Protein AF-0000000078792807 (afdb_homodimer)

Secondary structure (DSSP, 8-state):
-EEEEETTEEEEEETTEEEE-S---HHHHHT-TTHHHHHHHH--GGGEE----SSEEPS-SS-EEEEEES-BHHHHHHHHHHTTTTTTHHHHHHHHHSSSPEEEEEEEGGGPBPTTSEEEE-TT-S-EE--EEEEEEE-TTS-EEEEEEEEE-EEHHHHHH-GGGHHHHH-STT-EEEEEEEE--SSPPPTT-EEEEEEEETTEEEEEEEEEGGGBSS-HHHHHHHHTSS---TT-EEEE---S----TT----TT-EEEEEETTTEEEEEEEEE--/-EEEEETTEEEEEETTEEEE-S---HHHHHT-TTHHHHHHHH--GGGEE----SSEEPS-SS-EEEEEES-BHHHHHHHHHHTTTTTTHHHHHHHHHSSSPEEEEEEEGGGPBPTTSEEEE-TT-S-EE--EEEEEEE-TTS-EEEEEEEEE-EEHHHHHH-GGGHHHHH-STT-EEEEEEEE--SSPPPTT-EEEEEEEETTEEEEEEEEEGGGBSS-HHHHHHHHTSS---TT-EEEE---S----TT----TT-EEEEEETTTEEEEEEEEE--

Organism: Cecembia lonarensis (strain CCUG 58316 / KCTC 22772 / LW9) (NCBI:txid1225176)

Sequence (554 aa):
MKLYKSANDIIIEQDGKHYLAQTRDWDHLVNQKNLFKELQEEINPWNEINWQPDQLNAPIGTQEIWAAGVTYYRSREARMEESKESGAAVFYSKVYEAERPELFFKSTHYRVAQPGGQVNIRKDSKWNVPEPELTLFVNKANEIVGYTVGNDMSSRDIEGENPLYLPQAKCYDYSAAIGPCLWIPEKPINPDAKIFMQIERNGKMVFEGEISINQMKRKHTELVDYLTKEMSFPNGVYLMTGTCLVPDDHFTLEEGDWVHIEIDGIGKLSNKVGLSSMKLYKSANDIIIEQDGKHYLAQTRDWDHLVNQKNLFKELQEEINPWNEINWQPDQLNAPIGTQEIWAAGVTYYRSREARMEESKESGAAVFYSKVYEAERPELFFKSTHYRVAQPGGQVNIRKDSKWNVPEPELTLFVNKANEIVGYTVGNDMSSRDIEGENPLYLPQAKCYDYSAAIGPCLWIPEKPINPDAKIFMQIERNGKMVFEGEISINQMKRKHTELVDYLTKEMSFPNGVYLMTGTCLVPDDHFTLEEGDWVHIEIDGIGKLSNKVGLSS

Foldseek 3Di:
DWWFADDQWIWDDDPRWIFTAPDSQLLVQQQDDPSVVVVVVRDDPVGTDDDDLDGTFFSDDFAFEKEWELQFPLRLVQLLVLQVVQVCNVVSVDQNPDLATDMDTFDTPVQAATFAEEAEDEPPADAKWWFWFWKFWAHQVLDGFWIWIKTQIFRSNQCSNDVVSRCVGGYDRNNMYIDPTTGGDPDDDDQQKKKWKWKDDPRHTPDTDMDGNVRGPDDPSSVSCNVPVPDGTNSTHMYTYYGNDIDDRVDHDDQQMKMWMAIPPGGIGIHGYHHDD/DWWFADDQWIWDDDPRWIFTAPDSQLLVQQQDDPSVVVVVVRDDPVGTDDDDLDGTFFSDDFAFAKEWALQFPQRLVQLLVLQVVQVCNVVSVDQNPDLATDMDTFDTPVQAATFAEEAEDEPPADAKWWFWFWKFWAHQVLDGFWIWIKTQIFRSNQCSNDVVSRCVGGYDRNNMYIDPTTGGDPDDDDQQKKKWKWKDDPRHTPDTDMDGNVRGPDDPSSVSCNVPVPDGTNSTHMYTYYGNDIDDRVDHDDQQMKMWMAIPPGGIGIHGYDHDD

Nearest PDB structures (foldseek):
  3bqb-assembly1_X  TM=8.814E-01  e=2.473E-26  Saccharolobus solfataricus P2
  3bqb-assembly1_A  TM=8.664E-01  e=5.889E-26  Saccharolobus solfataricus P2
  2q19-assembly1_X  TM=8.688E-01  e=6.611E-26  Saccharolobus solfataricus P2
  2q1d-assembly1_X  TM=8.643E-01  e=1.668E-25  Saccharolobus solfataricus P2
  4dbf-assembly1_B  TM=7.140E-01  e=3.186E-14  Corynebacterium glutamicum

pLDDT: mean 95.99, std 3.7, range [67.06, 98.94]

Solvent-accessible surface area (backbone atoms only — not comparable to full-atom values): 28090 Å² total; per-residue (Å²): 73,34,39,32,31,38,84,78,42,35,37,37,33,52,94,91,38,36,26,57,49,92,58,67,50,55,40,64,56,70,36,41,80,63,43,48,60,55,52,58,68,65,61,49,83,87,38,52,48,95,77,77,93,80,65,42,35,34,60,67,51,82,31,42,35,31,31,33,48,45,30,17,68,58,27,28,54,49,53,23,61,57,6,52,89,60,64,51,24,60,57,41,55,48,37,52,73,41,88,64,69,34,43,40,75,40,42,54,46,88,39,48,16,33,38,70,29,51,29,33,48,63,90,92,48,88,31,28,45,67,23,51,17,59,20,36,32,27,23,53,85,72,42,79,60,31,35,28,37,27,33,52,25,32,27,49,56,47,32,23,60,37,64,58,28,37,40,68,22,34,40,36,49,15,17,36,33,40,12,42,26,36,24,29,51,93,57,81,79,63,52,74,34,37,40,36,40,38,30,30,49,92,87,34,80,78,45,74,51,70,46,51,58,63,60,45,72,62,51,71,67,58,55,52,49,63,62,48,65,58,31,82,37,89,52,13,35,33,37,32,56,28,35,72,56,65,77,59,91,87,58,53,69,49,76,65,24,33,41,37,35,31,33,66,93,59,41,62,26,37,32,33,31,32,65,73,130,72,34,38,32,28,38,84,82,42,33,36,38,34,52,95,92,39,36,26,57,48,93,58,66,50,54,41,63,57,68,36,40,79,65,43,48,61,54,50,59,69,66,61,49,82,87,37,52,49,96,78,77,94,78,65,43,35,34,59,68,52,82,30,43,35,31,32,32,48,46,31,17,66,58,28,27,53,50,52,23,62,56,6,51,89,59,64,51,24,60,58,42,55,49,38,54,72,41,87,63,68,33,43,40,75,41,40,55,46,89,39,48,15,32,37,71,29,54,30,34,47,62,88,94,48,89,30,29,44,67,22,50,18,61,19,38,31,28,23,54,85,71,41,78,60,31,33,27,36,28,34,54,26,32,27,50,56,48,32,23,62,36,64,58,29,37,39,68,22,34,39,36,50,16,17,36,33,40,12,42,26,36,24,27,51,94,59,80,80,62,52,75,35,37,40,34,39,39,31,32,50,91,90,36,79,78,44,75,52,71,47,50,59,64,59,45,73,61,52,71,67,58,52,50,49,64,61,48,65,59,29,83,38,89,53,13,36,35,37,32,55,26,35,71,56,65,79,60,92,86,57,54,70,50,75,66,23,34,42,37,33,33,32,65,93,59,42,62,27,37,32,33,31,32,66,74,129

InterPro domains:
  IPR011234 Fumarylacetoacetase-like, C-terminal [PF01557] (98-273)
  IPR036663 Fumarylacetoacetase-like, C-terminal domain superfamily [G3DSA:3.90.850.10] (60-275)
  IPR036663 Fumarylacetoacetase-like, C-terminal domain superfamily [SSF56529] (57-274)
  IPR051121 Fumarylacetoacetate hydrolase [PTHR42796] (37-273)

Radius of gyration: 23.72 Å; Cα contacts (8 Å, |Δi|>4): 1456; chains: 2; bounding box: 59×68×49 Å

Structure (mmCIF, N/CA/C/O backbone):
data_AF-0000000078792807-model_v1
#
loop_
_entity.id
_entity.type
_entity.pdbx_description
1 polymer 'Fumarylacetoacetate (FAA) hydrolase family protein'
#
loop_
_atom_site.group_PDB
_atom_site.id
_atom_site.type_symbol
_atom_site.label_atom_id
_atom_site.label_alt_id
_atom_site.label_comp_id
_atom_site.label_asym_id
_atom_site.label_entity_id
_atom_site.label_seq_id
_atom_site.pdbx_PDB_ins_code
_atom_site.Cartn_x
_atom_site.Cartn_y
_atom_site.Cartn_z
_atom_site.occupancy
_atom_site.B_iso_or_equiv
_atom_site.auth_seq_id
_atom_site.auth_comp_id
_atom_site.auth_asym_id
_atom_site.auth_atom_id
_atom_site.pdbx_PDB_model_num
ATOM 1 N N . MET A 1 1 ? 13.875 -19.328 -18.969 1 97.69 1 MET A N 1
ATOM 2 C CA . MET A 1 1 ? 14.953 -19.078 -18.016 1 97.69 1 MET A CA 1
ATOM 3 C C . MET A 1 1 ? 14.406 -18.703 -16.656 1 97.69 1 MET A C 1
ATOM 5 O O . MET A 1 1 ? 13.273 -18.219 -16.547 1 97.69 1 MET A O 1
ATOM 9 N N . LYS A 1 2 ? 15.125 -19 -15.688 1 98.25 2 LYS A N 1
ATOM 10 C CA . LYS A 1 2 ? 14.75 -18.656 -14.32 1 98.25 2 LYS A CA 1
ATOM 11 C C . LYS A 1 2 ? 15.836 -17.828 -13.641 1 98.25 2 LYS A C 1
ATOM 13 O O . LYS A 1 2 ? 17.031 -18.109 -13.805 1 98.25 2 LYS A O 1
ATOM 18 N N . LEU A 1 3 ? 15.414 -16.781 -12.992 1 98.44 3 LEU A N 1
ATOM 19 C CA . LEU A 1 3 ? 16.312 -15.992 -12.156 1 98.44 3 LEU A CA 1
ATOM 20 C C . LEU A 1 3 ? 16.094 -16.312 -10.68 1 98.44 3 LEU A C 1
ATOM 22 O O . LEU A 1 3 ? 14.977 -16.234 -10.172 1 98.44 3 LEU A O 1
ATOM 26 N N . TYR A 1 4 ? 17.156 -16.719 -10.016 1 98.31 4 TYR A N 1
ATOM 27 C CA . TYR A 1 4 ? 17.156 -16.969 -8.578 1 98.31 4 TYR A CA 1
ATOM 28 C C . TYR A 1 4 ? 17.969 -15.922 -7.832 1 98.31 4 TYR A C 1
ATOM 30 O O . TYR A 1 4 ? 19.016 -15.484 -8.305 1 98.31 4 TYR A O 1
ATOM 38 N N . LYS A 1 5 ? 17.406 -15.469 -6.812 1 97 5 LYS A N 1
ATOM 39 C CA . LYS A 1 5 ? 18.172 -14.656 -5.871 1 97 5 LYS A CA 1
ATOM 40 C C . LYS A 1 5 ? 18.75 -15.523 -4.746 1 97 5 LYS A C 1
ATOM 42 O O . LYS A 1 5 ? 18 -16.188 -4.031 1 97 5 LYS A O 1
ATOM 47 N N . SER A 1 6 ? 20.047 -15.594 -4.684 1 91.12 6 SER A N 1
ATOM 48 C CA . SER A 1 6 ? 20.75 -16.375 -3.668 1 91.12 6 SER A CA 1
ATOM 49 C C . SER A 1 6 ? 21.828 -15.547 -2.975 1 91.12 6 SER A C 1
ATOM 51 O O . SER A 1 6 ? 22.859 -15.242 -3.566 1 91.12 6 SER A O 1
ATOM 53 N N . ALA A 1 7 ? 21.625 -15.328 -1.666 1 83.75 7 ALA A N 1
ATOM 54 C CA . ALA A 1 7 ? 22.562 -14.477 -0.93 1 83.75 7 ALA A CA 1
ATOM 55 C C . ALA A 1 7 ? 22.844 -13.18 -1.681 1 83.75 7 ALA A C 1
ATOM 57 O O . ALA A 1 7 ? 21.906 -12.422 -1.981 1 83.75 7 ALA A O 1
ATOM 58 N N . ASN A 1 8 ? 24.047 -12.977 -2.104 1 85.06 8 ASN A N 1
ATOM 59 C CA . ASN A 1 8 ? 24.406 -11.719 -2.748 1 85.06 8 ASN A CA 1
ATOM 60 C C . ASN A 1 8 ? 24.484 -11.875 -4.266 1 85.06 8 ASN A C 1
ATOM 62 O O . ASN A 1 8 ? 24.828 -10.922 -4.973 1 85.06 8 ASN A O 1
ATOM 66 N N . ASP A 1 9 ? 24.047 -13.125 -4.742 1 94.56 9 ASP A N 1
ATOM 67 C CA . ASP A 1 9 ? 24.188 -13.359 -6.176 1 94.56 9 ASP A CA 1
ATOM 68 C C . ASP A 1 9 ? 22.828 -13.539 -6.836 1 94.56 9 ASP A C 1
ATOM 70 O O . ASP A 1 9 ? 21.828 -13.789 -6.156 1 94.56 9 ASP A O 1
ATOM 74 N N . ILE A 1 10 ? 22.828 -13.305 -8.117 1 97.81 10 ILE A N 1
ATOM 75 C CA . ILE A 1 10 ? 21.719 -13.656 -8.984 1 97.81 10 ILE A CA 1
ATOM 76 C C . ILE A 1 10 ? 22.109 -14.797 -9.906 1 97.81 10 ILE A C 1
ATOM 78 O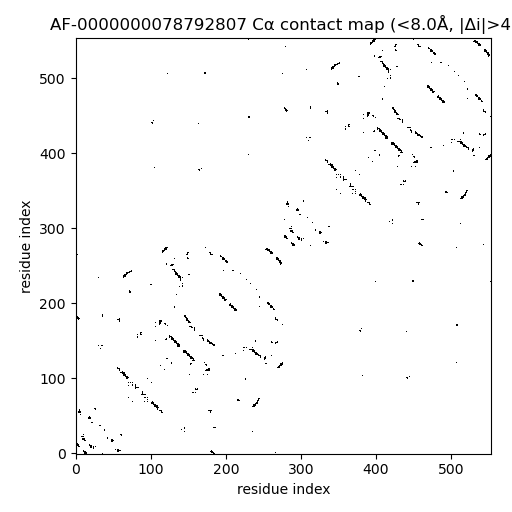 O . ILE A 1 10 ? 23.141 -14.727 -10.586 1 97.81 10 ILE A O 1
ATOM 82 N N . ILE A 1 11 ? 21.359 -15.883 -9.898 1 97.75 11 ILE A N 1
ATOM 83 C CA . ILE A 1 11 ? 21.656 -17.078 -10.688 1 97.75 11 ILE A CA 1
ATOM 84 C C . ILE A 1 11 ? 20.672 -17.188 -11.844 1 97.75 11 ILE A C 1
ATOM 86 O O . ILE A 1 11 ? 19.453 -17.078 -11.641 1 97.75 11 ILE A O 1
ATOM 90 N N . ILE A 1 12 ? 21.172 -17.312 -13.008 1 98.19 12 ILE A N 1
ATOM 91 C CA . ILE A 1 12 ? 20.359 -17.578 -14.195 1 98.19 12 ILE A CA 1
ATOM 92 C C . ILE A 1 12 ? 20.328 -19.078 -14.477 1 98.19 12 ILE A C 1
ATOM 94 O O . ILE A 1 12 ? 21.375 -19.719 -14.562 1 98.19 12 ILE A O 1
ATOM 98 N N . GLU A 1 13 ? 19.188 -19.609 -14.523 1 97.75 13 GLU A N 1
ATOM 99 C CA . GLU A 1 13 ? 19.047 -21.016 -14.891 1 97.75 13 GLU A CA 1
ATOM 100 C C . GLU A 1 13 ? 18.484 -21.172 -16.297 1 97.75 13 GLU A C 1
ATOM 102 O O . GLU A 1 13 ? 17.484 -20.531 -16.641 1 97.75 13 GLU A O 1
ATOM 107 N N . GLN A 1 14 ? 19.109 -21.891 -17.125 1 96.62 14 GLN A N 1
ATOM 108 C CA . GLN A 1 14 ? 18.625 -22.266 -18.438 1 96.62 14 GLN A CA 1
ATOM 109 C C . GLN A 1 14 ? 18.953 -23.719 -18.766 1 96.62 14 GLN A C 1
ATOM 111 O O . GLN A 1 14 ? 20.109 -24.125 -18.703 1 96.62 14 GLN A O 1
ATOM 116 N N . ASP A 1 15 ? 17.938 -24.516 -19.047 1 94.06 15 ASP A N 1
ATOM 117 C CA . ASP A 1 15 ? 18.078 -25.906 -19.469 1 94.06 15 ASP A CA 1
ATOM 118 C C . ASP A 1 15 ? 18.891 -26.703 -18.438 1 94.06 15 ASP A C 1
ATOM 120 O O . ASP A 1 15 ? 19.797 -27.453 -18.797 1 94.06 15 ASP A O 1
ATOM 124 N N . GLY A 1 16 ? 18.625 -26.453 -17.25 1 94.06 16 GLY A N 1
ATOM 125 C CA . GLY A 1 16 ? 19.219 -27.234 -16.172 1 94.06 16 GLY A CA 1
ATOM 126 C C . GLY A 1 16 ? 20.609 -26.75 -15.781 1 94.06 16 GLY A C 1
ATOM 127 O O . GLY A 1 16 ? 21.203 -27.25 -14.82 1 94.06 16 GLY A O 1
ATOM 128 N N . LYS A 1 17 ? 21.125 -25.812 -16.5 1 97 17 LYS A N 1
ATOM 129 C CA . LYS A 1 17 ? 22.422 -25.234 -16.172 1 97 17 LYS A CA 1
ATOM 130 C C . LYS A 1 17 ? 22.281 -23.891 -15.453 1 97 17 LYS A C 1
ATOM 132 O O . LYS A 1 17 ? 21.281 -23.188 -15.648 1 97 17 LYS A O 1
ATOM 137 N N . HIS A 1 18 ? 23.266 -23.609 -14.656 1 97.44 18 HIS A N 1
ATOM 138 C CA . HIS A 1 18 ? 23.219 -22.391 -13.859 1 97.44 18 HIS A CA 1
ATOM 139 C C . HIS A 1 18 ? 24.375 -21.469 -14.211 1 97.44 18 HIS A C 1
ATOM 141 O O . HIS A 1 18 ? 25.5 -21.922 -14.422 1 97.44 18 HIS A O 1
ATOM 147 N N . TYR A 1 19 ? 24.109 -20.234 -14.297 1 97.94 19 TYR A N 1
ATOM 148 C CA . TYR A 1 19 ? 25.078 -19.203 -14.648 1 97.94 19 TYR A CA 1
ATOM 149 C C . TYR A 1 19 ? 25.016 -18.031 -13.664 1 97.94 19 TYR A C 1
ATOM 151 O O . TYR A 1 19 ? 23.938 -17.688 -13.18 1 97.94 19 TYR A O 1
ATOM 159 N N . LEU A 1 20 ? 26.141 -17.453 -13.383 1 96.81 20 LEU A N 1
ATOM 160 C CA . LEU A 1 20 ? 26.172 -16.25 -12.555 1 96.81 20 LEU A CA 1
ATOM 161 C C . LEU A 1 20 ? 25.828 -15.016 -13.383 1 96.81 20 LEU A C 1
ATOM 163 O O . LEU A 1 20 ? 26.422 -14.781 -14.438 1 96.81 20 LEU A O 1
ATOM 167 N N . ALA A 1 21 ? 24.812 -14.297 -12.953 1 96.94 21 ALA A N 1
ATOM 168 C CA . ALA A 1 21 ? 24.516 -13.047 -13.633 1 96.94 21 ALA A CA 1
ATOM 169 C C . ALA A 1 21 ? 25.656 -12.047 -13.484 1 96.94 21 ALA A C 1
ATOM 171 O O . ALA A 1 21 ? 26.359 -12.047 -12.469 1 96.94 21 ALA A O 1
ATOM 172 N N . GLN A 1 22 ? 25.797 -11.117 -14.406 1 94.81 22 GLN A N 1
ATOM 173 C CA . GLN A 1 22 ? 26.859 -10.117 -14.398 1 94.81 22 GLN A CA 1
ATOM 174 C C . GLN A 1 22 ? 26.625 -9.07 -13.312 1 94.81 22 GLN A C 1
ATOM 176 O O . GLN A 1 22 ? 27.578 -8.555 -12.727 1 94.81 22 GLN A O 1
ATOM 181 N N . THR A 1 23 ? 25.391 -8.742 -13.164 1 96.06 23 THR A N 1
ATOM 182 C CA . THR A 1 23 ? 25.062 -7.738 -12.156 1 96.06 23 THR A CA 1
ATOM 183 C C . THR A 1 23 ? 24.531 -8.398 -10.883 1 96.06 23 THR A C 1
ATOM 185 O O . THR A 1 23 ? 23.938 -9.477 -10.945 1 96.06 23 THR A O 1
ATOM 188 N N . ARG A 1 24 ? 24.781 -7.742 -9.75 1 96 24 ARG A N 1
ATOM 189 C CA . ARG A 1 24 ? 24.172 -8.148 -8.484 1 96 24 ARG A CA 1
ATOM 190 C C . ARG A 1 24 ? 22.984 -7.266 -8.133 1 96 24 ARG A C 1
ATOM 192 O O . ARG A 1 24 ? 22.344 -7.449 -7.098 1 96 24 ARG A O 1
ATOM 199 N N . ASP A 1 25 ? 22.719 -6.328 -9 1 97.31 25 ASP A N 1
ATOM 200 C CA . ASP A 1 25 ? 21.609 -5.391 -8.805 1 97.31 25 ASP A CA 1
ATOM 201 C C . ASP A 1 25 ? 20.312 -5.945 -9.375 1 97.31 25 ASP A C 1
ATOM 203 O O . ASP A 1 25 ? 20.047 -5.797 -10.57 1 97.31 25 ASP A O 1
ATOM 207 N N . TRP A 1 26 ? 19.516 -6.539 -8.531 1 98 26 TRP A N 1
ATOM 208 C CA . TRP A 1 26 ? 18.266 -7.168 -8.945 1 98 26 TRP A CA 1
ATOM 209 C C . TRP A 1 26 ? 17.359 -6.16 -9.648 1 98 26 TRP A C 1
ATOM 211 O O . TRP A 1 26 ? 16.781 -6.469 -10.695 1 98 26 TRP A O 1
ATOM 221 N N . ASP A 1 27 ? 17.203 -4.934 -9.023 1 98.25 27 ASP A N 1
ATOM 222 C CA . ASP A 1 27 ? 16.312 -3.908 -9.578 1 98.25 27 ASP A CA 1
ATOM 223 C C . ASP A 1 27 ? 16.703 -3.572 -11.016 1 98.25 27 ASP A C 1
ATOM 225 O O . ASP A 1 27 ? 15.828 -3.482 -11.891 1 98.25 27 ASP A O 1
ATOM 229 N N . HIS A 1 28 ? 17.953 -3.432 -11.211 1 97.56 28 HIS A N 1
ATOM 230 C CA . HIS A 1 28 ? 18.438 -3.105 -12.547 1 97.56 28 HIS A CA 1
ATOM 231 C C . HIS A 1 28 ? 18.188 -4.254 -13.523 1 97.56 28 HIS A C 1
ATOM 233 O O . HIS A 1 28 ? 17.688 -4.035 -14.625 1 97.56 28 HIS A O 1
ATOM 239 N N . LEU A 1 29 ? 18.5 -5.422 -13.133 1 97.88 29 LEU A N 1
ATOM 240 C CA . LEU A 1 29 ? 18.453 -6.574 -14.023 1 97.88 29 LEU A CA 1
ATOM 241 C C . LEU A 1 29 ? 17.016 -6.82 -14.508 1 97.88 29 LEU A C 1
ATOM 243 O O . LEU A 1 29 ? 16.781 -6.93 -15.711 1 97.88 29 LEU A O 1
ATOM 247 N N . VAL A 1 30 ? 16.094 -6.875 -13.578 1 98.19 30 VAL A N 1
ATOM 248 C CA . VAL A 1 30 ? 14.758 -7.336 -13.93 1 98.19 30 VAL A CA 1
ATOM 249 C C . VAL A 1 30 ? 14.008 -6.227 -14.664 1 98.19 30 VAL A C 1
ATOM 251 O O . VAL A 1 30 ? 12.945 -6.469 -15.258 1 98.19 30 VAL A O 1
ATOM 254 N N . ASN A 1 31 ? 14.516 -5.055 -14.586 1 97.88 31 ASN A N 1
ATOM 255 C CA . ASN A 1 31 ? 13.836 -3.895 -15.156 1 97.88 31 ASN A CA 1
ATOM 256 C C . ASN A 1 31 ? 14.258 -3.65 -16.609 1 97.88 31 ASN A C 1
ATOM 258 O O . ASN A 1 31 ? 13.852 -2.658 -17.219 1 97.88 31 ASN A O 1
ATOM 262 N N . GLN A 1 32 ? 15.016 -4.504 -17.188 1 94.81 32 GLN A N 1
ATOM 263 C CA . GLN A 1 32 ? 15.516 -4.348 -18.547 1 94.81 32 GLN A CA 1
ATOM 264 C C . GLN A 1 32 ? 14.406 -4.598 -19.562 1 94.81 32 GLN A C 1
ATOM 266 O O . GLN A 1 32 ? 13.547 -5.457 -19.359 1 94.81 32 GLN A O 1
ATOM 271 N N . LYS A 1 33 ? 14.539 -3.818 -20.656 1 91.75 33 LYS A N 1
ATOM 272 C CA . LYS A 1 33 ? 13.703 -4.145 -21.812 1 91.75 33 LYS A CA 1
ATOM 273 C C . LYS A 1 33 ? 14.148 -5.449 -22.469 1 91.75 33 LYS A C 1
ATOM 275 O O . LYS A 1 33 ? 15.344 -5.742 -22.516 1 91.75 33 LYS A O 1
ATOM 280 N N . ASN A 1 34 ? 13.258 -6.25 -22.984 1 93.19 34 ASN A N 1
ATOM 281 C CA . ASN A 1 34 ? 13.547 -7.535 -23.609 1 93.19 34 ASN A CA 1
ATOM 282 C C . ASN A 1 34 ? 14.422 -8.406 -22.703 1 93.19 34 ASN A C 1
ATOM 284 O O . ASN A 1 34 ? 15.453 -8.914 -23.156 1 93.19 34 ASN A O 1
ATOM 288 N N . LEU A 1 35 ? 14.086 -8.492 -21.484 1 97.19 35 LEU A N 1
ATOM 289 C CA . LEU A 1 35 ? 14.859 -9.164 -20.453 1 97.19 35 LEU A CA 1
ATOM 290 C C . LEU A 1 35 ? 15.281 -10.555 -20.906 1 97.19 35 LEU A C 1
ATOM 292 O O . LEU A 1 35 ? 16.422 -10.977 -20.688 1 97.19 35 LEU A O 1
ATOM 296 N N . PHE A 1 36 ? 14.438 -11.312 -21.594 1 97.56 36 PHE A N 1
ATOM 297 C CA . PHE A 1 36 ? 14.758 -12.656 -22.062 1 97.56 36 PHE A CA 1
ATOM 298 C C . PHE A 1 36 ? 15.984 -12.641 -22.969 1 97.56 36 PHE A C 1
ATOM 300 O O . PHE A 1 36 ? 16.922 -13.422 -22.781 1 97.56 36 PHE A O 1
ATOM 307 N N . LYS A 1 37 ? 15.977 -11.773 -23.922 1 96.56 37 LYS A N 1
ATOM 308 C CA . LYS A 1 37 ? 17.078 -11.664 -24.875 1 96.56 37 LYS A CA 1
ATOM 309 C C . LYS A 1 37 ? 18.359 -11.227 -24.156 1 96.56 37 LYS A C 1
ATOM 311 O O . LYS A 1 37 ? 19.453 -11.742 -24.453 1 96.56 37 LYS A O 1
ATOM 316 N N . GLU A 1 38 ? 18.203 -10.234 -23.281 1 96.31 38 GLU A N 1
ATOM 317 C CA . GLU A 1 38 ? 19.359 -9.758 -22.516 1 96.31 38 GLU A CA 1
ATOM 318 C C . GLU A 1 38 ? 20.016 -10.898 -21.75 1 96.31 38 GLU A C 1
ATOM 320 O O . GLU A 1 38 ? 21.25 -11.008 -21.719 1 96.31 38 GLU A O 1
ATOM 325 N N . LEU A 1 39 ? 19.203 -11.742 -21.125 1 97.69 39 LEU A N 1
ATOM 326 C CA . LEU A 1 39 ? 19.719 -12.859 -20.359 1 97.69 39 LEU A CA 1
ATOM 327 C C . LEU A 1 39 ? 20.375 -13.898 -21.266 1 97.69 39 LEU A C 1
ATOM 329 O O . LEU A 1 39 ? 21.406 -14.477 -20.922 1 97.69 39 LEU A O 1
ATOM 333 N N . GLN A 1 40 ? 19.766 -14.133 -22.391 1 96.25 40 GLN A N 1
ATOM 334 C CA . GLN A 1 40 ? 20.312 -15.078 -23.359 1 96.25 40 GLN A CA 1
ATOM 335 C C . GLN A 1 40 ? 21.719 -14.672 -23.781 1 96.25 40 GLN A C 1
ATOM 337 O O . GLN A 1 40 ? 22.594 -15.523 -23.969 1 96.25 40 GLN A O 1
ATOM 342 N N . GLU A 1 41 ? 21.859 -13.406 -23.938 1 95.69 41 GLU A N 1
ATOM 343 C CA . GLU A 1 41 ? 23.141 -12.883 -24.391 1 95.69 41 GLU A CA 1
ATOM 344 C C . GLU A 1 41 ? 24.188 -12.945 -23.266 1 95.69 41 GLU A C 1
ATOM 346 O O . GLU A 1 41 ? 25.391 -13.023 -23.531 1 95.69 41 GLU A O 1
ATOM 351 N N . GLU A 1 42 ? 23.734 -12.906 -22.094 1 95 42 GLU A N 1
ATOM 352 C CA . GLU A 1 42 ? 24.641 -12.883 -20.953 1 95 42 GLU A CA 1
ATOM 353 C C . GLU A 1 42 ? 25.203 -14.266 -20.656 1 95 42 GLU A C 1
ATOM 355 O O . GLU A 1 42 ? 26.328 -14.398 -20.172 1 95 42 GLU A O 1
ATOM 360 N N . ILE A 1 43 ? 24.484 -15.281 -20.922 1 95.81 43 ILE A N 1
ATOM 361 C CA . ILE A 1 43 ? 24.875 -16.641 -20.562 1 95.81 43 ILE A CA 1
ATOM 362 C C . ILE A 1 43 ? 25.969 -17.141 -21.5 1 95.81 43 ILE A C 1
ATOM 364 O O . ILE A 1 43 ? 25.828 -17.062 -22.719 1 95.81 43 ILE A O 1
ATOM 368 N N . ASN A 1 44 ? 27.062 -17.609 -20.922 1 94.38 44 ASN A N 1
ATOM 369 C CA . ASN A 1 44 ? 28.156 -18.234 -21.641 1 94.38 44 ASN A CA 1
ATOM 370 C C . ASN A 1 44 ? 28.938 -19.203 -20.766 1 94.38 44 ASN A C 1
ATOM 372 O O . ASN A 1 44 ? 28.719 -19.25 -19.547 1 94.38 44 ASN A O 1
ATOM 376 N N . PRO A 1 45 ? 29.797 -20 -21.391 1 93.06 45 PRO A N 1
ATOM 377 C CA . PRO A 1 45 ? 30.5 -21.031 -20.625 1 93.06 45 PRO A CA 1
ATOM 378 C C . PRO A 1 45 ? 31.344 -20.453 -19.5 1 93.06 45 PRO A C 1
ATOM 380 O O . PRO A 1 45 ? 31.562 -21.109 -18.484 1 93.06 45 PRO A O 1
ATOM 383 N N . TRP A 1 46 ? 31.703 -19.266 -19.484 1 94.31 46 TRP A N 1
ATOM 384 C CA . TRP A 1 46 ? 32.625 -18.672 -18.516 1 94.31 46 TRP A CA 1
ATOM 385 C C . TRP A 1 46 ? 31.922 -18.328 -17.219 1 94.31 46 TRP A C 1
ATOM 387 O O . TRP A 1 46 ? 32.562 -18.188 -16.172 1 94.31 46 TRP A O 1
ATOM 397 N N . ASN A 1 47 ? 30.625 -18.188 -17.328 1 94.44 47 ASN A N 1
ATOM 398 C CA . ASN A 1 47 ? 29.922 -17.844 -16.094 1 94.44 47 ASN A CA 1
ATOM 399 C C . ASN A 1 47 ? 29.031 -19 -15.625 1 94.44 47 ASN A C 1
ATOM 401 O O . ASN A 1 47 ? 28.156 -18.812 -14.781 1 94.44 47 ASN A O 1
ATOM 405 N N . GLU A 1 48 ? 29.25 -20.203 -16.203 1 96.88 48 GLU A N 1
ATOM 406 C CA . GLU A 1 48 ? 28.547 -21.375 -15.719 1 96.88 48 GLU A CA 1
ATOM 407 C C . GLU A 1 48 ? 29.031 -21.797 -14.328 1 96.88 48 GLU A C 1
ATOM 409 O O . GLU A 1 48 ? 30.234 -21.766 -14.062 1 96.88 48 GLU A O 1
ATOM 414 N N . ILE A 1 49 ? 28.078 -22.172 -13.469 1 96.25 49 ILE A N 1
ATOM 415 C CA . ILE A 1 49 ? 28.453 -22.547 -12.109 1 96.25 49 ILE A CA 1
ATOM 416 C C . ILE A 1 49 ? 27.703 -23.812 -11.688 1 96.25 49 ILE A C 1
ATOM 418 O O . ILE A 1 49 ? 26.609 -24.078 -12.18 1 96.25 49 ILE A O 1
ATOM 422 N N . ASN A 1 50 ? 28.344 -24.594 -10.766 1 94.88 50 ASN A N 1
ATOM 423 C CA . ASN A 1 50 ? 27.625 -25.641 -10.047 1 94.88 50 ASN A CA 1
ATOM 424 C C . ASN A 1 50 ? 26.859 -25.078 -8.859 1 94.88 50 ASN A C 1
ATOM 426 O O . ASN A 1 50 ? 27.453 -24.578 -7.902 1 94.88 50 ASN A O 1
ATOM 430 N N . TRP A 1 51 ? 25.562 -25 -9.023 1 93.31 51 TRP A N 1
ATOM 431 C CA . TRP A 1 51 ? 24.719 -24.344 -8.031 1 93.31 51 TRP A CA 1
ATOM 432 C C . TRP A 1 51 ? 23.469 -25.156 -7.754 1 93.31 51 TRP A C 1
ATOM 434 O O . TRP A 1 51 ? 22.922 -25.797 -8.656 1 93.31 51 TRP A O 1
ATOM 444 N N . GLN A 1 52 ? 23.078 -25.188 -6.406 1 91.12 52 GLN A N 1
ATOM 445 C CA . GLN A 1 52 ? 21.797 -25.766 -5.992 1 91.12 52 GLN A CA 1
ATOM 446 C C . GLN A 1 52 ? 20.938 -24.75 -5.258 1 91.12 52 GLN A C 1
ATOM 448 O O . GLN A 1 52 ? 21.469 -23.906 -4.523 1 91.12 52 GLN A O 1
ATOM 453 N N . PRO A 1 53 ? 19.641 -24.875 -5.441 1 88.56 53 PRO A N 1
ATOM 454 C CA . PRO A 1 53 ? 18.734 -23.891 -4.832 1 88.56 53 PRO A CA 1
ATOM 455 C C . PRO A 1 53 ? 18.484 -24.172 -3.35 1 88.56 53 PRO A C 1
ATOM 457 O O . PRO A 1 53 ? 17.391 -24.562 -2.967 1 88.56 53 PRO A O 1
ATOM 460 N N . ASP A 1 54 ? 19.344 -24.016 -2.375 1 83.69 54 ASP A N 1
ATOM 461 C CA . ASP A 1 54 ? 19.188 -24.359 -0.964 1 83.69 54 ASP A CA 1
ATOM 462 C C . ASP A 1 54 ? 18.828 -23.125 -0.134 1 83.69 54 ASP A C 1
ATOM 464 O O . ASP A 1 54 ? 18.156 -23.234 0.898 1 83.69 54 ASP A O 1
ATOM 468 N N . GLN A 1 55 ? 19.25 -21.969 -0.283 1 87.44 55 GLN A N 1
ATOM 469 C CA . GLN A 1 55 ? 18.938 -20.766 0.474 1 87.44 55 GLN A CA 1
ATOM 470 C C . GLN A 1 55 ? 18.547 -19.609 -0.454 1 87.44 55 GLN A C 1
ATOM 472 O O . GLN A 1 55 ? 19.312 -18.656 -0.619 1 87.44 55 GLN A O 1
ATOM 477 N N . LEU A 1 56 ? 17.312 -19.75 -0.791 1 95.38 56 LEU A N 1
ATOM 478 C CA . LEU A 1 56 ? 16.844 -18.797 -1.782 1 95.38 56 LEU A CA 1
ATOM 479 C C . LEU A 1 56 ? 16.234 -17.562 -1.107 1 95.38 56 LEU A C 1
ATOM 481 O O . LEU A 1 56 ? 15.547 -17.688 -0.09 1 95.38 56 LEU A O 1
ATOM 485 N N . ASN A 1 57 ? 16.531 -16.422 -1.594 1 97.5 57 ASN A N 1
ATOM 486 C CA . ASN A 1 57 ? 15.781 -15.203 -1.282 1 97.5 57 ASN A CA 1
ATOM 487 C C . ASN A 1 57 ? 14.594 -15.023 -2.229 1 97.5 57 ASN A C 1
ATOM 489 O O . ASN A 1 57 ? 14.609 -15.531 -3.352 1 97.5 57 ASN A O 1
ATOM 493 N N . ALA A 1 58 ? 13.547 -14.398 -1.702 1 98.56 58 ALA A N 1
ATOM 494 C CA . ALA A 1 58 ? 12.461 -14.023 -2.605 1 98.56 58 ALA A CA 1
ATOM 495 C C . ALA A 1 58 ? 12.984 -13.25 -3.807 1 98.56 58 ALA A C 1
ATOM 497 O O . ALA A 1 58 ? 13.906 -12.438 -3.674 1 98.56 58 ALA A O 1
ATOM 498 N N . PRO A 1 59 ? 12.484 -13.469 -4.988 1 98.5 59 PRO A N 1
ATOM 499 C CA . PRO A 1 59 ? 12.945 -12.789 -6.199 1 98.5 59 PRO A CA 1
ATOM 500 C C . PRO A 1 59 ? 12.445 -11.344 -6.297 1 98.5 59 PRO A C 1
ATOM 502 O O . PRO A 1 59 ? 11.734 -11 -7.238 1 98.5 59 PRO A O 1
ATOM 505 N N . ILE A 1 60 ? 12.883 -10.555 -5.375 1 98.62 60 ILE A N 1
ATOM 506 C CA . ILE A 1 60 ? 12.414 -9.172 -5.301 1 98.62 60 ILE A CA 1
ATOM 507 C C . ILE A 1 60 ? 13.555 -8.266 -4.84 1 98.62 60 ILE A C 1
ATOM 509 O O . ILE A 1 60 ? 14.391 -8.664 -4.027 1 98.62 60 ILE A O 1
ATOM 513 N N . GLY A 1 61 ? 13.711 -7.141 -5.453 1 97.5 61 GLY A N 1
ATOM 514 C CA . GLY A 1 61 ? 14.609 -6.078 -5.016 1 97.5 61 GLY A CA 1
ATOM 515 C C . GLY A 1 61 ? 13.93 -5.055 -4.125 1 97.5 61 GLY A C 1
ATOM 516 O O . GLY A 1 61 ? 13.539 -5.367 -2.998 1 97.5 61 GLY A O 1
ATOM 517 N N . THR A 1 62 ? 13.633 -3.893 -4.652 1 97.5 62 THR A N 1
ATOM 518 C CA . THR A 1 62 ? 12.992 -2.83 -3.887 1 97.5 62 THR A CA 1
ATOM 519 C C . THR A 1 62 ? 11.57 -2.59 -4.387 1 97.5 62 THR A C 1
ATOM 521 O O . THR A 1 62 ? 10.977 -1.547 -4.102 1 97.5 62 THR A O 1
ATOM 524 N N . GLN A 1 63 ? 11.07 -3.527 -5.199 1 98.38 63 GLN A N 1
ATOM 525 C CA . GLN A 1 63 ? 9.75 -3.373 -5.816 1 98.38 63 GLN A CA 1
ATOM 526 C C . GLN A 1 63 ? 8.641 -3.51 -4.781 1 98.38 63 GLN A C 1
ATOM 528 O O . GLN A 1 63 ? 8.891 -3.895 -3.637 1 98.38 63 GLN A O 1
ATOM 533 N N . GLU A 1 64 ? 7.477 -3.102 -5.199 1 98.62 64 GLU A N 1
ATOM 534 C CA . GLU A 1 64 ? 6.23 -3.326 -4.477 1 98.62 64 GLU A CA 1
ATOM 535 C C . GLU A 1 64 ? 5.484 -4.539 -5.023 1 98.62 64 GLU A C 1
ATOM 537 O O . GLU A 1 64 ? 5.68 -4.926 -6.18 1 98.62 64 GLU A O 1
ATOM 542 N N . ILE A 1 65 ? 4.676 -5.152 -4.168 1 98.94 65 ILE A N 1
ATOM 543 C CA . ILE A 1 65 ? 3.738 -6.184 -4.59 1 98.94 65 ILE A CA 1
ATOM 544 C C . ILE A 1 65 ? 2.311 -5.648 -4.508 1 98.94 65 ILE A C 1
ATOM 546 O O . ILE A 1 65 ? 1.88 -5.172 -3.457 1 98.94 65 ILE A O 1
ATOM 550 N N . TRP A 1 66 ? 1.654 -5.652 -5.605 1 98.94 66 TRP A N 1
ATOM 551 C CA . TRP A 1 66 ? 0.227 -5.363 -5.707 1 98.94 66 TRP A CA 1
ATOM 552 C C . TRP A 1 66 ? -0.555 -6.617 -6.094 1 98.94 66 TRP A C 1
ATOM 554 O O . TRP A 1 66 ? 0.031 -7.613 -6.523 1 98.94 66 TRP A O 1
ATOM 564 N N . ALA A 1 67 ? -1.862 -6.57 -5.891 1 98.88 67 ALA A N 1
ATOM 565 C CA . ALA A 1 67 ? -2.691 -7.738 -6.18 1 98.88 67 ALA A CA 1
ATOM 566 C C . ALA A 1 67 ? -4.043 -7.324 -6.758 1 98.88 67 ALA A C 1
ATOM 568 O O . ALA A 1 67 ? -4.492 -6.195 -6.547 1 98.88 67 ALA A O 1
ATOM 569 N N . ALA A 1 68 ? -4.559 -8.18 -7.512 1 98.25 68 ALA A N 1
ATOM 570 C CA . ALA A 1 68 ? -5.938 -8.07 -7.98 1 98.25 68 ALA A CA 1
ATOM 571 C C . ALA A 1 68 ? -6.844 -9.055 -7.246 1 98.25 68 ALA A C 1
ATOM 573 O O . ALA A 1 68 ? -6.41 -10.148 -6.879 1 98.25 68 ALA A O 1
ATOM 574 N N . GLY A 1 69 ? -8.07 -8.633 -7.047 1 96.12 69 GLY A N 1
ATOM 575 C CA . GLY A 1 69 ? -9.07 -9.492 -6.426 1 96.12 69 GLY A CA 1
ATOM 576 C C . GLY A 1 69 ? -10.25 -9.781 -7.336 1 96.12 69 GLY A C 1
ATOM 577 O O . GLY A 1 69 ? -10.477 -9.07 -8.312 1 96.12 69 GLY A O 1
ATOM 578 N N . VAL A 1 70 ? -10.883 -10.867 -7.023 1 94.06 70 VAL A N 1
ATOM 579 C CA . VAL A 1 70 ? -12.148 -11.242 -7.641 1 94.06 70 VAL A CA 1
ATOM 580 C C . VAL A 1 70 ? -11.961 -11.391 -9.148 1 94.06 70 VAL A C 1
ATOM 582 O O . VAL A 1 70 ? -12.773 -10.898 -9.938 1 94.06 70 VAL A O 1
ATOM 585 N N . THR A 1 71 ? -10.836 -11.961 -9.516 1 94.12 71 THR A N 1
ATOM 586 C CA . THR A 1 71 ? -10.531 -12.094 -10.93 1 94.12 71 THR A CA 1
ATOM 587 C C . THR A 1 71 ? -11.07 -13.414 -11.477 1 94.12 71 THR A C 1
ATOM 589 O O . THR A 1 71 ? -11.172 -13.594 -12.695 1 94.12 71 THR A O 1
ATOM 592 N N . TYR A 1 72 ? -11.406 -14.422 -10.648 1 91 72 TYR A N 1
ATOM 593 C CA . TYR A 1 72 ? -11.984 -15.719 -11 1 91 72 TYR A CA 1
ATOM 594 C C . TYR A 1 72 ? -13.422 -15.82 -10.516 1 91 72 TYR A C 1
ATOM 596 O O . TYR A 1 72 ? -13.781 -15.234 -9.492 1 91 72 TYR A O 1
ATOM 604 N N . TYR A 1 73 ? -14.188 -16.625 -11.234 1 89.81 73 TYR A N 1
ATOM 605 C CA . TYR A 1 73 ? -15.57 -16.844 -10.828 1 89.81 73 TYR A CA 1
ATOM 606 C C . TYR A 1 73 ? -15.633 -17.438 -9.43 1 89.81 73 TYR A C 1
ATOM 608 O O . TYR A 1 73 ? -16.422 -17 -8.594 1 89.81 73 TYR A O 1
ATOM 616 N N . ARG A 1 74 ? -14.812 -18.297 -9.18 1 87.69 74 ARG A N 1
ATOM 617 C CA . ARG A 1 74 ? -14.789 -18.969 -7.883 1 87.69 74 ARG A CA 1
ATOM 618 C C . ARG A 1 74 ? -14.469 -17.984 -6.766 1 87.69 74 ARG A C 1
ATOM 620 O O . ARG A 1 74 ? -15 -18.078 -5.664 1 87.69 74 ARG A O 1
ATOM 627 N N . SER A 1 75 ? -13.523 -17.141 -7.027 1 89.5 75 SER A N 1
ATOM 628 C CA . SER A 1 75 ? -13.172 -16.109 -6.051 1 89.5 75 SER A CA 1
ATOM 629 C C . SER A 1 75 ? -14.352 -15.188 -5.762 1 89.5 75 SER A C 1
ATOM 631 O O . SER A 1 75 ? -14.602 -14.836 -4.609 1 89.5 75 SER A O 1
ATOM 633 N N . ARG A 1 76 ? -15.055 -14.859 -6.824 1 90.81 76 ARG A N 1
ATOM 634 C CA . ARG A 1 76 ? -16.25 -14.055 -6.648 1 90.81 76 ARG A CA 1
ATOM 635 C C . ARG A 1 76 ? -17.25 -14.742 -5.715 1 90.81 76 ARG A C 1
ATOM 637 O O . ARG A 1 76 ? -17.703 -14.148 -4.738 1 90.81 76 ARG A O 1
ATOM 644 N N . GLU A 1 77 ? -17.484 -15.992 -5.984 1 90.94 77 GLU A N 1
ATOM 645 C CA . GLU A 1 77 ? -18.438 -16.75 -5.191 1 90.94 77 GLU A CA 1
ATOM 646 C C . GLU A 1 77 ? -17.984 -16.875 -3.74 1 90.94 77 GLU A C 1
ATOM 648 O O . GLU A 1 77 ? -18.781 -16.703 -2.818 1 90.94 77 GLU A O 1
ATOM 653 N N . ALA A 1 78 ? -16.781 -17.109 -3.562 1 88.5 78 ALA A N 1
ATOM 654 C CA . ALA A 1 78 ? -16.219 -17.25 -2.217 1 88.5 78 ALA A CA 1
ATOM 655 C C . ALA A 1 78 ? -16.359 -15.938 -1.432 1 88.5 78 ALA A C 1
ATOM 657 O O . ALA A 1 78 ? -16.812 -15.945 -0.284 1 88.5 78 ALA A O 1
ATOM 658 N N . ARG A 1 79 ? -15.992 -14.836 -2.064 1 91.25 79 ARG A N 1
ATOM 659 C CA . ARG A 1 79 ? -16.062 -13.539 -1.397 1 91.25 79 ARG A CA 1
ATOM 660 C C . ARG A 1 79 ? -17.516 -13.172 -1.075 1 91.25 79 ARG A C 1
ATOM 662 O O . ARG A 1 79 ? -17.781 -12.594 -0.024 1 91.25 79 ARG A O 1
ATOM 669 N N . MET A 1 80 ? -18.359 -13.516 -1.966 1 92.06 80 MET A N 1
ATOM 670 C CA . MET A 1 80 ? -19.766 -13.242 -1.736 1 92.06 80 MET A CA 1
ATOM 671 C C . MET A 1 80 ? -20.281 -14.031 -0.535 1 92.06 80 MET A C 1
ATOM 673 O O . MET A 1 80 ? -21.016 -13.492 0.298 1 92.06 80 MET A O 1
ATOM 677 N N . GLU A 1 81 ? -19.859 -15.227 -0.5 1 89.62 81 GLU A N 1
ATOM 678 C CA . GLU A 1 81 ? -20.297 -16.062 0.625 1 89.62 81 GLU A CA 1
ATOM 679 C C . GLU A 1 81 ? -19.734 -15.523 1.942 1 89.62 81 GLU A C 1
ATOM 681 O O . GLU A 1 81 ? -20.469 -15.406 2.928 1 89.62 81 GLU A O 1
ATOM 686 N N . GLU A 1 82 ? -18.531 -15.156 1.963 1 89.12 82 GLU A N 1
ATOM 687 C CA . GLU A 1 82 ? -17.844 -14.664 3.15 1 89.12 82 GLU A CA 1
ATOM 688 C C . GLU A 1 82 ? -18.438 -13.352 3.637 1 89.12 82 GLU A C 1
ATOM 690 O O . GLU A 1 82 ? -18.328 -13.008 4.812 1 89.12 82 GLU A O 1
ATOM 695 N N . SER A 1 83 ? -18.984 -12.617 2.738 1 91.44 83 SER A N 1
ATOM 696 C CA . SER A 1 83 ? -19.438 -11.273 3.053 1 91.44 83 SER A CA 1
ATOM 697 C C . SER A 1 83 ? -20.969 -11.203 3.117 1 91.44 83 SER A C 1
ATOM 699 O O . SER A 1 83 ? -21.547 -10.117 3.084 1 91.44 83 SER A O 1
ATOM 701 N N . LYS A 1 84 ? -21.672 -12.383 3.082 1 89.88 84 LYS A N 1
ATOM 702 C CA . LYS A 1 84 ? -23.141 -12.445 3.043 1 89.88 84 LYS A CA 1
ATOM 703 C C . LYS A 1 84 ? -23.75 -11.766 4.266 1 89.88 84 LYS A C 1
ATOM 705 O O . LYS A 1 84 ? -24.672 -10.953 4.137 1 89.88 84 LYS A O 1
ATOM 710 N N . GLU A 1 85 ? -23.141 -11.945 5.426 1 88.12 85 GLU A N 1
ATOM 711 C CA . GLU A 1 85 ? -23.703 -11.438 6.672 1 88.12 85 GLU A CA 1
ATOM 712 C C . GLU A 1 85 ? -23.484 -9.93 6.793 1 88.12 85 GLU A C 1
ATOM 714 O O . GLU A 1 85 ? -24.344 -9.219 7.332 1 88.12 85 GLU A O 1
ATOM 719 N N . SER A 1 86 ? -22.438 -9.422 6.211 1 89.19 86 SER A N 1
ATOM 720 C CA . SER A 1 86 ? -22.125 -8 6.312 1 89.19 86 SER A CA 1
ATOM 721 C C . SER A 1 86 ? -22.906 -7.184 5.289 1 89.19 86 SER A C 1
ATOM 723 O O . SER A 1 86 ? -23 -5.961 5.402 1 89.19 86 SER A O 1
ATOM 725 N N . GLY A 1 87 ? -23.406 -7.852 4.266 1 90.06 87 GLY A N 1
ATOM 726 C CA . GLY A 1 87 ? -24.109 -7.145 3.205 1 90.06 87 GLY A CA 1
ATOM 727 C C . GLY A 1 87 ? -23.188 -6.676 2.092 1 90.06 87 GLY A C 1
ATOM 728 O O . GLY A 1 87 ? -23.641 -6.012 1.153 1 90.06 87 GLY A O 1
ATOM 729 N N . ALA A 1 88 ? -22.016 -7.062 2.129 1 91.62 88 ALA A N 1
ATOM 730 C CA . ALA A 1 88 ? -21.031 -6.559 1.183 1 91.62 88 ALA A CA 1
ATOM 731 C C . ALA A 1 88 ? -20.953 -7.441 -0.06 1 91.62 88 ALA A C 1
ATOM 733 O O . ALA A 1 88 ? -20.219 -7.141 -0.999 1 91.62 88 ALA A O 1
ATOM 734 N N . ALA A 1 89 ? -21.688 -8.562 -0.137 1 91.25 89 ALA A N 1
ATOM 735 C CA . ALA A 1 89 ? -21.641 -9.531 -1.225 1 91.25 89 ALA A CA 1
ATOM 736 C C . ALA A 1 89 ? -21.859 -8.859 -2.574 1 91.25 89 ALA A C 1
ATOM 738 O O . ALA A 1 89 ? -21.219 -9.219 -3.568 1 91.25 89 ALA A O 1
ATOM 739 N N . VAL A 1 90 ? -22.594 -7.879 -2.549 1 92.5 90 VAL A N 1
ATOM 740 C CA . VAL A 1 90 ? -23 -7.234 -3.795 1 92.5 90 VAL A CA 1
ATOM 741 C C . VAL A 1 90 ? -21.797 -6.523 -4.422 1 92.5 90 VAL A C 1
ATOM 743 O O . VAL A 1 90 ? -21.672 -6.457 -5.645 1 92.5 90 VAL A O 1
ATOM 746 N N . PHE A 1 91 ? -20.938 -6.059 -3.68 1 92.5 91 PHE A N 1
ATOM 747 C CA . PHE A 1 91 ? -19.812 -5.281 -4.191 1 92.5 91 PHE A CA 1
ATOM 748 C C . PHE A 1 91 ? -18.797 -6.188 -4.867 1 92.5 91 PHE A C 1
ATOM 750 O O . PHE A 1 91 ? -18.141 -5.781 -5.832 1 92.5 91 PHE A O 1
ATOM 757 N N . TYR A 1 92 ? -18.688 -7.395 -4.477 1 92.5 92 TYR A N 1
ATOM 758 C CA . TYR A 1 92 ? -17.797 -8.359 -5.109 1 92.5 92 TYR A CA 1
ATOM 759 C C . TYR A 1 92 ? -18.375 -8.852 -6.43 1 92.5 92 TYR A C 1
ATOM 761 O O . TYR A 1 92 ? -17.641 -9.047 -7.402 1 92.5 92 TYR A O 1
ATOM 769 N N . SER A 1 93 ? -19.656 -9.023 -6.422 1 92.44 93 SER A N 1
ATOM 770 C CA . SER A 1 93 ? -20.312 -9.375 -7.68 1 92.44 93 SER A CA 1
ATOM 771 C C . SER A 1 93 ? -20.188 -8.242 -8.695 1 92.44 93 SER A C 1
ATOM 773 O O . SER A 1 93 ? -19.875 -8.484 -9.859 1 92.44 93 SER A O 1
ATOM 775 N N . LYS A 1 94 ? -20.359 -7.02 -8.219 1 92.69 94 LYS A N 1
ATOM 776 C CA . LYS A 1 94 ? -20.312 -5.855 -9.102 1 92.69 94 LYS A CA 1
ATOM 777 C C . LYS A 1 94 ? -18.906 -5.668 -9.68 1 92.69 94 LYS A C 1
ATOM 779 O O . LYS A 1 94 ? -18.75 -5.355 -10.859 1 92.69 94 LYS A O 1
ATOM 784 N N . VAL A 1 95 ? -17.938 -5.852 -8.852 1 93.88 95 VAL A N 1
ATOM 785 C CA . VAL A 1 95 ? -16.578 -5.613 -9.328 1 93.88 95 VAL A CA 1
ATOM 786 C C . VAL A 1 95 ? -16.203 -6.672 -10.359 1 93.88 95 VAL A C 1
ATOM 788 O O . VAL A 1 95 ? -15.484 -6.379 -11.328 1 93.88 95 VAL A O 1
ATOM 791 N N . TYR A 1 96 ? -16.672 -7.902 -10.172 1 93.25 96 TYR A N 1
ATOM 792 C CA . TYR A 1 96 ? -16.375 -8.984 -11.109 1 93.25 96 TYR A CA 1
ATOM 793 C C . TYR A 1 96 ? -16.891 -8.656 -12.508 1 93.25 96 TYR A C 1
ATOM 795 O O . TYR A 1 96 ? -16.234 -8.977 -13.5 1 93.25 96 TYR A O 1
ATOM 803 N N . GLU A 1 97 ? -17.938 -7.949 -12.57 1 94 97 GLU A N 1
ATOM 804 C CA . GLU A 1 97 ? -18.578 -7.652 -13.852 1 94 97 GLU A CA 1
ATOM 805 C C . GLU A 1 97 ? -18.109 -6.309 -14.398 1 94 97 GLU A C 1
ATOM 807 O O . GLU A 1 97 ? -18.297 -6.02 -15.586 1 94 97 GLU A O 1
ATOM 812 N N . ALA A 1 98 ? -17.562 -5.512 -13.578 1 95.69 98 ALA A N 1
ATOM 813 C CA . ALA A 1 98 ? -17.234 -4.133 -13.93 1 95.69 98 ALA A CA 1
ATOM 814 C C . ALA A 1 98 ? -15.992 -4.078 -14.82 1 95.69 98 ALA A C 1
ATOM 816 O O . ALA A 1 98 ? -15.234 -5.047 -14.898 1 95.69 98 ALA A O 1
ATOM 817 N N . GLU A 1 99 ? -15.852 -2.994 -15.477 1 95.94 99 GLU A N 1
ATOM 818 C CA . GLU A 1 99 ? -14.633 -2.73 -16.234 1 95.94 99 GLU A CA 1
ATOM 819 C C . GLU A 1 99 ? -13.438 -2.535 -15.312 1 95.94 99 GLU A C 1
ATOM 821 O O . GLU A 1 99 ? -12.367 -3.094 -15.547 1 95.94 99 GLU A O 1
ATOM 826 N N . ARG A 1 100 ? -13.602 -1.774 -14.297 1 97.75 100 ARG A N 1
ATOM 827 C CA . ARG A 1 100 ? -12.531 -1.498 -13.352 1 97.75 100 ARG A CA 1
ATOM 828 C C . ARG A 1 100 ? -12.312 -2.676 -12.406 1 97.75 100 ARG A C 1
ATOM 830 O O . ARG A 1 100 ? -13.242 -3.109 -11.727 1 97.75 100 ARG A O 1
ATOM 837 N N . PRO A 1 101 ? -11.094 -3.186 -12.344 1 98.31 101 PRO A N 1
ATOM 838 C CA . PRO A 1 101 ? -10.805 -4.301 -11.438 1 98.31 101 PRO A CA 1
ATOM 839 C C . PRO A 1 101 ? -10.523 -3.844 -10.008 1 98.31 101 PRO A C 1
ATOM 841 O O . PRO A 1 101 ? -10.25 -2.662 -9.781 1 98.31 101 PRO A O 1
ATOM 844 N N . GLU A 1 102 ? -10.664 -4.766 -9.086 1 98.06 102 GLU A N 1
ATOM 845 C CA . GLU A 1 102 ? -10.102 -4.551 -7.758 1 98.06 102 GLU A CA 1
ATOM 846 C C . GLU A 1 102 ? -8.586 -4.703 -7.766 1 98.06 102 GLU A C 1
ATOM 848 O O . GLU A 1 102 ? -8.062 -5.734 -8.188 1 98.06 102 GLU A O 1
ATOM 853 N N . LEU A 1 103 ? -7.898 -3.705 -7.387 1 98.75 103 LEU A N 1
ATOM 854 C CA . LEU A 1 103 ? -6.453 -3.703 -7.176 1 98.75 103 LEU A CA 1
ATOM 855 C C . LEU A 1 103 ? -6.109 -3.209 -5.777 1 98.75 103 LEU A C 1
ATOM 857 O O . LEU A 1 103 ? -6.727 -2.264 -5.277 1 98.75 103 LEU A O 1
ATOM 861 N N . PHE A 1 104 ? -5.188 -3.846 -5.137 1 98.81 104 PHE A N 1
ATOM 862 C CA . PHE A 1 104 ? -4.812 -3.377 -3.805 1 98.81 104 PHE A CA 1
ATOM 863 C C . PHE A 1 104 ? -3.326 -3.594 -3.551 1 98.81 104 PHE A C 1
ATOM 865 O O . PHE A 1 104 ? -2.707 -4.469 -4.164 1 98.81 104 PHE A O 1
ATOM 872 N N . PHE A 1 105 ? -2.785 -2.76 -2.73 1 98.88 105 PHE A N 1
ATOM 873 C CA . PHE A 1 105 ? -1.41 -2.902 -2.264 1 98.88 105 PHE A CA 1
ATOM 874 C C . PHE A 1 105 ? -1.279 -4.094 -1.322 1 98.88 105 PHE A C 1
ATOM 876 O O . PHE A 1 105 ? -2.119 -4.293 -0.441 1 98.88 105 PHE A O 1
ATOM 883 N N . LYS A 1 106 ? -0.236 -4.898 -1.57 1 98.81 106 LYS A N 1
ATOM 884 C CA . LYS A 1 106 ? -0.051 -6.098 -0.758 1 98.81 106 LYS A CA 1
ATOM 885 C C . LYS A 1 106 ? 1.174 -5.969 0.142 1 98.81 106 LYS A C 1
ATOM 887 O O . LYS A 1 106 ? 1.112 -6.285 1.332 1 98.81 106 LYS A O 1
ATOM 892 N N . SER A 1 107 ? 2.264 -5.438 -0.421 1 98.62 107 SER A N 1
ATOM 893 C CA . SER A 1 107 ? 3.461 -5.504 0.41 1 98.62 107 SER A CA 1
ATOM 894 C C . SER A 1 107 ? 4.586 -4.656 -0.177 1 98.62 107 SER A C 1
ATOM 896 O O . SER A 1 107 ? 4.738 -4.578 -1.398 1 98.62 107 SER A O 1
ATOM 898 N N . THR A 1 108 ? 5.395 -4.113 0.713 1 97.75 108 THR A N 1
ATOM 899 C CA . THR A 1 108 ? 6.734 -3.68 0.325 1 97.75 108 THR A CA 1
ATOM 900 C C . THR A 1 108 ? 7.703 -4.859 0.321 1 97.75 108 THR A C 1
ATOM 902 O O . THR A 1 108 ? 7.391 -5.926 0.851 1 97.75 108 THR A O 1
ATOM 905 N N . HIS A 1 109 ? 8.867 -4.617 -0.226 1 97.44 109 HIS A N 1
ATOM 906 C CA . HIS A 1 109 ? 9.836 -5.68 -0.443 1 97.44 109 HIS A CA 1
ATOM 907 C C . HIS A 1 109 ? 10.359 -6.227 0.881 1 97.44 109 HIS A C 1
ATOM 909 O O . HIS A 1 109 ? 10.672 -7.414 0.985 1 97.44 109 HIS A O 1
ATOM 915 N N . TYR A 1 110 ? 10.406 -5.449 1.906 1 96.19 110 TYR A N 1
ATOM 916 C CA . TYR A 1 110 ? 11.086 -5.871 3.123 1 96.19 110 TYR A CA 1
ATOM 917 C C . TYR A 1 110 ? 10.164 -6.695 4.012 1 96.19 110 TYR A C 1
ATOM 919 O O . TYR A 1 110 ? 10.594 -7.211 5.051 1 96.19 11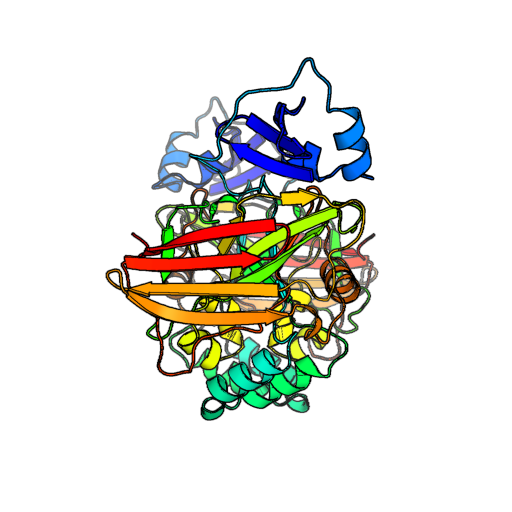0 TYR A O 1
ATOM 927 N N . ARG A 1 111 ? 8.938 -6.84 3.617 1 96.69 111 ARG A N 1
ATOM 928 C CA . ARG A 1 111 ? 7.953 -7.586 4.398 1 96.69 111 ARG A CA 1
ATOM 929 C C . ARG A 1 111 ? 7.633 -8.922 3.74 1 96.69 111 ARG A C 1
ATOM 931 O O . ARG A 1 111 ? 6.844 -9.711 4.27 1 96.69 111 ARG A O 1
ATOM 938 N N . VAL A 1 112 ? 8.266 -9.242 2.705 1 98.31 112 VAL A N 1
ATOM 939 C CA . VAL A 1 112 ? 7.945 -10.422 1.913 1 98.31 112 VAL A CA 1
ATOM 940 C C . VAL A 1 112 ? 8.602 -11.656 2.529 1 98.31 112 VAL A C 1
ATOM 942 O O . VAL A 1 112 ? 9.766 -11.609 2.947 1 98.31 112 VAL A O 1
ATOM 945 N N . ALA A 1 113 ? 7.883 -12.742 2.629 1 98.31 113 ALA A N 1
ATOM 946 C CA . ALA A 1 113 ? 8.43 -14.008 3.121 1 98.31 113 ALA A CA 1
ATOM 947 C C . ALA A 1 113 ? 9.375 -14.633 2.098 1 98.31 113 ALA A C 1
ATOM 949 O O . ALA A 1 113 ? 9.102 -14.609 0.895 1 98.31 113 ALA A O 1
ATOM 950 N N . GLN A 1 114 ? 10.43 -15.195 2.584 1 97.62 114 GLN A N 1
ATOM 951 C CA . GLN A 1 114 ? 11.398 -15.883 1.732 1 97.62 114 GLN A CA 1
ATOM 952 C C . GLN A 1 114 ? 10.914 -17.297 1.388 1 97.62 114 GLN A C 1
ATOM 954 O O . GLN A 1 114 ? 10.164 -17.906 2.152 1 97.62 114 GLN A O 1
ATOM 959 N N . PRO A 1 115 ? 11.305 -17.766 0.139 1 98 115 PRO A N 1
ATOM 960 C CA . PRO A 1 115 ? 11.086 -19.203 -0.069 1 98 115 PRO A CA 1
ATOM 961 C C . PRO A 1 115 ? 11.664 -20.062 1.058 1 98 115 PRO A C 1
ATOM 963 O O . PRO A 1 115 ? 12.805 -19.844 1.479 1 98 115 PRO A O 1
ATOM 966 N N . GLY A 1 116 ? 10.828 -20.938 1.547 1 97.62 116 GLY A N 1
ATOM 967 C CA . GLY A 1 116 ? 11.273 -21.781 2.654 1 97.62 116 GLY A CA 1
ATOM 968 C C . GLY A 1 116 ? 11.117 -21.094 4.004 1 97.62 116 GLY A C 1
ATOM 969 O O . GLY A 1 116 ? 11.312 -21.734 5.043 1 97.62 116 GLY A O 1
ATOM 970 N N . GLY A 1 117 ? 10.781 -19.844 3.992 1 97.44 117 GLY A N 1
ATOM 971 C CA . GLY A 1 117 ? 10.656 -19.078 5.223 1 97.44 117 GLY A CA 1
ATOM 972 C C . GLY A 1 117 ? 9.25 -19.094 5.797 1 97.44 117 GLY A C 1
ATOM 973 O O . GLY A 1 117 ? 8.422 -19.906 5.402 1 97.44 117 GLY A O 1
ATOM 974 N N . GLN A 1 118 ? 9.023 -18.156 6.711 1 98.38 118 GLN A N 1
ATOM 975 C CA . GLN A 1 118 ? 7.762 -18.109 7.441 1 98.38 118 GLN A CA 1
ATOM 976 C C . GLN A 1 118 ? 6.797 -17.109 6.797 1 98.38 118 GLN A C 1
ATOM 978 O O . GLN A 1 118 ? 7.188 -16 6.441 1 98.38 118 GLN A O 1
ATOM 983 N N . VAL A 1 119 ? 5.594 -17.516 6.551 1 98.81 119 VAL A N 1
ATOM 984 C CA . VAL A 1 119 ? 4.465 -16.609 6.352 1 98.81 119 VAL A CA 1
ATOM 985 C C . VAL A 1 119 ? 3.646 -16.5 7.637 1 98.81 119 VAL A C 1
ATOM 987 O O . VAL A 1 119 ? 3.617 -17.453 8.43 1 98.81 119 VAL A O 1
ATOM 990 N N . ASN A 1 120 ? 2.939 -15.367 7.801 1 98.75 120 ASN A N 1
ATOM 991 C CA . ASN A 1 120 ? 2.25 -15.148 9.07 1 98.75 120 ASN A CA 1
ATOM 992 C C . ASN A 1 120 ? 0.736 -15.234 8.906 1 98.75 120 ASN A C 1
ATOM 994 O O . ASN A 1 120 ? 0.208 -14.977 7.824 1 98.75 120 ASN A O 1
ATOM 998 N N . ILE A 1 121 ? 0.073 -15.656 9.93 1 98.5 121 ILE A N 1
ATOM 999 C CA . ILE A 1 121 ? -1.341 -15.375 10.164 1 98.5 121 ILE A CA 1
ATOM 1000 C C . ILE A 1 121 ? -1.486 -14.359 11.289 1 98.5 121 ILE A C 1
ATOM 1002 O O . ILE A 1 121 ? -0.659 -14.305 12.203 1 98.5 121 ILE A O 1
ATOM 1006 N N . ARG A 1 122 ? -2.496 -13.578 11.188 1 97.81 122 ARG A N 1
ATOM 1007 C CA . ARG A 1 122 ? -2.709 -12.531 12.18 1 97.81 122 ARG A CA 1
ATOM 1008 C C . ARG A 1 122 ? -3.199 -13.117 13.5 1 97.81 122 ARG A C 1
ATOM 1010 O O . ARG A 1 122 ? -4.02 -14.039 13.508 1 97.81 122 ARG A O 1
ATOM 1017 N N . LYS A 1 123 ? -2.793 -12.516 14.633 1 97.19 123 LYS A N 1
ATOM 1018 C CA . LYS A 1 123 ? -3.225 -12.938 15.961 1 97.19 123 LYS A CA 1
ATOM 1019 C C . LYS A 1 123 ? -4.672 -12.539 16.234 1 97.19 123 LYS A C 1
ATOM 1021 O O . LYS A 1 123 ? -5.367 -13.18 17.016 1 97.19 123 LYS A O 1
ATOM 1026 N N . ASP A 1 124 ? -5.129 -11.453 15.57 1 97.31 124 ASP A N 1
ATOM 1027 C CA . ASP A 1 124 ? -6.477 -10.953 15.836 1 97.31 124 ASP A CA 1
ATOM 1028 C C . ASP A 1 124 ? -7.461 -11.438 14.781 1 97.31 124 ASP A C 1
ATOM 1030 O O . ASP A 1 124 ? -8.523 -10.836 14.586 1 97.31 124 ASP A O 1
ATOM 1034 N N . SER A 1 125 ? -7.062 -12.43 13.969 1 97.31 125 SER A N 1
ATOM 1035 C CA . SER A 1 125 ? -7.93 -13.062 12.977 1 97.31 125 SER A CA 1
ATOM 1036 C C . SER A 1 125 ? -8.195 -14.523 13.336 1 97.31 125 SER A C 1
ATOM 1038 O O . SER A 1 125 ? -7.297 -15.234 13.781 1 97.31 125 SER A O 1
ATOM 1040 N N . LYS A 1 126 ? -9.375 -14.961 13.047 1 96.75 126 LYS A N 1
ATOM 1041 C CA . LYS A 1 126 ? -9.766 -16.328 13.383 1 96.75 126 LYS A CA 1
ATOM 1042 C C . LYS A 1 126 ? -9.906 -17.188 12.117 1 96.75 126 LYS A C 1
ATOM 1044 O O . LYS A 1 126 ? -10.156 -18.391 12.203 1 96.75 126 LYS A O 1
ATOM 1049 N N . TRP A 1 127 ? -9.82 -16.641 10.992 1 97.75 127 TRP A N 1
ATOM 1050 C CA . TRP A 1 127 ? -9.984 -17.344 9.711 1 97.75 127 TRP A CA 1
ATOM 1051 C C . TRP A 1 127 ? -8.945 -16.875 8.703 1 97.75 127 TRP A C 1
ATOM 1053 O O . TRP A 1 127 ? -9.109 -15.82 8.078 1 97.75 127 TRP A O 1
ATOM 1063 N N . ASN A 1 128 ? -7.918 -17.656 8.547 1 98.06 128 ASN A N 1
ATOM 1064 C CA . ASN A 1 128 ? -6.777 -17.328 7.703 1 98.06 128 ASN A CA 1
ATOM 1065 C C . ASN A 1 128 ? -6.551 -18.406 6.637 1 98.06 128 ASN A C 1
ATOM 1067 O O . ASN A 1 128 ? -6.602 -19.594 6.93 1 98.06 128 ASN A O 1
ATOM 1071 N N . VAL A 1 129 ? -6.32 -17.969 5.426 1 97.88 129 VAL A N 1
ATOM 1072 C CA . VAL A 1 129 ? -6.125 -18.938 4.352 1 97.88 129 VAL A CA 1
ATOM 1073 C C . VAL A 1 129 ? -4.992 -18.469 3.436 1 97.88 129 VAL A C 1
ATOM 1075 O O . VAL A 1 129 ? -4.738 -17.266 3.312 1 97.88 129 VAL A O 1
ATOM 1078 N N . PRO A 1 130 ? -4.238 -19.422 2.848 1 98.44 130 PRO A N 1
ATOM 1079 C CA . PRO A 1 130 ? -3.373 -19.078 1.721 1 98.44 130 PRO A CA 1
ATOM 1080 C C . PRO A 1 130 ? -4.152 -18.859 0.424 1 98.44 130 PRO A C 1
ATOM 1082 O O . PRO A 1 130 ? -5.23 -19.422 0.248 1 98.44 130 PRO A O 1
ATOM 1085 N N . GLU A 1 131 ? -3.662 -18.047 -0.343 1 98.19 131 GLU A N 1
ATOM 1086 C CA . GLU A 1 131 ? -4.227 -17.828 -1.67 1 98.19 131 GLU A CA 1
ATOM 1087 C C . GLU A 1 131 ? -3.158 -17.938 -2.752 1 98.19 131 GLU A C 1
ATOM 1089 O O . GLU A 1 131 ? -2.479 -16.953 -3.064 1 98.19 131 GLU A O 1
ATOM 1094 N N . PRO A 1 132 ? -3.027 -19.172 -3.33 1 98.38 132 PRO A N 1
ATOM 1095 C CA . PRO A 1 132 ? -2.049 -19.344 -4.406 1 98.38 132 PRO A CA 1
ATOM 1096 C C . PRO A 1 132 ? -2.393 -18.516 -5.648 1 98.38 132 PRO A C 1
ATOM 1098 O O . PRO A 1 132 ? -3.52 -18.594 -6.148 1 98.38 132 PRO A O 1
ATOM 1101 N N . GLU A 1 133 ? -1.418 -17.75 -6.125 1 98.06 133 GLU A N 1
ATOM 1102 C CA . GLU A 1 133 ? -1.683 -16.891 -7.273 1 98.06 133 GLU A CA 1
ATOM 1103 C C . GLU A 1 133 ? -0.5 -16.875 -8.242 1 98.06 133 GLU A C 1
ATOM 1105 O O . GLU A 1 133 ? 0.656 -16.906 -7.812 1 98.06 133 GLU A O 1
ATOM 1110 N N . LEU A 1 134 ? -0.845 -16.891 -9.539 1 98.12 134 LEU A N 1
ATOM 1111 C CA . LEU A 1 134 ? 0.159 -16.438 -10.492 1 98.12 134 LEU A CA 1
ATOM 1112 C C . LEU A 1 134 ? 0.512 -14.969 -10.25 1 98.12 134 LEU A C 1
ATOM 1114 O O . LEU A 1 134 ? -0.377 -14.133 -10.078 1 98.12 134 LEU A O 1
ATOM 1118 N N . THR A 1 135 ? 1.805 -14.695 -10.203 1 98.81 135 THR A N 1
ATOM 1119 C CA . THR A 1 135 ? 2.277 -13.336 -10 1 98.81 135 THR A CA 1
ATOM 1120 C C . THR A 1 135 ? 3.096 -12.859 -11.195 1 98.81 135 THR A C 1
ATOM 1122 O O . THR A 1 135 ? 4.031 -13.539 -11.625 1 98.81 135 THR A O 1
ATOM 1125 N N . LEU A 1 136 ? 2.719 -11.742 -11.711 1 98.81 136 LEU A N 1
ATOM 1126 C CA . LEU A 1 136 ? 3.434 -11.125 -12.82 1 98.81 136 LEU A CA 1
ATOM 1127 C C . LEU A 1 136 ? 4.543 -10.211 -12.312 1 98.81 136 LEU A C 1
ATOM 1129 O O . LEU A 1 136 ? 4.398 -9.57 -11.266 1 98.81 136 LEU A O 1
ATOM 1133 N N . PHE A 1 137 ? 5.605 -10.164 -13.039 1 98.88 137 PHE A N 1
ATOM 1134 C CA . PHE A 1 137 ? 6.52 -9.031 -12.914 1 98.88 137 PHE A CA 1
ATOM 1135 C C . PHE A 1 137 ? 6.398 -8.102 -14.117 1 98.88 137 PHE A C 1
ATOM 1137 O O . PHE A 1 137 ? 6.527 -8.539 -15.258 1 98.88 137 PHE A O 1
ATOM 1144 N N . VAL A 1 138 ? 6.129 -6.871 -13.82 1 98.81 138 VAL A N 1
ATOM 1145 C CA . VAL A 1 138 ? 5.945 -5.82 -14.812 1 98.81 138 VAL A CA 1
ATOM 1146 C C . VAL A 1 138 ? 7.082 -4.801 -14.703 1 98.81 138 VAL A C 1
ATOM 1148 O O . VAL A 1 138 ? 7.316 -4.238 -13.633 1 98.81 138 VAL A O 1
ATOM 1151 N N . ASN A 1 139 ? 7.828 -4.566 -15.766 1 98.5 139 ASN A N 1
ATOM 1152 C CA . ASN A 1 139 ? 8.953 -3.643 -15.703 1 98.5 139 ASN A CA 1
ATOM 1153 C C . ASN A 1 139 ? 8.5 -2.191 -15.797 1 98.5 139 ASN A C 1
ATOM 1155 O O . ASN A 1 139 ? 7.297 -1.918 -15.844 1 98.5 139 ASN A O 1
ATOM 1159 N N . LYS A 1 140 ? 9.406 -1.245 -15.797 1 98 140 LYS A N 1
ATOM 1160 C CA . LYS A 1 140 ? 9.086 0.179 -15.75 1 98 140 LYS A CA 1
ATOM 1161 C C . LYS A 1 140 ? 8.367 0.62 -17.031 1 98 140 LYS A C 1
ATOM 1163 O O . LYS A 1 140 ? 7.676 1.641 -17.031 1 98 140 LYS A O 1
ATOM 1168 N N . ALA A 1 141 ? 8.508 -0.124 -18.109 1 97.5 141 ALA A N 1
ATOM 1169 C CA . ALA A 1 141 ? 7.844 0.181 -19.375 1 97.5 141 ALA A CA 1
ATOM 1170 C C . ALA A 1 141 ? 6.465 -0.47 -19.438 1 97.5 141 ALA A C 1
ATOM 1172 O O . ALA A 1 141 ? 5.816 -0.466 -20.5 1 97.5 141 ALA A O 1
ATOM 1173 N N . ASN A 1 142 ? 6.02 -1.06 -18.312 1 97.44 142 ASN A N 1
ATOM 1174 C CA . ASN A 1 142 ? 4.707 -1.674 -18.172 1 97.44 142 ASN A CA 1
ATOM 1175 C C . ASN A 1 142 ? 4.578 -2.938 -19.016 1 97.44 142 ASN A C 1
ATOM 1177 O O . ASN A 1 142 ? 3.496 -3.25 -19.516 1 97.44 142 ASN A O 1
ATOM 1181 N N . GLU A 1 143 ? 5.703 -3.605 -19.219 1 97.31 143 GLU A N 1
ATOM 1182 C CA . GLU A 1 143 ? 5.711 -4.895 -19.906 1 97.31 143 GLU A CA 1
ATOM 1183 C C . GLU A 1 143 ? 5.805 -6.047 -18.906 1 97.31 143 GLU A C 1
ATOM 1185 O O . GLU A 1 143 ? 6.562 -5.98 -17.938 1 97.31 143 GLU A O 1
ATOM 1190 N N . ILE A 1 144 ? 4.996 -7.055 -19.188 1 98 144 ILE A N 1
ATOM 1191 C CA . ILE A 1 144 ? 5.145 -8.273 -18.406 1 98 144 ILE A CA 1
ATOM 1192 C C . ILE A 1 144 ? 6.395 -9.023 -18.844 1 98 144 ILE A C 1
ATOM 1194 O O . ILE A 1 144 ? 6.441 -9.562 -19.953 1 98 144 ILE A O 1
ATOM 1198 N N . VAL A 1 145 ? 7.418 -9.148 -17.984 1 97.94 145 VAL A N 1
ATOM 1199 C CA . VAL A 1 145 ? 8.68 -9.719 -18.453 1 97.94 145 VAL A CA 1
ATOM 1200 C C . VAL A 1 145 ? 8.984 -11 -17.672 1 97.94 145 VAL A C 1
ATOM 1202 O O . VAL A 1 145 ? 9.961 -11.695 -17.984 1 97.94 145 VAL A O 1
ATOM 1205 N N . GLY A 1 146 ? 8.133 -11.344 -16.719 1 98.31 146 GLY A N 1
ATOM 1206 C CA . GLY A 1 146 ? 8.359 -12.539 -15.922 1 98.31 146 GLY A CA 1
ATOM 1207 C C . GLY A 1 146 ? 7.164 -12.938 -15.086 1 98.31 146 GLY A C 1
ATOM 1208 O O . GLY A 1 146 ? 6.188 -12.188 -14.992 1 98.31 146 GLY A O 1
ATOM 1209 N N . TYR A 1 147 ? 7.258 -14.148 -14.555 1 98.75 147 TYR A N 1
ATOM 1210 C CA . TYR A 1 147 ? 6.23 -14.727 -13.695 1 98.75 147 TYR A CA 1
ATOM 1211 C C . TYR A 1 147 ? 6.855 -15.414 -12.484 1 98.75 147 TYR A C 1
ATOM 1213 O O . TYR A 1 147 ? 7.988 -15.898 -12.555 1 98.75 147 TYR A O 1
ATOM 1221 N N . THR A 1 148 ? 6.125 -15.453 -11.414 1 98.88 148 THR A N 1
ATOM 1222 C CA . THR A 1 148 ? 6.535 -16.203 -10.234 1 98.88 148 THR A CA 1
ATOM 1223 C C . THR A 1 148 ? 5.32 -16.719 -9.469 1 98.88 148 THR A C 1
ATOM 1225 O O . THR A 1 148 ? 4.18 -16.453 -9.852 1 98.88 148 THR A O 1
ATOM 1228 N N . VAL A 1 149 ? 5.566 -17.594 -8.508 1 98.88 149 VAL A N 1
ATOM 1229 C CA . VAL A 1 149 ? 4.512 -18.094 -7.637 1 98.88 149 VAL A CA 1
ATOM 1230 C C . VAL A 1 149 ? 4.258 -17.109 -6.5 1 98.88 149 VAL A C 1
ATOM 1232 O O . VAL A 1 149 ? 5.203 -16.578 -5.902 1 98.88 149 VAL A O 1
ATOM 1235 N N . GLY A 1 150 ? 3.012 -16.797 -6.273 1 98.88 150 GLY A N 1
ATOM 1236 C CA . GLY A 1 150 ? 2.652 -15.922 -5.164 1 98.88 150 GLY A CA 1
ATOM 1237 C C . GLY A 1 150 ? 1.719 -16.578 -4.168 1 98.88 150 GLY A C 1
ATOM 1238 O O . GLY A 1 150 ? 0.885 -17.406 -4.543 1 98.88 150 GLY A O 1
ATOM 1239 N N . ASN A 1 151 ? 1.88 -16.297 -2.908 1 98.88 151 ASN A N 1
ATOM 1240 C CA . ASN A 1 151 ? 0.929 -16.594 -1.841 1 98.88 151 ASN A CA 1
ATOM 1241 C C . ASN A 1 151 ? 0.387 -15.312 -1.208 1 98.88 151 ASN A C 1
ATOM 1243 O O . ASN A 1 151 ? 1.103 -14.625 -0.475 1 98.88 151 ASN A O 1
ATOM 1247 N N . ASP A 1 152 ? -0.8 -14.977 -1.517 1 98.69 152 ASP A N 1
ATOM 1248 C CA . ASP A 1 152 ? -1.498 -13.82 -0.977 1 98.69 152 ASP A CA 1
ATOM 1249 C C . ASP A 1 152 ? -2.27 -14.18 0.291 1 98.69 152 ASP A C 1
ATOM 1251 O O . ASP A 1 152 ? -3.5 -14.273 0.27 1 98.69 152 ASP A O 1
ATOM 1255 N N . MET A 1 153 ? -1.521 -14.305 1.409 1 98.56 153 MET A N 1
ATOM 1256 C CA . MET A 1 153 ? -2.148 -14.633 2.686 1 98.56 153 MET A CA 1
ATOM 1257 C C . MET A 1 153 ? -3.307 -13.688 2.982 1 98.56 153 MET A C 1
ATOM 1259 O O . MET A 1 153 ? -3.211 -12.484 2.732 1 98.56 153 MET A O 1
ATOM 1263 N N . SER A 1 154 ? -4.336 -14.25 3.518 1 97.38 154 SER A N 1
ATOM 1264 C CA . SER A 1 154 ? -5.527 -13.438 3.742 1 97.38 154 SER A CA 1
ATOM 1265 C C . SER A 1 154 ? -6.18 -13.766 5.078 1 97.38 154 SER A C 1
ATOM 1267 O O . SER A 1 154 ? -6.305 -14.938 5.441 1 97.38 154 SER A O 1
ATOM 1269 N N . SER A 1 155 ? -6.539 -12.758 5.844 1 97.81 155 SER A N 1
ATOM 1270 C CA . SER A 1 155 ? -7.426 -12.867 6.996 1 97.81 155 SER A CA 1
ATOM 1271 C C . SER A 1 155 ? -8.883 -12.68 6.59 1 97.81 155 SER A C 1
ATOM 1273 O O . SER A 1 155 ? -9.406 -11.562 6.633 1 97.81 155 SER A O 1
ATOM 1275 N N . ARG A 1 156 ? -9.562 -13.758 6.355 1 96.69 156 ARG A N 1
ATOM 1276 C CA . ARG A 1 156 ? -10.836 -13.742 5.645 1 96.69 156 ARG A CA 1
ATOM 1277 C C . ARG A 1 156 ? -11.953 -13.188 6.527 1 96.69 156 ARG A C 1
ATOM 1279 O O . ARG A 1 156 ? -12.898 -12.578 6.031 1 96.69 156 ARG A O 1
ATOM 1286 N N . ASP A 1 157 ? -11.883 -13.422 7.809 1 96.94 157 ASP A N 1
ATOM 1287 C CA . ASP A 1 157 ? -12.906 -12.891 8.695 1 96.94 157 ASP A CA 1
ATOM 1288 C C . ASP A 1 157 ? -12.867 -11.367 8.727 1 96.94 157 ASP A C 1
ATOM 1290 O O . ASP A 1 157 ? -13.914 -10.711 8.75 1 96.94 157 ASP A O 1
ATOM 1294 N N . ILE A 1 158 ? -11.656 -10.75 8.68 1 97.44 158 ILE A N 1
ATOM 1295 C CA . ILE A 1 158 ? -11.5 -9.305 8.641 1 97.44 158 ILE A CA 1
ATOM 1296 C C . ILE A 1 158 ? -11.961 -8.773 7.281 1 97.44 158 ILE A C 1
ATOM 1298 O O . ILE A 1 158 ? -12.703 -7.789 7.215 1 97.44 158 ILE A O 1
ATOM 1302 N N . GLU A 1 159 ? -11.578 -9.453 6.273 1 95.62 159 GLU A N 1
ATOM 1303 C CA . GLU A 1 159 ? -11.984 -9.07 4.922 1 95.62 159 GLU A CA 1
ATOM 1304 C C . GLU A 1 159 ? -13.5 -9.102 4.773 1 95.62 159 GLU A C 1
ATOM 1306 O O . GLU A 1 159 ? -14.094 -8.211 4.16 1 95.62 159 GLU A O 1
ATOM 1311 N N . GLY A 1 160 ? -14.133 -10.125 5.285 1 95 160 GLY A N 1
ATOM 1312 C CA . GLY A 1 160 ? -15.562 -10.32 5.148 1 95 160 GLY A CA 1
ATOM 1313 C C . GLY A 1 160 ? -16.375 -9.375 6.016 1 95 160 GLY A C 1
ATOM 1314 O O . GLY A 1 160 ? -17.562 -9.141 5.75 1 95 160 GLY A O 1
ATOM 1315 N N . GLU A 1 161 ? -15.742 -8.836 7.051 1 95.94 161 GLU A N 1
ATOM 1316 C CA . GLU A 1 161 ? -16.438 -7.945 7.977 1 95.94 161 GLU A CA 1
ATOM 1317 C C . GLU A 1 161 ? -16.812 -6.625 7.305 1 95.94 161 GLU A C 1
ATOM 1319 O O . GLU A 1 161 ? -17.906 -6.105 7.512 1 95.94 161 GLU A O 1
ATOM 1324 N N . ASN A 1 162 ? -16.016 -6.066 6.562 1 96.69 162 ASN A N 1
ATOM 1325 C CA . ASN A 1 162 ? -16.172 -4.805 5.852 1 96.69 162 ASN A CA 1
ATOM 1326 C C . ASN A 1 162 ? -15.156 -4.672 4.715 1 96.69 162 ASN A C 1
ATOM 1328 O O . ASN A 1 162 ? -13.953 -4.832 4.926 1 96.69 162 ASN A O 1
ATOM 1332 N N . PRO A 1 163 ? -15.617 -4.398 3.494 1 96 163 PRO A N 1
ATOM 1333 C CA . PRO A 1 163 ? -14.672 -4.258 2.385 1 96 163 PRO A CA 1
ATOM 1334 C C . PRO A 1 163 ? -13.578 -3.23 2.668 1 96 163 PRO A C 1
ATOM 1336 O O . PRO A 1 163 ? -12.461 -3.35 2.152 1 96 163 PRO A O 1
ATOM 1339 N N . LEU A 1 164 ? -13.82 -2.301 3.555 1 97.19 164 LEU A N 1
ATOM 1340 C CA . LEU A 1 164 ? -12.875 -1.236 3.877 1 97.19 164 LEU A CA 1
ATOM 1341 C C . LEU A 1 164 ? -11.75 -1.759 4.762 1 97.19 164 LEU A C 1
ATOM 1343 O O . LEU A 1 164 ? -10.766 -1.058 4.996 1 97.19 164 LEU A O 1
ATOM 1347 N N . TYR A 1 165 ? -11.836 -2.996 5.195 1 98.19 165 TYR A N 1
ATOM 1348 C CA . TYR A 1 165 ? -10.805 -3.584 6.043 1 98.19 165 TYR A CA 1
ATOM 1349 C C . TYR A 1 165 ? -9.828 -4.406 5.215 1 98.19 165 TYR A C 1
ATOM 1351 O O . TYR A 1 165 ? -8.875 -4.977 5.754 1 98.19 165 TYR A O 1
ATOM 1359 N N . LEU A 1 166 ? -10.016 -4.367 3.916 1 98.19 166 LEU A N 1
ATOM 1360 C CA . LEU A 1 166 ? -9.188 -5.176 3.027 1 98.19 166 LEU A CA 1
ATOM 1361 C C . LEU A 1 166 ? -7.703 -4.93 3.293 1 98.19 166 LEU A C 1
ATOM 1363 O O . LEU A 1 166 ? -6.93 -5.879 3.424 1 98.19 166 LEU A O 1
ATOM 1367 N N . PRO A 1 167 ? -7.238 -3.699 3.459 1 98.5 167 PRO A N 1
ATOM 1368 C CA . PRO A 1 167 ? -5.805 -3.523 3.697 1 98.5 167 PRO A CA 1
ATOM 1369 C C . PRO A 1 167 ? -5.324 -4.242 4.957 1 98.5 167 PRO A C 1
ATOM 1371 O O . PRO A 1 167 ? -4.246 -4.848 4.953 1 98.5 167 PRO A O 1
ATOM 1374 N N . GLN A 1 168 ? -6.102 -4.172 5.996 1 98.38 168 GLN A N 1
ATOM 1375 C CA . GLN A 1 168 ? -5.691 -4.84 7.227 1 98.38 168 GLN A CA 1
ATOM 1376 C C . GLN A 1 168 ? -5.742 -6.355 7.07 1 98.38 168 GLN A C 1
ATOM 1378 O O . GLN A 1 168 ? -4.965 -7.074 7.699 1 98.38 168 GLN A O 1
ATOM 1383 N N . ALA A 1 169 ? -6.617 -6.844 6.238 1 98.31 169 ALA A N 1
ATOM 1384 C CA . ALA A 1 169 ? -6.75 -8.281 6.012 1 98.31 169 ALA A CA 1
ATOM 1385 C C . ALA A 1 169 ? -5.602 -8.805 5.152 1 98.31 169 ALA A C 1
ATOM 1387 O O . ALA A 1 169 ? -5.285 -9.992 5.191 1 98.31 169 ALA A O 1
ATOM 1388 N N . LYS A 1 170 ? -5.02 -7.918 4.363 1 98.62 170 LYS A N 1
ATOM 1389 C CA . LYS A 1 170 ? -4.117 -8.359 3.305 1 98.62 170 LYS A CA 1
ATOM 1390 C C . LYS A 1 170 ? -2.684 -7.91 3.578 1 98.62 170 LYS A C 1
ATOM 1392 O O . LYS A 1 170 ? -1.73 -8.547 3.119 1 98.62 170 LYS A O 1
ATOM 1397 N N . CYS A 1 171 ? -2.498 -6.852 4.332 1 98.38 171 CYS A N 1
ATOM 1398 C CA . CYS A 1 171 ? -1.183 -6.246 4.504 1 98.38 171 CYS A CA 1
ATOM 1399 C C . CYS A 1 171 ? -0.699 -6.387 5.941 1 98.38 171 CYS A C 1
ATOM 1401 O O . CYS A 1 171 ? -1.142 -5.652 6.824 1 98.38 171 CYS A O 1
ATOM 1403 N N . TYR A 1 172 ? 0.206 -7.238 6.203 1 98.19 172 TYR A N 1
ATOM 1404 C CA . TYR A 1 172 ? 0.896 -7.395 7.48 1 98.19 172 TYR A CA 1
ATOM 1405 C C . TYR A 1 172 ? 2.215 -8.141 7.301 1 98.19 172 TYR A C 1
ATOM 1407 O O . TYR A 1 172 ? 2.549 -8.562 6.191 1 98.19 172 TYR A O 1
ATOM 1415 N N . ASP A 1 173 ? 3.074 -8.227 8.312 1 98.19 173 ASP A N 1
ATOM 1416 C CA . ASP A 1 173 ? 4.398 -8.828 8.195 1 98.19 173 ASP A CA 1
ATOM 1417 C C . ASP A 1 173 ? 4.309 -10.258 7.66 1 98.19 173 ASP A C 1
ATOM 1419 O O . ASP A 1 173 ? 3.609 -11.094 8.234 1 98.19 173 ASP A O 1
ATOM 1423 N N . TYR A 1 174 ? 4.938 -10.477 6.469 1 98.56 174 TYR A N 1
ATOM 1424 C CA . TYR A 1 174 ? 5.066 -11.797 5.855 1 98.56 174 TYR A CA 1
ATOM 1425 C C . TYR A 1 174 ? 3.707 -12.328 5.422 1 98.56 174 TYR A C 1
ATOM 1427 O O . TYR A 1 174 ? 3.455 -13.539 5.496 1 98.56 174 TYR A O 1
ATOM 1435 N N . SER A 1 175 ? 2.811 -11.422 5.062 1 98.62 175 SER A N 1
ATOM 1436 C CA . SER A 1 175 ? 1.515 -11.812 4.523 1 98.62 175 SER A CA 1
ATOM 1437 C C . SER A 1 175 ? 1.606 -12.109 3.027 1 98.62 175 SER A C 1
ATOM 1439 O O . SER A 1 175 ? 0.641 -12.578 2.422 1 98.62 175 SER A O 1
ATOM 1441 N N . ALA A 1 176 ? 2.746 -11.805 2.402 1 98.88 176 ALA A N 1
ATOM 1442 C CA . ALA A 1 176 ? 3 -12.086 0.992 1 98.88 176 ALA A CA 1
ATOM 1443 C C . ALA A 1 176 ? 4.273 -12.914 0.82 1 98.88 176 ALA A C 1
ATOM 1445 O O . ALA A 1 176 ? 5.289 -12.641 1.467 1 98.88 176 ALA A O 1
ATOM 1446 N N . ALA A 1 177 ? 4.207 -13.852 0.022 1 98.94 177 ALA A N 1
ATOM 1447 C CA . ALA A 1 177 ? 5.379 -14.617 -0.386 1 98.94 177 ALA A CA 1
ATOM 1448 C C . ALA A 1 177 ? 5.438 -14.766 -1.904 1 98.94 177 ALA A C 1
ATOM 1450 O O . ALA A 1 177 ? 4.41 -14.961 -2.557 1 98.94 177 ALA A O 1
ATOM 1451 N N . ILE A 1 178 ? 6.586 -14.641 -2.432 1 98.94 178 ILE A N 1
ATOM 1452 C CA . ILE A 1 178 ? 6.789 -14.914 -3.85 1 98.94 178 ILE A CA 1
ATOM 1453 C C . ILE A 1 178 ? 8.055 -15.75 -4.035 1 98.94 178 ILE A C 1
ATOM 1455 O O . ILE A 1 178 ? 8.977 -15.68 -3.221 1 98.94 178 ILE A O 1
ATOM 1459 N N . GLY A 1 179 ? 8.078 -16.531 -5.039 1 98.62 179 GLY A N 1
ATOM 1460 C CA . GLY A 1 179 ? 9.234 -17.359 -5.344 1 98.62 179 GLY A CA 1
ATOM 1461 C C . GLY A 1 179 ? 8.867 -18.672 -6.031 1 98.62 179 GLY A C 1
ATOM 1462 O O . GLY A 1 179 ? 7.754 -18.812 -6.539 1 98.62 179 GLY A O 1
ATOM 1463 N N . PRO A 1 180 ? 9.734 -19.656 -6.191 1 98.25 180 PRO A N 1
ATOM 1464 C CA . PRO A 1 180 ? 11.117 -19.594 -5.695 1 98.25 180 PRO A CA 1
ATOM 1465 C C . PRO A 1 180 ? 12.031 -18.781 -6.598 1 98.25 180 PRO A C 1
ATOM 1467 O O . PRO A 1 180 ? 13.156 -18.453 -6.211 1 98.25 180 PRO A O 1
ATOM 1470 N N . CYS A 1 181 ? 11.578 -18.453 -7.766 1 98.62 181 CYS A N 1
ATOM 1471 C CA . CYS A 1 181 ? 12.359 -17.75 -8.773 1 98.62 181 CYS A CA 1
ATOM 1472 C C . CYS A 1 181 ? 11.484 -16.812 -9.586 1 98.62 181 CYS A C 1
ATOM 1474 O O . CYS A 1 181 ? 10.266 -16.75 -9.391 1 98.62 181 CYS A O 1
ATOM 1476 N N . LEU A 1 182 ? 12.078 -16 -10.328 1 98.81 182 LEU A N 1
ATOM 1477 C CA . LEU A 1 182 ? 11.391 -15.281 -11.398 1 98.81 182 LEU A CA 1
ATOM 1478 C C . LEU A 1 182 ? 11.594 -15.977 -12.734 1 98.81 182 LEU A C 1
ATOM 1480 O O . LEU A 1 182 ? 12.719 -16.047 -13.242 1 98.81 182 LEU A O 1
ATOM 1484 N N . TRP A 1 183 ? 10.523 -16.547 -13.242 1 98.75 183 TRP A N 1
ATOM 1485 C CA . TRP A 1 183 ? 10.57 -17.234 -14.539 1 98.75 183 TRP A CA 1
ATOM 1486 C C . TRP A 1 183 ? 10.477 -16.234 -15.68 1 98.75 183 TRP A C 1
ATOM 1488 O O . TRP A 1 183 ? 9.562 -15.398 -15.711 1 98.75 183 TRP A O 1
ATOM 1498 N N . ILE A 1 184 ? 11.438 -16.219 -16.562 1 98.5 184 ILE A N 1
ATOM 1499 C CA . ILE A 1 184 ? 11.531 -15.312 -17.703 1 98.5 184 ILE A CA 1
ATOM 1500 C C . ILE A 1 184 ? 11.312 -16.094 -19 1 98.5 184 ILE A C 1
ATOM 1502 O O . ILE A 1 184 ? 12.266 -16.594 -19.594 1 98.5 184 ILE A O 1
ATOM 1506 N N . PRO A 1 185 ? 10.086 -16.094 -19.469 1 96.06 185 PRO A N 1
ATOM 1507 C CA . PRO A 1 185 ? 9.828 -16.875 -20.688 1 96.06 185 PRO A CA 1
ATOM 1508 C C . PRO A 1 185 ? 10.008 -16.047 -21.953 1 96.06 185 PRO A C 1
ATOM 1510 O O . PRO A 1 185 ? 9.992 -14.805 -21.906 1 96.06 185 PRO A O 1
ATOM 1513 N N . GLU A 1 186 ? 10.234 -16.75 -23 1 93.25 186 GLU A N 1
ATOM 1514 C CA . GLU A 1 186 ? 10.266 -16.094 -24.312 1 93.25 186 GLU A CA 1
ATOM 1515 C C . GLU A 1 186 ? 8.875 -15.633 -24.734 1 93.25 186 GLU A C 1
ATOM 1517 O O . GLU A 1 186 ? 8.719 -14.578 -25.344 1 93.25 186 GLU A O 1
ATOM 1522 N N . LYS A 1 187 ? 7.934 -16.484 -24.359 1 92.5 187 LYS A N 1
ATOM 1523 C CA . LYS A 1 187 ? 6.527 -16.219 -24.656 1 92.5 187 LYS A CA 1
ATOM 1524 C C . LYS A 1 187 ? 5.695 -16.172 -23.375 1 92.5 187 LYS A C 1
ATOM 1526 O O . LYS A 1 187 ? 6.113 -16.688 -22.344 1 92.5 187 LYS A O 1
ATOM 1531 N N . PRO A 1 188 ? 4.551 -15.531 -23.469 1 92.56 188 PRO A N 1
ATOM 1532 C CA . PRO A 1 188 ? 3.693 -15.484 -22.281 1 92.56 188 PRO A CA 1
ATOM 1533 C C . PRO A 1 188 ? 3.34 -16.875 -21.766 1 92.56 188 PRO A C 1
ATOM 1535 O O . PRO A 1 188 ? 3.324 -17.844 -22.531 1 92.56 188 PRO A O 1
ATOM 1538 N N . ILE A 1 189 ? 3.076 -16.953 -20.562 1 94.88 189 ILE A N 1
ATOM 1539 C CA . ILE A 1 189 ? 2.764 -18.203 -19.891 1 94.88 189 ILE A CA 1
ATOM 1540 C C . ILE A 1 189 ? 1.572 -18.875 -20.578 1 94.88 189 ILE A C 1
ATOM 1542 O O . ILE A 1 189 ? 0.634 -18.203 -21 1 94.88 189 ILE A O 1
ATOM 1546 N N . ASN A 1 190 ? 1.597 -20.234 -20.641 1 93.94 190 ASN A N 1
ATOM 1547 C CA . ASN A 1 190 ? 0.503 -21.031 -21.188 1 93.94 190 ASN A CA 1
ATOM 1548 C C . ASN A 1 190 ? -0.757 -20.906 -20.328 1 93.94 190 ASN A C 1
ATOM 1550 O O . ASN A 1 190 ? -0.731 -21.188 -19.125 1 93.94 190 ASN A O 1
ATOM 1554 N N . PRO A 1 191 ? -1.846 -20.5 -20.969 1 91.19 191 PRO A N 1
ATOM 1555 C CA . PRO A 1 191 ? -3.086 -20.375 -20.203 1 91.19 191 PRO A CA 1
ATOM 1556 C C . PRO A 1 191 ? -3.508 -21.672 -19.531 1 91.19 191 PRO A C 1
ATOM 1558 O O . PRO A 1 191 ? -4.27 -21.656 -18.562 1 91.19 191 PRO A O 1
ATOM 1561 N N . ASP A 1 192 ? -3.035 -22.781 -20 1 94.31 192 ASP A N 1
ATOM 1562 C CA . ASP A 1 192 ? -3.418 -24.062 -19.453 1 94.31 192 ASP A CA 1
ATOM 1563 C C . ASP A 1 192 ? -2.506 -24.469 -18.281 1 94.31 192 ASP A C 1
ATOM 1565 O O . ASP A 1 192 ? -2.711 -25.5 -17.656 1 94.31 192 ASP A O 1
ATOM 1569 N N . ALA A 1 193 ? -1.503 -23.609 -18.062 1 95.75 193 ALA A N 1
ATOM 1570 C CA . ALA A 1 193 ? -0.644 -23.891 -16.906 1 95.75 193 ALA A CA 1
ATOM 1571 C C . ALA A 1 193 ? -1.468 -24.062 -15.633 1 95.75 193 ALA A C 1
ATOM 1573 O O . ALA A 1 193 ? -2.471 -23.375 -15.438 1 95.75 193 ALA A O 1
ATOM 1574 N N . LYS A 1 194 ? -1.03 -24.969 -14.797 1 97.19 194 LYS A N 1
ATOM 1575 C CA . LYS A 1 194 ? -1.792 -25.266 -13.594 1 97.19 194 LYS A CA 1
ATOM 1576 C C . LYS A 1 194 ? -1.111 -24.703 -12.352 1 97.19 194 LYS A C 1
ATOM 1578 O O . LYS A 1 194 ? 0.117 -24.625 -12.289 1 97.19 194 LYS A O 1
ATOM 1583 N N . ILE A 1 195 ? -1.91 -24.297 -11.438 1 97.5 195 ILE A N 1
ATOM 1584 C CA . ILE A 1 195 ? -1.501 -23.969 -10.078 1 97.5 195 ILE A CA 1
ATOM 1585 C C . ILE A 1 195 ? -1.9 -25.109 -9.141 1 97.5 195 ILE A C 1
ATOM 1587 O O . ILE A 1 195 ? -3.047 -25.562 -9.156 1 97.5 195 ILE A O 1
ATOM 1591 N N . PHE A 1 196 ? -0.965 -25.578 -8.43 1 98 196 PHE A N 1
ATOM 1592 C CA . PHE A 1 196 ? -1.176 -26.641 -7.438 1 98 196 PHE A CA 1
ATOM 1593 C C . PHE A 1 196 ? -0.911 -26.109 -6.031 1 98 196 PHE A C 1
ATOM 1595 O O . PHE A 1 196 ? 0.046 -25.359 -5.809 1 98 196 PHE A O 1
ATOM 1602 N N . MET A 1 197 ? -1.752 -26.484 -5.086 1 98.5 197 MET A N 1
ATOM 1603 C CA . MET A 1 197 ? -1.518 -26.125 -3.688 1 98.5 197 MET A CA 1
ATOM 1604 C C . MET A 1 197 ? -1.706 -27.344 -2.781 1 98.5 197 MET A C 1
ATOM 1606 O O . MET A 1 197 ? -2.656 -28.109 -2.951 1 98.5 197 MET A O 1
ATOM 1610 N N . GLN A 1 198 ? -0.861 -27.5 -1.886 1 98.69 198 GLN A N 1
ATOM 1611 C CA . GLN A 1 198 ? -0.956 -28.484 -0.803 1 98.69 198 GLN A CA 1
ATOM 1612 C C . GLN A 1 198 ? -0.719 -27.812 0.552 1 98.69 198 GLN A C 1
ATOM 1614 O O . GLN A 1 198 ? 0.132 -26.938 0.678 1 98.69 198 GLN A O 1
ATOM 1619 N N . ILE A 1 199 ? -1.45 -28.219 1.519 1 98.75 199 ILE A N 1
ATOM 1620 C CA . ILE A 1 199 ? -1.246 -27.781 2.896 1 98.75 199 ILE A CA 1
ATOM 1621 C C . ILE A 1 199 ? -1.014 -29 3.791 1 98.75 199 ILE A C 1
ATOM 1623 O O . ILE A 1 199 ? -1.796 -29.953 3.771 1 98.75 199 ILE A O 1
ATOM 1627 N N . GLU A 1 200 ? 0.036 -28.969 4.465 1 98.75 200 GLU A N 1
ATOM 1628 C CA . GLU A 1 200 ? 0.393 -30.016 5.402 1 98.75 200 GLU A CA 1
ATOM 1629 C C . GLU A 1 200 ? 0.312 -29.531 6.848 1 98.75 200 GLU A C 1
ATOM 1631 O O . GLU A 1 200 ? 0.76 -28.422 7.156 1 98.75 200 GLU A O 1
ATOM 1636 N N . ARG A 1 201 ? -0.36 -30.328 7.754 1 98.31 201 ARG A N 1
ATOM 1637 C CA . ARG A 1 201 ? -0.454 -30.094 9.188 1 98.31 201 ARG A CA 1
ATOM 1638 C C . ARG A 1 201 ? 0.021 -31.312 9.977 1 98.31 201 ARG A C 1
ATOM 1640 O O . ARG A 1 201 ? -0.553 -32.406 9.859 1 98.31 201 ARG A O 1
ATOM 1647 N N . ASN A 1 202 ? 1.105 -31.062 10.711 1 97.31 202 ASN A N 1
ATOM 1648 C CA . ASN A 1 202 ? 1.667 -32.156 11.492 1 97.31 202 ASN A CA 1
ATOM 1649 C C . ASN A 1 202 ? 1.976 -33.375 10.625 1 97.31 202 ASN A C 1
ATOM 1651 O O . ASN A 1 202 ? 1.592 -34.5 10.953 1 97.31 202 ASN A O 1
ATOM 1655 N N . GLY A 1 203 ? 2.486 -33.062 9.484 1 96.19 203 GLY A N 1
ATOM 1656 C CA . GLY A 1 203 ? 2.961 -34.125 8.602 1 96.19 203 GLY A CA 1
ATOM 1657 C C . GLY A 1 203 ? 1.855 -34.719 7.766 1 96.19 203 GLY A C 1
ATOM 1658 O O . GLY A 1 203 ? 2.109 -35.625 6.953 1 96.19 203 GLY A O 1
ATOM 1659 N N . LYS A 1 204 ? 0.674 -34.281 7.883 1 97.94 204 LYS A N 1
ATOM 1660 C CA . LYS A 1 204 ? -0.463 -34.812 7.133 1 97.94 204 LYS A CA 1
ATOM 1661 C C . LYS A 1 204 ? -0.998 -33.781 6.148 1 97.94 204 LYS A C 1
ATOM 1663 O O . LYS A 1 204 ? -1.08 -32.594 6.473 1 97.94 204 LYS A O 1
ATOM 1668 N N . MET A 1 205 ? -1.391 -34.312 4.973 1 97.81 205 MET A N 1
ATOM 1669 C CA . MET A 1 205 ? -2.014 -33.438 3.979 1 97.81 205 MET A CA 1
ATOM 1670 C C . MET A 1 205 ? -3.445 -33.094 4.379 1 97.81 205 MET A C 1
ATOM 1672 O O . MET A 1 205 ? -4.293 -33.969 4.496 1 97.81 205 MET A O 1
ATOM 1676 N N . VAL A 1 206 ? -3.727 -31.844 4.555 1 97.62 206 VAL A N 1
ATOM 1677 C CA . VAL A 1 206 ? -5.059 -31.469 5.008 1 97.62 206 VAL A CA 1
ATOM 1678 C C . VAL A 1 206 ? -5.793 -30.734 3.881 1 97.62 206 VAL A C 1
ATOM 1680 O O . VAL A 1 206 ? -7.004 -30.516 3.965 1 97.62 206 VAL A O 1
ATOM 1683 N N . PHE A 1 207 ? -5.062 -30.375 2.852 1 97.88 207 PHE A N 1
ATOM 1684 C CA . PHE A 1 207 ? -5.664 -29.797 1.655 1 97.88 207 PHE A CA 1
ATOM 1685 C C . PHE A 1 207 ? -4.801 -30.062 0.429 1 97.88 207 PHE A C 1
ATOM 1687 O O . PHE A 1 207 ? -3.572 -30.016 0.503 1 97.88 207 PHE A O 1
ATOM 1694 N N . GLU A 1 208 ? -5.359 -30.422 -0.646 1 97.69 208 GLU A N 1
ATOM 1695 C CA . GLU A 1 208 ? -4.727 -30.547 -1.957 1 97.69 208 GLU A CA 1
ATOM 1696 C C . GLU A 1 208 ? -5.68 -30.109 -3.072 1 97.69 208 GLU A C 1
ATOM 1698 O O . GLU A 1 208 ? -6.855 -30.484 -3.064 1 97.69 208 GLU A O 1
ATOM 1703 N N . GLY A 1 209 ? -5.164 -29.25 -3.91 1 97.12 209 GLY A N 1
ATOM 1704 C CA . GLY A 1 209 ? -5.977 -28.797 -5.027 1 97.12 209 GLY A CA 1
ATOM 1705 C C . GLY A 1 209 ? -5.156 -28.266 -6.191 1 97.12 209 GLY A C 1
ATOM 1706 O O . GLY A 1 209 ? -3.959 -28.031 -6.051 1 97.12 209 GLY A O 1
ATOM 1707 N N . GLU A 1 210 ? -5.723 -28.25 -7.352 1 95.94 210 GLU A N 1
ATOM 1708 C CA . GLU A 1 210 ? -5.102 -27.672 -8.539 1 95.94 210 GLU A CA 1
ATOM 1709 C C . GLU A 1 210 ? -6.129 -26.953 -9.414 1 95.94 210 GLU A C 1
ATOM 1711 O O . GLU A 1 210 ? -7.32 -27.25 -9.344 1 95.94 210 GLU A O 1
ATOM 1716 N N . ILE A 1 211 ? -5.711 -26.062 -10.102 1 94.56 211 ILE A N 1
ATOM 1717 C CA . ILE A 1 211 ? -6.582 -25.328 -11.016 1 94.56 211 ILE A CA 1
ATOM 1718 C C . ILE A 1 211 ? -5.75 -24.734 -12.156 1 94.56 211 ILE A C 1
ATOM 1720 O O . ILE A 1 211 ? -4.574 -24.422 -11.977 1 94.56 211 ILE A O 1
ATOM 1724 N N . SER A 1 212 ? -6.391 -24.625 -13.305 1 93.44 212 SER A N 1
ATOM 1725 C CA . SER A 1 212 ? -5.723 -24 -14.445 1 93.44 212 SER A CA 1
ATOM 1726 C C . SER A 1 212 ? -5.859 -22.484 -14.398 1 93.44 212 SER A C 1
ATOM 1728 O O . SER A 1 212 ? -6.867 -21.953 -13.922 1 93.44 212 SER A O 1
ATOM 1730 N N . ILE A 1 213 ? -4.891 -21.781 -14.938 1 89.94 213 ILE A N 1
ATOM 1731 C CA . ILE A 1 213 ? -4.875 -20.328 -14.953 1 89.94 213 ILE A CA 1
ATOM 1732 C C . ILE A 1 213 ? -5.895 -19.812 -15.961 1 89.94 213 ILE A C 1
ATOM 1734 O O . ILE A 1 213 ? -6.297 -18.641 -15.914 1 89.94 213 ILE A O 1
ATOM 1738 N N . ASN A 1 214 ? -6.41 -20.625 -16.812 1 90.31 214 ASN A N 1
ATOM 1739 C CA . ASN A 1 214 ? -7.309 -20.219 -17.891 1 90.31 214 ASN A CA 1
ATOM 1740 C C . ASN A 1 214 ? -8.719 -19.938 -17.359 1 90.31 214 ASN A C 1
ATOM 1742 O O . ASN A 1 214 ? -9.617 -19.609 -18.141 1 90.31 214 ASN A O 1
ATOM 1746 N N . GLN A 1 215 ? -8.914 -20 -16.078 1 89.56 215 GLN A N 1
ATOM 1747 C CA . GLN A 1 215 ? -10.219 -19.75 -15.492 1 89.56 215 GLN A CA 1
ATOM 1748 C C . GLN A 1 215 ? -10.383 -18.266 -15.133 1 89.56 215 GLN A C 1
ATOM 1750 O O . GLN A 1 215 ? -11.445 -17.859 -14.68 1 89.56 215 GLN A O 1
ATOM 1755 N N . MET A 1 216 ? -9.414 -17.531 -15.32 1 91.31 216 MET A N 1
ATOM 1756 C CA . MET A 1 216 ? -9.453 -16.109 -15 1 91.31 216 MET A CA 1
ATOM 1757 C C . MET A 1 216 ? -10.266 -15.328 -16.031 1 91.31 216 MET A C 1
ATOM 1759 O O . MET A 1 216 ? -10.078 -15.5 -17.234 1 91.31 216 MET A O 1
ATOM 1763 N N . LYS A 1 217 ? -11.102 -14.523 -15.547 1 90.31 217 LYS A N 1
ATOM 1764 C CA . LYS A 1 217 ? -11.93 -13.688 -16.422 1 90.31 217 LYS A CA 1
ATOM 1765 C C . LYS A 1 217 ? -11.117 -12.531 -17 1 90.31 217 LYS A C 1
ATOM 1767 O O . LYS A 1 217 ? -11.242 -12.211 -18.188 1 90.31 217 LYS A O 1
ATOM 1772 N N . ARG A 1 218 ? -10.312 -12.016 -16.219 1 93.75 218 ARG A N 1
ATOM 1773 C CA . ARG A 1 218 ? -9.578 -10.82 -16.609 1 93.75 218 ARG A CA 1
ATOM 1774 C C . ARG A 1 218 ? -8.242 -11.18 -17.25 1 93.75 218 ARG A C 1
ATOM 1776 O O . ARG A 1 218 ? -7.559 -12.102 -16.797 1 93.75 218 ARG A O 1
ATOM 1783 N N . LYS A 1 219 ? -7.953 -10.391 -18.266 1 94.38 219 LYS A N 1
ATOM 1784 C CA . LYS A 1 219 ? -6.648 -10.578 -18.891 1 94.38 219 LYS A CA 1
ATOM 1785 C C . LYS A 1 219 ? -5.539 -9.945 -18.062 1 94.38 219 LYS A C 1
ATOM 1787 O O . LYS A 1 219 ? -5.754 -8.922 -17.406 1 94.38 219 LYS A O 1
ATOM 1792 N N . HIS A 1 220 ? -4.379 -10.609 -18.188 1 97 220 HIS A N 1
ATOM 1793 C CA . HIS A 1 220 ? -3.215 -10.07 -17.5 1 97 220 HIS A CA 1
ATOM 1794 C C . HIS A 1 220 ? -2.939 -8.633 -17.922 1 97 220 HIS A C 1
ATOM 1796 O O . HIS A 1 220 ? -2.662 -7.77 -17.078 1 97 220 HIS A O 1
ATOM 1802 N N . THR A 1 221 ? -3.039 -8.32 -19.203 1 97 221 THR A N 1
ATOM 1803 C CA . THR A 1 221 ? -2.727 -7 -19.734 1 97 221 THR A CA 1
ATOM 1804 C C . THR A 1 221 ? -3.727 -5.965 -19.234 1 97 221 THR A C 1
ATOM 1806 O O . THR A 1 221 ? -3.369 -4.809 -19 1 97 221 THR A O 1
ATOM 1809 N N . GLU A 1 222 ? -4.98 -6.371 -19.047 1 97.19 222 GLU A N 1
ATOM 1810 C CA . GLU A 1 222 ? -6 -5.484 -18.5 1 97.19 222 GLU A CA 1
ATOM 1811 C C . GLU A 1 222 ? -5.66 -5.07 -17.078 1 97.19 222 GLU A C 1
ATOM 1813 O O . GLU A 1 222 ? -5.77 -3.895 -16.719 1 97.19 222 GLU A O 1
ATOM 1818 N N . LEU A 1 223 ? -5.281 -6.031 -16.281 1 98.31 223 LEU A N 1
ATOM 1819 C CA . LEU A 1 223 ? -4.914 -5.75 -14.898 1 98.31 223 LEU A CA 1
ATOM 1820 C C . LEU A 1 223 ? -3.709 -4.82 -14.836 1 98.31 223 LEU A C 1
ATOM 1822 O O . LEU A 1 223 ? -3.707 -3.855 -14.062 1 98.31 223 LEU A O 1
ATOM 1826 N N . VAL A 1 224 ? -2.691 -5.09 -15.648 1 98.69 224 VAL A N 1
ATOM 1827 C CA . VAL A 1 224 ? -1.486 -4.27 -15.68 1 98.69 224 VAL A CA 1
ATOM 1828 C C . VAL A 1 224 ? -1.838 -2.852 -16.125 1 98.69 224 VAL A C 1
ATOM 1830 O O . VAL A 1 224 ? -1.347 -1.875 -15.555 1 98.69 224 VAL A O 1
ATOM 1833 N N . ASP A 1 225 ? -2.686 -2.766 -17.141 1 98.19 225 ASP A N 1
ATOM 1834 C CA . ASP A 1 225 ? -3.084 -1.462 -17.656 1 98.19 225 ASP A CA 1
ATOM 1835 C C . ASP A 1 225 ? -3.738 -0.612 -16.578 1 98.19 225 ASP A C 1
ATOM 1837 O O . ASP A 1 225 ? -3.439 0.577 -16.438 1 98.19 225 ASP A O 1
ATOM 1841 N N . TYR A 1 226 ? -4.621 -1.194 -15.812 1 98.44 226 TYR A N 1
ATOM 1842 C CA . TYR A 1 226 ? -5.289 -0.441 -14.758 1 98.44 226 TYR A CA 1
ATOM 1843 C C . TYR A 1 226 ? -4.316 -0.084 -13.641 1 98.44 226 TYR A C 1
ATOM 1845 O O . TYR A 1 226 ? -4.379 1.013 -13.086 1 98.44 226 TYR A O 1
ATOM 1853 N N . LEU A 1 227 ? -3.414 -0.983 -13.297 1 98.62 227 LEU A N 1
ATOM 1854 C CA . LEU A 1 227 ? -2.455 -0.734 -12.227 1 98.62 227 LEU A CA 1
ATOM 1855 C C . LEU A 1 227 ? -1.529 0.423 -12.586 1 98.62 227 LEU A C 1
ATOM 1857 O O . LEU A 1 227 ? -1.174 1.23 -11.719 1 98.62 227 LEU A O 1
ATOM 1861 N N . THR A 1 228 ? -1.176 0.504 -13.828 1 97.88 228 THR A N 1
ATOM 1862 C CA . THR A 1 228 ? -0.147 1.454 -14.234 1 97.88 228 THR A CA 1
ATOM 1863 C C . THR A 1 228 ? -0.773 2.682 -14.891 1 97.88 228 THR A C 1
ATOM 1865 O O . THR A 1 228 ? -0.069 3.504 -15.484 1 97.88 228 THR A O 1
ATOM 1868 N N . LYS A 1 229 ? -2.09 2.762 -14.82 1 96.38 229 LYS A N 1
ATOM 1869 C CA . LYS A 1 229 ? -2.807 3.854 -15.477 1 96.38 229 LYS A CA 1
ATOM 1870 C C . LYS A 1 229 ? -2.336 5.207 -14.953 1 96.38 229 LYS A C 1
ATOM 1872 O O . LYS A 1 229 ? -2.137 6.145 -15.734 1 96.38 229 LYS A O 1
ATOM 1877 N N . GLU A 1 230 ? -2.191 5.371 -13.633 1 97.06 230 GLU A N 1
ATOM 1878 C CA . GLU A 1 230 ? -1.799 6.633 -13.008 1 97.06 230 GLU A CA 1
ATOM 1879 C C . GLU A 1 230 ? -0.702 6.418 -11.969 1 97.06 230 GLU A C 1
ATOM 1881 O O . GLU A 1 230 ? -0.454 7.289 -11.133 1 97.06 230 GLU A O 1
ATOM 1886 N N . MET A 1 231 ? -0.156 5.277 -11.969 1 96.81 231 MET A N 1
ATOM 1887 C CA . MET A 1 231 ? 0.895 4.938 -11.016 1 96.81 231 MET A CA 1
ATOM 1888 C C . MET A 1 231 ? 2.137 4.418 -11.734 1 96.81 231 MET A C 1
ATOM 1890 O O . MET A 1 231 ? 2.053 3.486 -12.531 1 96.81 231 MET A O 1
ATOM 1894 N N . SER A 1 232 ? 3.26 5.031 -11.445 1 96.88 232 SER A N 1
ATOM 1895 C CA . SER A 1 232 ? 4.527 4.605 -12.031 1 96.88 232 SER A CA 1
ATOM 1896 C C . SER A 1 232 ? 5.305 3.707 -11.078 1 96.88 232 SER A C 1
ATOM 1898 O O . SER A 1 232 ? 5.188 3.84 -9.859 1 96.88 232 SER A O 1
ATOM 1900 N N . PHE A 1 233 ? 6.07 2.848 -11.68 1 98.06 233 PHE A N 1
ATOM 1901 C CA . PHE A 1 233 ? 6.938 1.945 -10.93 1 98.06 233 PHE A CA 1
ATOM 1902 C C . PHE A 1 233 ? 8.352 1.946 -11.508 1 98.06 233 PHE A C 1
ATOM 1904 O O . PHE A 1 233 ? 8.68 1.107 -12.352 1 98.06 233 PHE A O 1
ATOM 1911 N N . PRO A 1 234 ? 9.203 2.768 -10.961 1 97.31 234 PRO A N 1
ATOM 1912 C CA . PRO A 1 234 ? 10.523 2.973 -11.562 1 97.31 234 PRO A CA 1
ATOM 1913 C C . PRO A 1 234 ? 11.367 1.696 -11.594 1 97.31 234 PRO A C 1
ATOM 1915 O O . PRO A 1 234 ? 12.219 1.537 -12.469 1 97.31 234 PRO A O 1
ATOM 1918 N N . ASN A 1 235 ? 11.156 0.768 -10.68 1 98 235 ASN A N 1
ATOM 1919 C CA . ASN A 1 235 ? 11.922 -0.472 -10.633 1 98 235 ASN A CA 1
ATOM 1920 C C . ASN A 1 235 ? 11.062 -1.682 -10.977 1 98 235 ASN A C 1
ATOM 1922 O O . ASN A 1 235 ? 11.453 -2.822 -10.719 1 98 235 ASN A O 1
ATOM 1926 N N . GLY A 1 236 ? 9.891 -1.417 -11.508 1 98.56 236 GLY A N 1
ATOM 1927 C CA . GLY A 1 236 ? 8.93 -2.473 -11.781 1 98.56 236 GLY A CA 1
ATOM 1928 C C . GLY A 1 236 ? 8.031 -2.787 -10.602 1 98.56 236 GLY A C 1
ATOM 1929 O O . GLY A 1 236 ? 8.133 -2.148 -9.547 1 98.56 236 GLY A O 1
ATOM 1930 N N . VAL A 1 237 ? 7.172 -3.711 -10.852 1 98.88 237 VAL A N 1
ATOM 1931 C CA . VAL A 1 237 ? 6.191 -4.055 -9.828 1 98.88 237 VAL A CA 1
ATOM 1932 C C . VAL A 1 237 ? 5.754 -5.512 -10 1 98.88 237 VAL A C 1
ATOM 1934 O O . VAL A 1 237 ? 5.742 -6.035 -11.117 1 98.88 237 VAL A O 1
ATOM 1937 N N . TYR A 1 238 ? 5.527 -6.203 -8.898 1 98.94 238 TYR A N 1
ATOM 1938 C CA . TYR A 1 238 ? 4.863 -7.504 -8.914 1 98.94 238 TYR A CA 1
ATOM 1939 C C . TYR A 1 238 ? 3.35 -7.344 -8.812 1 98.94 238 TYR A C 1
ATOM 1941 O O . TYR A 1 238 ? 2.855 -6.5 -8.062 1 98.94 238 TYR A O 1
ATOM 1949 N N . LEU A 1 239 ? 2.602 -8.125 -9.578 1 98.94 239 LEU A N 1
ATOM 1950 C CA . LEU A 1 239 ? 1.145 -8.102 -9.539 1 98.94 239 LEU A CA 1
ATOM 1951 C C . LEU A 1 239 ? 0.58 -9.508 -9.398 1 98.94 239 LEU A C 1
ATOM 1953 O O . LEU A 1 239 ? 0.642 -10.305 -10.344 1 98.94 239 LEU A O 1
ATOM 1957 N N . MET A 1 240 ? 0.059 -9.812 -8.18 1 98.88 240 MET A N 1
ATOM 1958 C CA . MET A 1 240 ? -0.695 -11.047 -7.988 1 98.88 240 MET A CA 1
ATOM 1959 C C . MET A 1 240 ? -2.049 -10.969 -8.688 1 98.88 240 MET A C 1
ATOM 1961 O O . MET A 1 240 ? -2.723 -9.938 -8.633 1 98.88 240 MET A O 1
ATOM 1965 N N . THR A 1 241 ? -2.479 -12.039 -9.305 1 98 241 THR A N 1
ATOM 1966 C CA . THR A 1 241 ? -3.553 -11.891 -10.281 1 98 241 THR A CA 1
ATOM 1967 C C . THR A 1 241 ? -4.852 -12.484 -9.75 1 98 241 THR A C 1
ATOM 1969 O O . THR A 1 241 ? -5.824 -12.633 -10.492 1 98 241 THR A O 1
ATOM 1972 N N . GLY A 1 242 ? -4.859 -12.844 -8.539 1 96 242 GLY A N 1
ATOM 1973 C CA . GLY A 1 242 ? -6.082 -13.383 -7.961 1 96 242 GLY A CA 1
ATOM 1974 C C . GLY A 1 242 ? -6.02 -14.883 -7.73 1 96 242 GLY A C 1
ATOM 1975 O O . GLY A 1 242 ? -5.215 -15.578 -8.352 1 96 242 GLY A O 1
ATOM 1976 N N . THR A 1 243 ? -6.871 -15.305 -6.82 1 92.88 243 THR A N 1
ATOM 1977 C CA . THR A 1 243 ? -6.855 -16.719 -6.477 1 92.88 243 THR A CA 1
ATOM 1978 C C . THR A 1 243 ? -8.148 -17.406 -6.926 1 92.88 243 THR A C 1
ATOM 1980 O O . THR A 1 243 ? -9.203 -16.781 -6.957 1 92.88 243 THR A O 1
ATOM 1983 N N . CYS A 1 244 ? -8 -18.688 -7.367 1 89.38 244 CYS A N 1
ATOM 1984 C CA . CYS A 1 244 ? -9.18 -19.5 -7.656 1 89.38 244 CYS A CA 1
ATOM 1985 C C . CYS A 1 244 ? -9.141 -20.797 -6.875 1 89.38 244 CYS A C 1
ATOM 1987 O O . CYS A 1 244 ? -9.961 -21.688 -7.113 1 89.38 244 CYS A O 1
ATOM 1989 N N . LEU A 1 245 ? -8.195 -20.969 -6.098 1 92.81 245 LEU A N 1
ATOM 1990 C CA . LEU A 1 245 ? -8 -22.156 -5.277 1 92.81 245 LEU A CA 1
ATOM 1991 C C . LEU A 1 245 ? -7.879 -21.781 -3.803 1 92.81 245 LEU A C 1
ATOM 1993 O O . LEU A 1 245 ? -6.887 -21.172 -3.391 1 92.81 245 LEU A O 1
ATOM 1997 N N . VAL A 1 246 ? -8.93 -21.984 -3.061 1 89.12 246 VAL A N 1
ATOM 1998 C CA . VAL A 1 246 ? -8.953 -21.766 -1.62 1 89.12 246 VAL A CA 1
ATOM 1999 C C . VAL A 1 246 ? -9.633 -22.938 -0.918 1 89.12 246 VAL A C 1
ATOM 2001 O O . VAL A 1 246 ? -10.539 -23.562 -1.479 1 89.12 246 VAL A O 1
ATOM 2004 N N . PRO A 1 247 ? -9.125 -23.25 0.248 1 93.06 247 PRO A N 1
ATOM 2005 C CA . PRO A 1 247 ? -9.852 -24.266 1.019 1 93.06 247 PRO A CA 1
ATOM 2006 C C . PRO A 1 247 ? -11.273 -23.828 1.354 1 93.06 247 PRO A C 1
ATOM 2008 O O . PRO A 1 247 ? -11.641 -22.672 1.158 1 93.06 247 PRO A O 1
ATOM 2011 N N . ASP A 1 248 ? -12.062 -24.75 1.814 1 89.62 248 ASP A N 1
ATOM 2012 C CA . ASP A 1 248 ? -13.453 -24.438 2.129 1 89.62 248 ASP A CA 1
ATOM 2013 C C . ASP A 1 248 ? -13.555 -23.578 3.385 1 89.62 248 ASP A C 1
ATOM 2015 O O . ASP A 1 248 ? -12.547 -23.297 4.031 1 89.62 248 ASP A O 1
ATOM 2019 N N . ASP A 1 249 ? -14.719 -23.172 3.711 1 88.94 249 ASP A N 1
ATOM 2020 C CA . ASP A 1 249 ? -14.938 -22.156 4.734 1 88.94 249 ASP A CA 1
ATOM 2021 C C . ASP A 1 249 ? -14.672 -22.719 6.129 1 88.94 249 ASP A C 1
ATOM 2023 O O . ASP A 1 249 ? -14.57 -21.953 7.098 1 88.94 249 ASP A O 1
ATOM 2027 N N . HIS A 1 250 ? -14.484 -23.953 6.297 1 92.5 250 HIS A N 1
ATOM 2028 C CA . HIS A 1 250 ? -14.266 -24.562 7.609 1 92.5 250 HIS A CA 1
ATOM 2029 C C . HIS A 1 250 ? -12.773 -24.688 7.914 1 92.5 250 HIS A C 1
ATOM 2031 O O . HIS A 1 250 ? -12.391 -24.984 9.047 1 92.5 250 HIS A O 1
ATOM 2037 N N . PHE A 1 251 ? -12.008 -24.438 6.895 1 96.56 251 PHE A N 1
ATOM 2038 C CA . PHE A 1 251 ? -10.562 -24.578 7.059 1 96.56 251 PHE A CA 1
ATOM 2039 C C . PHE A 1 251 ? -9.938 -23.234 7.453 1 96.56 251 PHE A C 1
ATOM 2041 O O . PHE A 1 251 ? -10.312 -22.188 6.918 1 96.56 251 PHE A O 1
ATOM 2048 N N . THR A 1 252 ? -8.984 -23.312 8.398 1 98.19 252 THR A N 1
ATOM 2049 C CA . THR A 1 252 ? -8.117 -22.188 8.719 1 98.19 252 THR A CA 1
ATOM 2050 C C . THR A 1 252 ? -6.688 -22.656 8.977 1 98.19 252 THR A C 1
ATOM 2052 O O . THR A 1 252 ? -6.477 -23.734 9.539 1 98.19 252 THR A O 1
ATOM 2055 N N . LEU A 1 253 ? -5.781 -21.812 8.555 1 98.62 253 LEU A N 1
ATOM 2056 C CA . LEU A 1 253 ? -4.371 -22.109 8.797 1 98.62 253 LEU A CA 1
ATOM 2057 C C . LEU A 1 253 ? -4.043 -22.047 10.281 1 98.62 253 LEU A C 1
ATOM 2059 O O . LEU A 1 253 ? -4.617 -21.234 11.008 1 98.62 253 LEU A O 1
ATOM 2063 N N . GLU A 1 254 ? -3.127 -22.859 10.688 1 98.06 254 GLU A N 1
ATOM 2064 C CA . GLU A 1 254 ? -2.592 -22.891 12.047 1 98.06 254 GLU A CA 1
ATOM 2065 C C . GLU A 1 254 ? -1.074 -22.734 12.047 1 98.06 254 GLU A C 1
ATOM 2067 O O . GLU A 1 254 ? -0.415 -23.047 11.055 1 98.06 254 GLU A O 1
ATOM 2072 N N . GLU A 1 255 ? -0.57 -22.172 13.148 1 98 255 GLU A N 1
ATOM 2073 C CA . GLU A 1 255 ? 0.881 -22.125 13.305 1 98 255 GLU A CA 1
ATOM 2074 C C . GLU A 1 255 ? 1.505 -23.5 13.07 1 98 255 GLU A C 1
ATOM 2076 O O . GLU A 1 255 ? 1.005 -24.516 13.578 1 98 255 GLU A O 1
ATOM 2081 N N . GLY A 1 256 ? 2.572 -23.531 12.219 1 98.38 256 GLY A N 1
ATOM 2082 C CA . GLY A 1 256 ? 3.268 -24.781 11.961 1 98.38 256 GLY A CA 1
ATOM 2083 C C . GLY A 1 256 ? 2.854 -25.438 10.656 1 98.38 256 GLY A C 1
ATOM 2084 O O . GLY A 1 256 ? 3.543 -26.328 10.156 1 98.38 256 GLY A O 1
ATOM 2085 N N . ASP A 1 257 ? 1.651 -25.078 10.109 1 98.81 257 ASP A N 1
ATOM 2086 C CA . ASP A 1 257 ? 1.248 -25.594 8.805 1 98.81 257 ASP A CA 1
ATOM 2087 C C . ASP A 1 257 ? 2.307 -25.297 7.746 1 98.81 257 ASP A C 1
ATOM 2089 O O . ASP A 1 257 ? 2.994 -24.281 7.812 1 98.81 257 ASP A O 1
ATOM 2093 N N . TRP A 1 258 ? 2.453 -26.172 6.824 1 98.88 258 TRP A N 1
ATOM 2094 C CA . TRP A 1 258 ? 3.23 -25.906 5.617 1 98.88 258 TRP A CA 1
ATOM 2095 C C . TRP A 1 258 ? 2.316 -25.688 4.418 1 98.88 258 TRP A C 1
ATOM 2097 O O . TRP A 1 258 ? 1.387 -26.469 4.188 1 98.88 258 TRP A O 1
ATOM 2107 N N . VAL A 1 259 ? 2.557 -24.609 3.734 1 98.88 259 VAL A N 1
ATOM 2108 C CA . VAL A 1 259 ? 1.849 -24.328 2.49 1 98.88 259 VAL A CA 1
ATOM 2109 C C . VAL A 1 259 ? 2.799 -24.484 1.306 1 98.88 259 VAL A C 1
ATOM 2111 O O . VAL A 1 259 ? 3.861 -23.859 1.265 1 98.88 259 VAL A O 1
ATOM 2114 N N . HIS A 1 260 ? 2.467 -25.359 0.387 1 98.88 260 HIS A N 1
ATOM 2115 C CA . HIS A 1 260 ? 3.209 -25.578 -0.848 1 98.88 260 HIS A CA 1
ATOM 2116 C C . HIS A 1 260 ? 2.398 -25.141 -2.064 1 98.88 260 HIS A C 1
ATOM 2118 O O . HIS A 1 260 ? 1.286 -25.641 -2.281 1 98.88 260 HIS A O 1
ATOM 2124 N N . ILE A 1 261 ? 2.893 -24.234 -2.795 1 98.88 261 ILE A N 1
ATOM 2125 C CA . ILE A 1 261 ? 2.248 -23.781 -4.02 1 98.88 261 ILE A CA 1
ATOM 2126 C C . ILE A 1 261 ? 3.186 -23.984 -5.207 1 98.88 261 ILE A C 1
ATOM 2128 O O . ILE A 1 261 ? 4.344 -23.562 -5.176 1 98.88 261 ILE A O 1
ATOM 2132 N N . GLU A 1 262 ? 2.715 -24.641 -6.168 1 98.75 262 GLU A N 1
ATOM 2133 C CA . GLU A 1 262 ? 3.506 -24.906 -7.363 1 98.75 262 GLU A CA 1
ATOM 2134 C C . GLU A 1 262 ? 2.783 -24.438 -8.617 1 98.75 262 GLU A C 1
ATOM 2136 O O . GLU A 1 262 ? 1.568 -24.609 -8.75 1 98.75 262 GLU A O 1
ATOM 2141 N N . ILE A 1 263 ? 3.461 -23.812 -9.484 1 98.38 263 ILE A N 1
ATOM 2142 C CA . ILE A 1 263 ? 2.918 -23.438 -10.789 1 98.38 263 ILE A CA 1
ATOM 2143 C C . ILE A 1 263 ? 3.771 -24.047 -11.898 1 98.38 263 ILE A C 1
ATOM 2145 O O . ILE A 1 263 ? 5 -23.953 -11.859 1 98.38 263 ILE A O 1
ATOM 2149 N N . ASP A 1 264 ? 3.084 -24.594 -12.875 1 97.25 264 ASP A N 1
ATOM 2150 C CA . ASP A 1 264 ? 3.746 -25.234 -14.008 1 97.25 264 ASP A CA 1
ATOM 2151 C C . ASP A 1 264 ? 4.742 -24.281 -14.664 1 97.25 264 ASP A C 1
ATOM 2153 O O . ASP A 1 264 ? 4.402 -23.141 -14.984 1 97.25 264 ASP A O 1
ATOM 2157 N N . GLY A 1 265 ? 5.977 -24.828 -14.758 1 95 265 GLY A N 1
ATOM 2158 C CA . GLY A 1 265 ? 6.98 -24.062 -15.484 1 95 265 GLY A CA 1
ATOM 2159 C C . GLY A 1 265 ? 7.762 -23.125 -14.594 1 95 265 GLY A C 1
ATOM 2160 O O . GLY A 1 265 ? 8.859 -22.688 -14.953 1 95 265 GLY A O 1
ATOM 2161 N N . ILE A 1 266 ? 7.277 -22.797 -13.406 1 97.94 266 ILE A N 1
ATOM 2162 C CA . ILE A 1 266 ? 7.922 -21.828 -12.547 1 97.94 266 ILE A CA 1
ATOM 2163 C C . ILE A 1 266 ? 8.625 -22.531 -11.391 1 97.94 266 ILE A C 1
ATOM 2165 O O . ILE A 1 266 ? 9.859 -22.484 -11.289 1 97.94 266 ILE A O 1
ATOM 2169 N N . GLY A 1 267 ? 7.926 -23.281 -10.633 1 97.94 267 GLY A N 1
ATOM 2170 C CA . GLY A 1 267 ? 8.5 -24 -9.508 1 97.94 267 GLY A CA 1
ATOM 2171 C C . GLY A 1 267 ? 7.59 -24.062 -8.297 1 97.94 267 GLY A C 1
ATOM 2172 O O . GLY A 1 267 ? 6.383 -23.828 -8.414 1 97.94 267 GLY A O 1
ATOM 2173 N N . LYS A 1 268 ? 8.172 -24.5 -7.219 1 98.44 268 LYS A N 1
ATOM 2174 C CA . LYS A 1 268 ? 7.418 -24.703 -5.984 1 98.44 268 LYS A CA 1
ATOM 2175 C C . LYS A 1 268 ? 7.84 -23.703 -4.914 1 98.44 268 LYS A C 1
ATOM 2177 O O . LYS A 1 268 ? 9.031 -23.531 -4.648 1 98.44 268 LYS A O 1
ATOM 2182 N N . LEU A 1 269 ? 6.922 -22.938 -4.387 1 98.75 269 LEU A N 1
ATOM 2183 C CA . LEU A 1 269 ? 7.09 -22.062 -3.244 1 98.75 269 LEU A CA 1
ATOM 2184 C C . LEU A 1 269 ? 6.543 -22.703 -1.973 1 98.75 269 LEU A C 1
ATOM 2186 O O . LEU A 1 269 ? 5.363 -23.062 -1.909 1 98.75 269 LEU A O 1
ATOM 2190 N N . SER A 1 270 ? 7.34 -22.906 -1.023 1 98.62 270 SER A N 1
ATOM 2191 C CA . SER A 1 270 ? 6.949 -23.5 0.249 1 98.62 270 SER A CA 1
ATOM 2192 C C . SER A 1 270 ? 7.234 -22.562 1.414 1 98.62 270 SER A C 1
ATOM 2194 O O . SER A 1 270 ? 8.328 -21.984 1.505 1 98.62 270 SER A O 1
ATOM 2196 N N . ASN A 1 271 ? 6.277 -22.391 2.236 1 98.81 271 ASN A N 1
ATOM 2197 C CA . ASN A 1 271 ? 6.434 -21.562 3.426 1 98.81 271 ASN A CA 1
ATOM 2198 C C . ASN A 1 271 ? 5.773 -22.203 4.645 1 98.81 271 ASN A C 1
ATOM 2200 O O . ASN A 1 271 ? 4.738 -22.859 4.52 1 98.81 271 ASN A O 1
ATOM 2204 N N . LYS A 1 272 ? 6.34 -21.984 5.754 1 98.75 272 LYS A N 1
ATOM 2205 C CA . LYS A 1 272 ? 5.773 -22.406 7.027 1 98.75 272 LYS A CA 1
ATOM 2206 C C . LYS A 1 272 ? 4.961 -21.297 7.672 1 98.75 272 LYS A C 1
ATOM 2208 O O . LYS A 1 272 ? 5.371 -20.125 7.648 1 98.75 272 LYS A O 1
ATOM 2213 N N . VAL A 1 273 ? 3.846 -21.641 8.242 1 98.81 273 VAL A N 1
ATOM 2214 C CA . VAL A 1 273 ? 2.951 -20.656 8.836 1 98.81 273 VAL A CA 1
ATOM 2215 C C . VAL A 1 273 ? 3.383 -20.375 10.273 1 98.81 273 VAL A C 1
ATOM 2217 O O . VAL A 1 273 ? 3.648 -21.297 11.047 1 98.81 273 VAL A O 1
ATOM 2220 N N . GLY A 1 274 ? 3.494 -19.109 10.586 1 98.25 274 GLY A N 1
ATOM 2221 C CA . GLY A 1 274 ? 3.795 -18.672 11.938 1 98.25 274 GLY A CA 1
ATOM 2222 C C . GLY A 1 274 ? 3.008 -17.438 12.352 1 98.25 274 GLY A C 1
ATOM 2223 O O . GLY A 1 274 ? 2.115 -17 11.633 1 98.25 274 GLY A O 1
ATOM 2224 N N . LEU A 1 275 ? 3.256 -17.016 13.586 1 93.75 275 LEU A N 1
ATOM 2225 C CA . LEU A 1 275 ? 2.676 -15.781 14.117 1 93.75 275 LEU A CA 1
ATOM 2226 C C . LEU A 1 275 ? 3.711 -14.664 14.156 1 93.75 275 LEU A C 1
ATOM 2228 O O . LEU A 1 275 ? 4.91 -14.93 14.25 1 93.75 275 LEU A O 1
ATOM 2232 N N . SER A 1 276 ? 3.17 -13.406 13.922 1 81.5 276 SER A N 1
ATOM 2233 C CA . SER A 1 276 ? 4.094 -12.289 14.062 1 81.5 276 SER A CA 1
ATOM 2234 C C . SER A 1 276 ? 4.664 -12.219 15.477 1 81.5 276 SER A C 1
ATOM 2236 O O . SER A 1 276 ? 3.986 -12.578 16.438 1 81.5 276 SER A O 1
ATOM 2238 N N . SER A 1 277 ? 5.98 -11.953 15.617 1 67.25 277 SER A N 1
ATOM 2239 C CA . SER A 1 277 ? 6.621 -11.852 16.922 1 67.25 277 SER A CA 1
ATOM 2240 C C . SER A 1 277 ? 6.121 -10.633 17.688 1 67.25 277 SER A C 1
ATOM 2242 O O . SER A 1 277 ? 5.68 -9.648 17.094 1 67.25 277 SER A O 1
ATOM 2244 N N . MET B 1 1 ? 10.133 22.047 17.906 1 97.62 1 MET B N 1
ATOM 2245 C CA . MET B 1 1 ? 11.18 22.062 16.891 1 97.62 1 MET B CA 1
ATOM 2246 C C . MET B 1 1 ? 10.648 21.562 15.555 1 97.62 1 MET B C 1
ATOM 2248 O O . MET B 1 1 ? 9.664 20.812 15.516 1 97.62 1 MET B O 1
ATOM 2252 N N . LYS B 1 2 ? 11.211 22.016 14.539 1 98.19 2 LYS B N 1
ATOM 2253 C CA . LYS B 1 2 ? 10.836 21.578 13.203 1 98.19 2 LYS B CA 1
ATOM 2254 C C . LYS B 1 2 ? 12.039 21.016 12.453 1 98.19 2 LYS B C 1
ATOM 2256 O O . LYS B 1 2 ? 13.141 21.562 12.531 1 98.19 2 LYS B O 1
ATOM 2261 N N . LEU B 1 3 ? 11.828 19.906 11.82 1 98.44 3 LEU B N 1
ATOM 2262 C CA . LEU B 1 3 ? 12.828 19.328 10.922 1 98.44 3 LEU B CA 1
ATOM 2263 C C . LEU B 1 3 ? 12.453 19.594 9.461 1 98.44 3 LEU B C 1
ATOM 2265 O O . LEU B 1 3 ? 11.359 19.234 9.031 1 98.44 3 LEU B O 1
ATOM 2269 N N . TYR B 1 4 ? 13.352 20.219 8.742 1 98.31 4 TYR B N 1
ATOM 2270 C CA . TYR B 1 4 ? 13.188 20.453 7.312 1 98.31 4 TYR B CA 1
ATOM 2271 C C . TYR B 1 4 ? 14.18 19.609 6.508 1 98.31 4 TYR B C 1
ATOM 2273 O O . TYR B 1 4 ? 15.336 19.453 6.91 1 98.31 4 TYR B O 1
ATOM 2281 N N . LYS B 1 5 ? 13.68 19.031 5.516 1 97 5 LYS B N 1
ATOM 2282 C CA . LYS B 1 5 ? 14.562 18.422 4.523 1 97 5 LYS B CA 1
ATOM 2283 C C . LYS B 1 5 ? 14.836 19.391 3.371 1 97 5 LYS B C 1
ATOM 2285 O O . LYS B 1 5 ? 13.906 19.844 2.709 1 97 5 LYS B O 1
ATOM 2290 N N . SER B 1 6 ? 16.078 19.766 3.232 1 91.19 6 SER B N 1
ATOM 2291 C CA . SER B 1 6 ? 16.5 20.688 2.176 1 91.19 6 SER B CA 1
ATOM 2292 C C . SER B 1 6 ? 17.703 20.125 1.413 1 91.19 6 SER B C 1
ATOM 2294 O O . SER B 1 6 ? 18.812 20.062 1.945 1 91.19 6 SER B O 1
ATOM 2296 N N . ALA B 1 7 ? 17.484 19.859 0.115 1 83.94 7 ALA B N 1
ATOM 2297 C CA . ALA B 1 7 ? 18.547 19.25 -0.683 1 83.94 7 ALA B CA 1
ATOM 2298 C C . ALA B 1 7 ? 19.156 18.047 0.039 1 83.94 7 ALA B C 1
ATOM 2300 O O . ALA B 1 7 ? 18.453 17.109 0.399 1 83.94 7 ALA B O 1
ATOM 2301 N N . ASN B 1 8 ? 20.406 18.141 0.369 1 85.06 8 ASN B N 1
ATOM 2302 C CA . ASN B 1 8 ? 21.094 17 0.983 1 85.06 8 ASN B CA 1
ATOM 2303 C C . ASN B 1 8 ? 21.234 17.188 2.492 1 85.06 8 ASN B C 1
ATOM 2305 O O . ASN B 1 8 ? 21.844 16.359 3.168 1 85.06 8 ASN B O 1
ATOM 2309 N N . ASP B 1 9 ? 20.547 18.312 3.01 1 94.62 9 ASP B N 1
ATOM 2310 C CA . ASP B 1 9 ? 20.719 18.578 4.434 1 94.62 9 ASP B CA 1
ATOM 2311 C C . ASP B 1 9 ? 19.391 18.438 5.184 1 94.62 9 ASP B C 1
ATOM 2313 O O . ASP B 1 9 ? 18.328 18.438 4.57 1 94.62 9 ASP B O 1
ATOM 2317 N N . ILE B 1 10 ? 19.531 18.234 6.457 1 97.81 10 ILE B N 1
ATOM 2318 C CA . ILE B 1 10 ? 18.422 18.312 7.395 1 97.81 10 ILE B CA 1
ATOM 2319 C C . ILE B 1 10 ? 18.594 19.531 8.305 1 97.81 10 ILE B C 1
ATOM 2321 O O . ILE B 1 10 ? 19.656 19.703 8.914 1 97.81 10 ILE B O 1
ATOM 2325 N N . ILE B 1 11 ? 17.625 20.406 8.352 1 97.75 11 ILE B N 1
ATOM 2326 C CA . ILE B 1 11 ? 17.688 21.641 9.125 1 97.75 11 ILE B CA 1
ATOM 2327 C C . ILE B 1 11 ? 16.766 21.516 10.344 1 97.75 11 ILE B C 1
ATOM 2329 O O . ILE B 1 11 ? 15.602 21.125 10.219 1 97.75 11 ILE B O 1
ATOM 2333 N N . ILE B 1 12 ? 17.297 21.766 11.477 1 98.19 12 ILE B N 1
ATOM 2334 C CA . ILE B 1 12 ? 16.531 21.844 12.711 1 98.19 12 ILE B CA 1
ATOM 2335 C C . ILE B 1 12 ? 16.172 23.297 13.008 1 98.19 12 ILE B C 1
ATOM 2337 O O . ILE B 1 12 ? 17.047 24.172 13.023 1 98.19 12 ILE B O 1
ATOM 2341 N N . GLU B 1 13 ? 14.93 23.562 13.125 1 97.75 13 GLU B N 1
ATOM 2342 C CA . GLU B 1 13 ? 14.484 24.891 13.516 1 97.75 13 GLU B CA 1
ATOM 2343 C C . GLU B 1 13 ? 13.992 24.922 14.961 1 97.75 13 GLU B C 1
ATOM 2345 O O . GLU B 1 13 ? 13.195 24.062 15.359 1 97.75 13 GLU B O 1
ATOM 2350 N N . GLN B 1 14 ? 14.492 25.766 15.734 1 96.56 14 GLN B N 1
ATOM 2351 C CA . GLN B 1 14 ? 14.016 26.031 17.094 1 96.56 14 GLN B CA 1
ATOM 2352 C C . GLN B 1 14 ? 14.008 27.531 17.391 1 96.56 14 GLN B C 1
ATOM 2354 O O . GLN B 1 14 ? 15.039 28.188 17.266 1 96.56 14 GLN B O 1
ATOM 2359 N N . ASP B 1 15 ? 12.852 28.062 17.75 1 93.88 15 ASP B N 1
ATOM 2360 C CA . ASP B 1 15 ? 12.695 29.469 18.156 1 93.88 15 ASP B CA 1
ATOM 2361 C C . ASP B 1 15 ? 13.227 30.422 17.094 1 93.88 15 ASP B C 1
ATOM 2363 O O . ASP B 1 15 ? 13.961 31.359 17.406 1 93.88 15 ASP B O 1
ATOM 2367 N N . GLY B 1 16 ? 12.953 30.094 15.914 1 93.88 16 GLY B N 1
ATOM 2368 C CA . GLY B 1 16 ? 13.281 30.984 14.812 1 93.88 16 GLY B CA 1
ATOM 2369 C C . GLY B 1 16 ? 14.711 30.828 14.328 1 93.88 16 GLY B C 1
ATOM 2370 O O . GLY B 1 16 ? 15.102 31.453 13.336 1 93.88 16 GLY B O 1
ATOM 2371 N N . LYS B 1 17 ? 15.469 30.047 15 1 96.94 17 LYS B N 1
ATOM 2372 C CA . LYS B 1 17 ? 16.844 29.797 14.594 1 96.94 17 LYS B CA 1
ATOM 2373 C C . LYS B 1 17 ? 16.969 28.453 13.875 1 96.94 17 LYS B C 1
ATOM 2375 O O . LYS B 1 17 ? 16.188 27.531 14.133 1 96.94 17 LYS B O 1
ATOM 2380 N N . HIS B 1 18 ? 17.938 28.391 13.016 1 97.38 18 HIS B N 1
ATOM 2381 C CA . HIS B 1 18 ? 18.141 27.188 12.219 1 97.38 18 HIS B CA 1
ATOM 2382 C C . HIS B 1 18 ? 19.5 26.578 12.484 1 97.38 18 HIS B C 1
ATOM 2384 O O . HIS B 1 18 ? 20.5 27.281 12.625 1 97.38 18 HIS B O 1
ATOM 2390 N N . TYR B 1 19 ? 19.547 25.312 12.578 1 97.88 19 TYR B N 1
ATOM 2391 C CA . TYR B 1 19 ? 20.75 24.547 12.852 1 97.88 19 TYR B CA 1
ATOM 2392 C C . TYR B 1 19 ? 20.891 23.391 11.875 1 97.88 19 TYR B C 1
ATOM 2394 O O . TYR B 1 19 ? 19.906 22.797 11.461 1 97.88 19 TYR B O 1
ATOM 2402 N N . LEU B 1 20 ? 22.109 23.094 11.516 1 96.81 20 LEU B N 1
ATOM 2403 C CA . LEU B 1 20 ? 22.375 21.922 10.688 1 96.81 20 LEU B CA 1
ATOM 2404 C C . LEU B 1 20 ? 22.375 20.641 11.531 1 96.81 20 LEU B C 1
ATOM 2406 O O . LEU B 1 20 ? 23.078 20.562 12.539 1 96.81 20 LEU B O 1
ATOM 2410 N N . ALA B 1 21 ? 21.531 19.719 11.156 1 97 21 ALA B N 1
ATOM 2411 C CA . ALA B 1 21 ? 21.578 18.422 11.852 1 97 21 ALA B CA 1
ATOM 2412 C C . ALA B 1 21 ? 22.922 17.734 11.617 1 97 21 ALA B C 1
ATOM 2414 O O . ALA B 1 21 ? 23.531 17.891 10.562 1 97 21 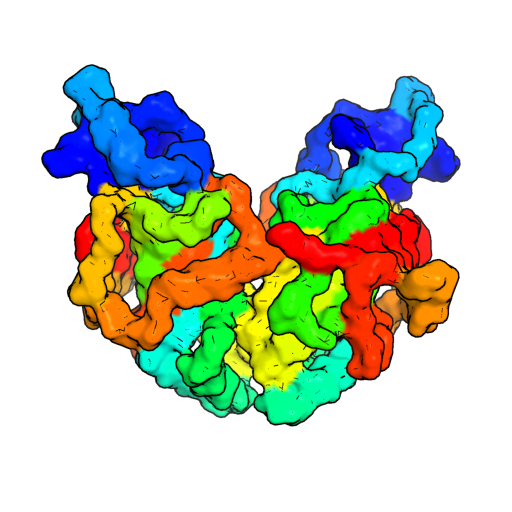ALA B O 1
ATOM 2415 N N . GLN B 1 22 ? 23.328 16.859 12.523 1 94.94 22 GLN B N 1
ATOM 2416 C CA . GLN B 1 22 ? 24.594 16.141 12.438 1 94.94 22 GLN B CA 1
ATOM 2417 C C . GLN B 1 22 ? 24.531 15.055 11.359 1 94.94 22 GLN B C 1
ATOM 2419 O O . GLN B 1 22 ? 25.547 14.781 10.695 1 94.94 22 GLN B O 1
ATOM 2424 N N . THR B 1 23 ? 23.422 14.438 11.297 1 96.06 23 THR B N 1
ATOM 2425 C CA . THR B 1 23 ? 23.281 13.375 10.305 1 96.06 23 THR B CA 1
ATOM 2426 C C . THR B 1 23 ? 22.531 13.883 9.078 1 96.06 23 THR B C 1
ATOM 2428 O O . THR B 1 23 ? 21.703 14.797 9.188 1 96.06 23 THR B O 1
ATOM 2431 N N . ARG B 1 24 ? 22.828 13.289 7.93 1 95.94 24 ARG B N 1
ATOM 2432 C CA . ARG B 1 24 ? 22.062 13.539 6.711 1 95.94 24 ARG B CA 1
ATOM 2433 C C . ARG B 1 24 ? 21.094 12.391 6.426 1 95.94 24 ARG B C 1
ATOM 2435 O O . ARG B 1 24 ? 20.375 12.414 5.426 1 95.94 24 ARG B O 1
ATOM 2442 N N . ASP B 1 25 ? 21.125 11.43 7.305 1 97.31 25 ASP B N 1
ATOM 2443 C CA . ASP B 1 25 ? 20.266 10.258 7.172 1 97.31 25 ASP B CA 1
ATOM 2444 C C . ASP B 1 25 ? 18.906 10.492 7.832 1 97.31 25 ASP B C 1
ATOM 2446 O O . ASP B 1 25 ? 18.75 10.289 9.039 1 97.31 25 ASP B O 1
ATOM 2450 N N . TRP B 1 26 ? 17.953 10.875 7.039 1 97.94 26 TRP B N 1
ATOM 2451 C CA . TRP B 1 26 ? 16.609 11.195 7.531 1 97.94 26 TRP B CA 1
ATOM 2452 C C . TRP B 1 26 ? 16.016 10.008 8.289 1 97.94 26 TRP B C 1
ATOM 2454 O O . TRP B 1 26 ? 15.445 10.18 9.367 1 97.94 26 TRP B O 1
ATOM 2464 N N . ASP B 1 27 ? 16.109 8.773 7.668 1 98.19 27 ASP B N 1
ATOM 2465 C CA . ASP B 1 27 ? 15.523 7.578 8.266 1 98.19 27 ASP B CA 1
ATOM 2466 C C . ASP B 1 27 ? 16.062 7.348 9.672 1 98.19 27 ASP B C 1
ATOM 2468 O O . ASP B 1 27 ? 15.305 7.059 10.602 1 98.19 27 ASP B O 1
ATOM 2472 N N . HIS B 1 28 ? 17.328 7.5 9.789 1 97.56 28 HIS B N 1
ATOM 2473 C CA . HIS B 1 28 ? 17.969 7.312 11.086 1 97.56 28 HIS B CA 1
ATOM 2474 C C . HIS B 1 28 ? 17.516 8.375 12.086 1 97.56 28 HIS B C 1
ATOM 2476 O O . HIS B 1 28 ? 17.156 8.055 13.219 1 97.56 28 HIS B O 1
ATOM 2482 N N . LEU B 1 29 ? 17.516 9.586 11.688 1 97.88 29 LEU B N 1
ATOM 2483 C CA . LEU B 1 29 ? 17.25 10.695 12.586 1 97.88 29 LEU B CA 1
ATOM 2484 C C . LEU B 1 29 ? 15.844 10.602 13.164 1 97.88 29 LEU B C 1
ATOM 2486 O O . LEU B 1 29 ? 15.664 10.664 14.383 1 97.88 29 LEU B O 1
ATOM 2490 N N . VAL B 1 30 ? 14.875 10.438 12.297 1 98.19 30 VAL B N 1
ATOM 2491 C CA . VAL B 1 30 ? 13.484 10.57 12.734 1 98.19 30 VAL B CA 1
ATOM 2492 C C . VAL B 1 30 ? 13.07 9.328 13.508 1 98.19 30 VAL B C 1
ATOM 2494 O O . VAL B 1 30 ? 12.023 9.32 14.164 1 98.19 30 VAL B O 1
ATOM 2497 N N . ASN B 1 31 ? 13.836 8.305 13.398 1 97.88 31 ASN B N 1
ATOM 2498 C CA . ASN B 1 31 ? 13.492 7.027 14 1 97.88 31 ASN B CA 1
ATOM 2499 C C . ASN B 1 31 ? 14.055 6.902 15.414 1 97.88 31 ASN B C 1
ATOM 2501 O O . ASN B 1 31 ? 13.945 5.848 16.047 1 97.88 31 ASN B O 1
ATOM 2505 N N . GLN B 1 32 ? 14.633 7.91 15.945 1 94.75 32 GLN B N 1
ATOM 2506 C CA . GLN B 1 32 ? 15.234 7.895 17.281 1 94.75 32 GLN B CA 1
ATOM 2507 C C . GLN B 1 32 ? 14.172 7.879 18.359 1 94.75 32 GLN B C 1
ATOM 2509 O O . GLN B 1 32 ? 13.117 8.5 18.219 1 94.75 32 GLN B O 1
ATOM 2514 N N . LYS B 1 33 ? 14.547 7.168 19.438 1 91.75 33 LYS B N 1
ATOM 2515 C CA . LYS B 1 33 ? 13.734 7.301 20.641 1 91.75 33 LYS B CA 1
ATOM 2516 C C . LYS B 1 33 ? 13.906 8.68 21.281 1 91.75 33 LYS B C 1
ATOM 2518 O O . LYS B 1 33 ? 15 9.25 21.25 1 91.75 33 LYS B O 1
ATOM 2523 N N . ASN B 1 34 ? 12.883 9.242 21.844 1 93.19 34 ASN B N 1
ATOM 2524 C CA . ASN B 1 34 ? 12.898 10.57 22.453 1 93.19 34 ASN B CA 1
ATOM 2525 C C . ASN B 1 34 ? 13.484 11.609 21.516 1 93.19 34 ASN B C 1
ATOM 2527 O O . ASN B 1 34 ? 14.398 12.352 21.891 1 93.19 34 ASN B O 1
ATOM 2531 N N . LEU B 1 35 ? 13.047 11.602 20.328 1 97.19 35 LEU B N 1
ATOM 2532 C CA . LEU B 1 35 ? 13.578 12.43 19.25 1 97.19 35 LEU B CA 1
ATOM 2533 C C . LEU B 1 35 ? 13.688 13.891 19.688 1 97.19 35 LEU B C 1
ATOM 2535 O O . LEU B 1 35 ? 14.672 14.562 19.391 1 97.19 35 LEU B O 1
ATOM 2539 N N . PHE B 1 36 ? 12.734 14.43 20.438 1 97.56 36 PHE B N 1
ATOM 2540 C CA . PHE B 1 36 ? 12.758 15.812 20.891 1 97.56 36 PHE B CA 1
ATOM 2541 C C . PHE B 1 36 ? 14.008 16.094 21.703 1 97.56 36 PHE B 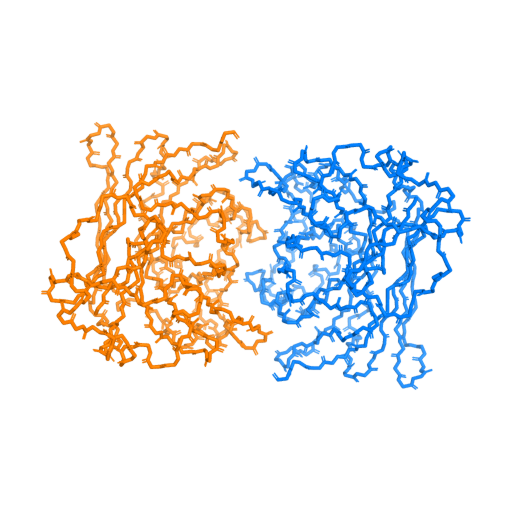C 1
ATOM 2543 O O . PHE B 1 36 ? 14.711 17.078 21.453 1 97.56 36 PHE B O 1
ATOM 2550 N N . LYS B 1 37 ? 14.273 15.266 22.656 1 96.56 37 LYS B N 1
ATOM 2551 C CA . LYS B 1 37 ? 15.438 15.43 23.531 1 96.56 37 LYS B CA 1
ATOM 2552 C C . LYS B 1 37 ? 16.734 15.305 22.734 1 96.56 37 LYS B C 1
ATOM 2554 O O . LYS B 1 37 ? 17.688 16.062 22.953 1 96.56 37 LYS B O 1
ATOM 2559 N N . GLU B 1 38 ? 16.75 14.289 21.859 1 96.31 38 GLU B N 1
ATOM 2560 C CA . GLU B 1 38 ? 17.938 14.102 21.016 1 96.31 38 GLU B CA 1
ATOM 2561 C C . GLU B 1 38 ? 18.25 15.359 20.219 1 96.31 38 GLU B C 1
ATOM 2563 O O . GLU B 1 38 ? 19.406 15.75 20.109 1 96.31 38 GLU B O 1
ATOM 2568 N N . LEU B 1 39 ? 17.219 15.977 19.656 1 97.62 39 LEU B N 1
ATOM 2569 C CA . LEU B 1 39 ? 17.422 17.172 18.859 1 97.62 39 LEU B CA 1
ATOM 2570 C C . LEU B 1 39 ? 17.844 18.344 19.719 1 97.62 39 LEU B C 1
ATOM 2572 O O . LEU B 1 39 ? 18.703 19.156 19.312 1 97.62 39 LEU B O 1
ATOM 2576 N N . GLN B 1 40 ? 17.281 18.438 20.891 1 96.25 40 GLN B N 1
ATOM 2577 C CA . GLN B 1 40 ? 17.656 19.5 21.828 1 96.25 40 GLN B CA 1
ATOM 2578 C C . GLN B 1 40 ? 19.141 19.438 22.156 1 96.25 40 GLN B C 1
ATOM 2580 O O . GLN B 1 40 ? 19.797 20.484 22.281 1 96.25 40 GLN B O 1
ATOM 2585 N N . GLU B 1 41 ? 19.578 18.25 22.312 1 95.69 41 GLU B N 1
ATOM 2586 C CA . GLU B 1 41 ? 20.984 18.047 22.656 1 95.69 41 GLU B CA 1
ATOM 2587 C C . GLU B 1 41 ? 21.906 18.359 21.484 1 95.69 41 GLU B C 1
ATOM 2589 O O . GLU B 1 41 ? 23.062 18.719 21.672 1 95.69 41 GLU B O 1
ATOM 2594 N N . GLU B 1 42 ? 21.406 18.203 20.344 1 95 42 GLU B N 1
ATOM 2595 C CA . GLU B 1 42 ? 22.219 18.375 19.141 1 95 42 GLU B CA 1
ATOM 2596 C C . GLU B 1 42 ? 22.406 19.859 18.812 1 95 42 GLU B C 1
ATOM 2598 O O . GLU B 1 42 ? 23.438 20.25 18.266 1 95 42 GLU B O 1
ATOM 2603 N N . ILE B 1 43 ? 21.484 20.688 19.125 1 95.81 43 ILE B N 1
ATOM 2604 C CA . ILE B 1 43 ? 21.516 22.094 18.734 1 95.81 43 ILE B CA 1
ATOM 2605 C C . ILE B 1 43 ? 22.516 22.844 19.594 1 95.81 43 ILE B C 1
ATOM 2607 O O . ILE B 1 43 ? 22.469 22.75 20.828 1 95.81 43 ILE B O 1
ATOM 2611 N N . ASN B 1 44 ? 23.438 23.547 18.969 1 94.31 44 ASN B N 1
ATOM 2612 C CA . ASN B 1 44 ? 24.391 24.422 19.625 1 94.31 44 ASN B CA 1
ATOM 2613 C C . ASN B 1 44 ? 24.875 25.531 18.703 1 94.31 44 ASN B C 1
ATOM 2615 O O . ASN B 1 44 ? 24.594 25.5 17.5 1 94.31 44 ASN B O 1
ATOM 2619 N N . PRO B 1 45 ? 25.547 26.516 19.266 1 93.06 45 PRO B N 1
ATOM 2620 C CA . PRO B 1 45 ? 25.953 27.672 18.469 1 93.06 45 PRO B CA 1
ATOM 2621 C C . PRO B 1 45 ? 26.844 27.297 17.281 1 93.06 45 PRO B C 1
ATOM 2623 O O . PRO B 1 45 ? 26.828 27.969 16.25 1 93.06 45 PRO B O 1
ATOM 2626 N N . TRP B 1 46 ? 27.469 26.219 17.266 1 94.12 46 TRP B N 1
ATOM 2627 C CA . TRP B 1 46 ? 28.438 25.844 16.25 1 94.12 46 TRP B CA 1
ATOM 2628 C C . TRP B 1 46 ? 27.75 25.344 14.984 1 94.12 46 TRP B C 1
ATOM 2630 O O . TRP B 1 46 ? 28.344 25.359 13.898 1 94.12 46 TRP B O 1
ATOM 2640 N N . ASN B 1 47 ? 26.531 24.891 15.164 1 94.38 47 ASN B N 1
ATOM 2641 C CA . ASN B 1 47 ? 25.844 24.391 13.984 1 94.38 47 ASN B CA 1
ATOM 2642 C C . ASN B 1 47 ? 24.688 25.297 13.578 1 94.38 47 ASN B C 1
ATOM 2644 O O . ASN B 1 47 ? 23.828 24.891 12.789 1 94.38 47 ASN B O 1
ATOM 2648 N N . GLU B 1 48 ? 24.656 26.516 14.156 1 96.88 48 GLU B N 1
ATOM 2649 C CA . GLU B 1 48 ? 23.656 27.484 13.719 1 96.88 48 GLU B CA 1
ATOM 2650 C C . GLU B 1 48 ? 23.953 28 12.312 1 96.88 48 GLU B C 1
ATOM 2652 O O . GLU B 1 48 ? 25.109 28.266 11.969 1 96.88 48 GLU B O 1
ATOM 2657 N N . ILE B 1 49 ? 22.875 28.141 11.516 1 96.25 49 ILE B N 1
ATOM 2658 C CA . ILE B 1 49 ? 23.078 28.578 10.141 1 96.25 49 ILE B CA 1
ATOM 2659 C C . ILE B 1 49 ? 22.031 29.625 9.773 1 96.25 49 ILE B C 1
ATOM 2661 O O . ILE B 1 49 ? 20.922 29.625 10.336 1 96.25 49 ILE B O 1
ATOM 2665 N N . ASN B 1 50 ? 22.406 30.516 8.812 1 94.88 50 ASN B N 1
ATOM 2666 C CA . ASN B 1 50 ? 21.406 31.359 8.141 1 94.88 50 ASN B CA 1
ATOM 2667 C C . ASN B 1 50 ? 20.719 30.609 7.012 1 94.88 50 ASN B C 1
ATOM 2669 O O . ASN B 1 50 ? 21.344 30.234 6.023 1 94.88 50 ASN B O 1
ATOM 2673 N N . TRP B 1 51 ? 19.484 30.266 7.258 1 93.25 51 TRP B N 1
ATOM 2674 C CA . TRP B 1 51 ? 18.766 29.406 6.324 1 93.25 51 TRP B CA 1
ATOM 2675 C C . TRP B 1 51 ? 17.328 29.906 6.141 1 93.25 51 TRP B C 1
ATOM 2677 O O . TRP B 1 51 ? 16.719 30.406 7.078 1 93.25 51 TRP B O 1
ATOM 2687 N N . GLN B 1 52 ? 16.844 29.828 4.82 1 90.94 52 GLN B N 1
ATOM 2688 C CA . GLN B 1 52 ? 15.453 30.078 4.496 1 90.94 52 GLN B CA 1
ATOM 2689 C C . GLN B 1 52 ? 14.812 28.875 3.807 1 90.94 52 GLN B C 1
ATOM 2691 O O . GLN B 1 52 ? 15.477 28.172 3.031 1 90.94 52 GLN B O 1
ATOM 2696 N N . PRO B 1 53 ? 13.539 28.688 4.07 1 88.31 53 PRO B N 1
ATOM 2697 C CA . PRO B 1 53 ? 12.852 27.531 3.506 1 88.31 53 PRO B CA 1
ATOM 2698 C C . PRO B 1 53 ? 12.461 27.734 2.045 1 88.31 53 PRO B C 1
ATOM 2700 O O . PRO B 1 53 ? 11.273 27.859 1.732 1 88.31 53 PRO B O 1
ATOM 2703 N N . ASP B 1 54 ? 13.258 27.75 1.023 1 83.62 54 ASP B N 1
ATOM 2704 C CA . ASP B 1 54 ? 12.945 28.031 -0.373 1 83.62 54 ASP B CA 1
ATOM 2705 C C . ASP B 1 54 ? 12.82 26.75 -1.184 1 83.62 54 ASP B C 1
ATOM 2707 O O . ASP B 1 54 ? 12.062 26.688 -2.154 1 83.62 54 ASP B O 1
ATOM 2711 N N . GLN B 1 55 ? 13.508 25.75 -1.071 1 87.31 55 GLN B N 1
ATOM 2712 C CA . GLN B 1 55 ? 13.438 24.484 -1.812 1 87.31 55 GLN B CA 1
ATOM 2713 C C . GLN B 1 55 ? 13.406 23.297 -0.864 1 87.31 55 GLN B C 1
ATOM 2715 O O . GLN B 1 55 ? 14.383 22.547 -0.757 1 87.31 55 GLN B O 1
ATOM 2720 N N . LEU B 1 56 ? 12.195 23.141 -0.453 1 95.38 56 LEU B N 1
ATOM 2721 C CA . LEU B 1 56 ? 12.039 22.094 0.561 1 95.38 56 LEU B CA 1
ATOM 2722 C C . LEU B 1 56 ? 11.703 20.75 -0.082 1 95.38 56 LEU B C 1
ATOM 2724 O O . LEU B 1 56 ? 10.938 20.703 -1.052 1 95.38 56 LEU B O 1
ATOM 2728 N N . ASN B 1 57 ? 12.289 19.703 0.386 1 97.44 57 ASN B N 1
ATOM 2729 C CA . ASN B 1 57 ? 11.828 18.359 0.115 1 97.44 57 ASN B CA 1
ATOM 2730 C C . ASN B 1 57 ? 10.781 17.906 1.13 1 97.44 57 ASN B C 1
ATOM 2732 O O . ASN B 1 57 ? 10.742 18.406 2.254 1 97.44 57 ASN B O 1
ATOM 2736 N N . ALA B 1 58 ? 9.875 17.047 0.664 1 98.56 58 ALA B N 1
ATOM 2737 C CA . ALA B 1 58 ? 8.969 16.438 1.63 1 98.56 58 ALA B CA 1
ATOM 2738 C C . ALA B 1 58 ? 9.734 15.812 2.791 1 98.56 58 ALA B C 1
ATOM 2740 O O . ALA B 1 58 ? 10.812 15.242 2.598 1 98.56 58 ALA B O 1
ATOM 2741 N N . PRO B 1 59 ? 9.266 15.93 4 1 98.5 59 PRO B N 1
ATOM 2742 C CA . PRO B 1 59 ? 9.953 15.383 5.176 1 98.5 59 PRO B CA 1
ATOM 2743 C C . PRO B 1 59 ? 9.812 13.867 5.293 1 98.5 59 PRO B C 1
ATOM 2745 O O . PRO B 1 59 ? 9.258 13.367 6.273 1 98.5 59 PRO B O 1
ATOM 2748 N N . ILE B 1 60 ? 10.375 13.188 4.344 1 98.56 60 ILE B N 1
ATOM 2749 C CA . ILE B 1 60 ? 10.234 11.734 4.285 1 98.56 60 ILE B CA 1
ATOM 2750 C C . ILE B 1 60 ? 11.523 11.117 3.744 1 98.56 60 ILE B C 1
ATOM 2752 O O . ILE B 1 60 ? 12.188 11.703 2.883 1 98.56 60 ILE B O 1
ATOM 2756 N N . GLY B 1 61 ? 11.977 10.062 4.332 1 97.5 61 GLY B N 1
ATOM 2757 C CA . GLY B 1 61 ? 13.062 9.242 3.826 1 97.5 61 GLY B CA 1
ATOM 2758 C C . GLY B 1 61 ? 12.586 8.078 2.975 1 97.5 61 GLY B C 1
ATOM 2759 O O . GLY B 1 61 ? 12.055 8.281 1.879 1 97.5 61 GLY B O 1
ATOM 2760 N N . THR B 1 62 ? 12.602 6.891 3.508 1 97.56 62 THR B N 1
ATOM 2761 C CA . THR B 1 62 ? 12.18 5.699 2.779 1 97.56 62 THR B CA 1
ATOM 2762 C C . THR B 1 62 ? 10.891 5.133 3.367 1 97.56 62 THR B C 1
ATOM 2764 O O . THR B 1 62 ? 10.539 3.98 3.107 1 97.56 62 THR B O 1
ATOM 2767 N N . GLN B 1 63 ? 10.234 5.93 4.223 1 98.38 63 GLN B N 1
ATOM 2768 C CA . GLN B 1 63 ? 9.039 5.473 4.926 1 98.38 63 GLN B CA 1
ATOM 2769 C C . GLN B 1 63 ? 7.863 5.332 3.969 1 98.38 63 GLN B C 1
ATOM 2771 O O . GLN B 1 63 ? 7.938 5.762 2.814 1 98.38 63 GLN B O 1
ATOM 2776 N N . GLU B 1 64 ? 6.859 4.656 4.453 1 98.62 64 GLU B N 1
ATOM 2777 C CA . GLU B 1 64 ? 5.547 4.574 3.818 1 98.62 64 GLU B CA 1
ATOM 2778 C C . GLU B 1 64 ? 4.578 5.586 4.422 1 98.62 64 GLU B C 1
ATOM 2780 O O . GLU B 1 64 ? 4.754 6.016 5.562 1 98.62 64 GLU B O 1
ATOM 2785 N N . ILE B 1 65 ? 3.602 5.984 3.623 1 98.94 65 ILE B N 1
ATOM 2786 C CA . ILE B 1 65 ? 2.479 6.777 4.113 1 98.94 65 ILE B CA 1
ATOM 2787 C C . ILE B 1 65 ? 1.211 5.926 4.117 1 98.94 65 ILE B C 1
ATOM 2789 O O . ILE B 1 65 ? 0.837 5.352 3.092 1 98.94 65 ILE B O 1
ATOM 2793 N N . TRP B 1 66 ? 0.647 5.781 5.254 1 98.94 66 TRP B N 1
ATOM 2794 C CA . TRP B 1 66 ? -0.662 5.164 5.445 1 98.94 66 TRP B CA 1
ATOM 2795 C C . TRP B 1 66 ? -1.689 6.199 5.891 1 98.94 66 TRP B C 1
ATOM 2797 O O . TRP B 1 66 ? -1.329 7.312 6.281 1 98.94 66 TRP B O 1
ATOM 2807 N N . ALA B 1 67 ? -2.965 5.852 5.773 1 98.88 67 ALA B N 1
ATOM 2808 C CA . ALA B 1 67 ? -4.023 6.793 6.125 1 98.88 67 ALA B CA 1
ATOM 2809 C C . ALA B 1 67 ? -5.199 6.074 6.785 1 98.88 67 ALA B C 1
ATOM 2811 O O . ALA B 1 67 ? -5.383 4.867 6.598 1 98.88 67 ALA B O 1
ATOM 2812 N N . ALA B 1 68 ? -5.848 6.781 7.578 1 98.25 68 ALA B N 1
ATOM 2813 C CA . ALA B 1 68 ? -7.129 6.355 8.141 1 98.25 68 ALA B CA 1
ATOM 2814 C C . ALA B 1 68 ? -8.289 7.094 7.477 1 98.25 68 ALA B C 1
ATOM 2816 O O . ALA B 1 68 ? -8.156 8.258 7.09 1 98.25 68 ALA B O 1
ATOM 2817 N N . GLY B 1 69 ? -9.383 6.391 7.348 1 96.12 69 GLY B N 1
ATOM 2818 C CA . GLY B 1 69 ? -10.594 6.98 6.797 1 96.12 69 GLY B CA 1
ATOM 2819 C C . GLY B 1 69 ? -11.75 7 7.781 1 96.12 69 GLY B C 1
ATOM 2820 O O . GLY B 1 69 ? -11.75 6.254 8.766 1 96.12 69 GLY B O 1
ATOM 2821 N N . VAL B 1 70 ? -12.633 7.902 7.52 1 94.12 70 VAL B N 1
ATOM 2822 C CA . VAL B 1 70 ? -13.914 7.973 8.219 1 94.12 70 VAL B CA 1
ATOM 2823 C C . VAL B 1 70 ? -13.672 8.18 9.711 1 94.12 70 VAL B C 1
ATOM 2825 O O . VAL B 1 70 ? -14.297 7.52 10.547 1 94.12 70 VAL B O 1
ATOM 2828 N N . THR B 1 71 ? -12.68 8.984 10.008 1 94.12 71 THR B N 1
ATOM 2829 C CA . THR B 1 71 ? -12.328 9.203 11.406 1 94.12 71 THR B CA 1
ATOM 2830 C C . THR B 1 71 ? -13.117 10.367 11.984 1 94.12 71 THR B C 1
ATOM 2832 O O . THR B 1 71 ? -13.188 10.539 13.203 1 94.12 71 THR B O 1
ATOM 2835 N N . TYR B 1 72 ? -13.703 11.281 11.18 1 90.94 72 TYR B N 1
ATOM 2836 C CA . TYR B 1 72 ? -14.531 12.422 11.57 1 90.94 72 TYR B CA 1
ATOM 2837 C C . TYR B 1 72 ? -15.984 12.195 11.164 1 90.94 72 TYR B C 1
ATOM 2839 O O . TYR B 1 72 ? -16.266 11.547 10.156 1 90.94 72 TYR B O 1
ATOM 2847 N N . TYR B 1 73 ? -16.859 12.797 11.93 1 89.56 73 TYR B N 1
ATOM 2848 C CA . TYR B 1 73 ? -18.266 12.695 11.602 1 89.56 73 TYR B CA 1
ATOM 2849 C C . TYR B 1 73 ? -18.547 13.258 10.211 1 89.56 73 TYR B C 1
ATOM 2851 O O . TYR B 1 73 ? -19.281 12.641 9.422 1 89.56 73 TYR B O 1
ATOM 2859 N N . ARG B 1 74 ? -17.953 14.273 9.914 1 87.5 74 ARG B N 1
ATOM 2860 C CA . ARG B 1 74 ? -18.156 14.906 8.617 1 87.5 74 ARG B CA 1
ATOM 2861 C C . ARG B 1 74 ? -17.688 13.992 7.484 1 87.5 74 ARG B C 1
ATOM 2863 O O . ARG B 1 74 ? -18.312 13.953 6.418 1 87.5 74 ARG B O 1
ATOM 2870 N N . SER B 1 75 ? -16.578 13.383 7.688 1 89.44 75 SER B N 1
ATOM 2871 C CA . SER B 1 75 ? -16.062 12.445 6.691 1 89.44 75 SER B CA 1
ATOM 2872 C C . SER B 1 75 ? -17.031 11.289 6.48 1 89.44 75 SER B C 1
ATOM 2874 O O . SER B 1 75 ? -17.281 10.875 5.344 1 89.44 75 SER B O 1
ATOM 2876 N N . ARG B 1 76 ? -17.562 10.82 7.59 1 90.75 76 ARG B N 1
ATOM 2877 C CA . ARG B 1 76 ? -18.578 9.766 7.492 1 90.75 76 ARG B CA 1
ATOM 2878 C C . ARG B 1 76 ? -19.75 10.211 6.625 1 90.75 76 ARG B C 1
ATOM 2880 O O . ARG B 1 76 ? -20.125 9.508 5.68 1 90.75 76 ARG B O 1
ATOM 2887 N N . GLU B 1 77 ? -20.234 11.375 6.91 1 90.88 77 GLU B N 1
ATOM 2888 C CA . GLU B 1 77 ? -21.391 11.898 6.18 1 90.88 77 GLU B CA 1
ATOM 2889 C C . GLU B 1 77 ? -21.062 12.094 4.703 1 90.88 77 GLU B C 1
ATOM 2891 O O . GLU B 1 77 ? -21.859 11.734 3.834 1 90.88 77 GLU B O 1
ATOM 2896 N N . ALA B 1 78 ? -19.969 12.594 4.445 1 88.62 78 ALA B N 1
ATOM 2897 C CA . ALA B 1 78 ? -19.547 12.844 3.066 1 88.62 78 ALA B CA 1
ATOM 2898 C C . ALA B 1 78 ? -19.422 11.531 2.289 1 88.62 78 ALA B C 1
ATOM 2900 O O . ALA B 1 78 ? -19.938 11.422 1.171 1 88.62 78 ALA B O 1
ATOM 2901 N N . ARG B 1 79 ? -18.797 10.547 2.895 1 91.12 79 ARG B N 1
ATOM 2902 C CA . ARG B 1 79 ? -18.609 9.258 2.232 1 91.12 79 ARG B CA 1
ATOM 2903 C C . ARG B 1 79 ? -19.953 8.57 2.006 1 91.12 79 ARG B C 1
ATOM 2905 O O . ARG B 1 79 ? -20.156 7.922 0.975 1 91.12 79 ARG B O 1
ATOM 2912 N N . MET B 1 80 ? -20.781 8.719 2.953 1 92 80 MET B N 1
ATOM 2913 C CA . MET B 1 80 ? -22.109 8.125 2.816 1 92 80 MET B CA 1
ATOM 2914 C C . MET B 1 80 ? -22.875 8.758 1.655 1 92 80 MET B C 1
ATOM 2916 O O . MET B 1 80 ? -23.516 8.062 0.87 1 92 80 MET B O 1
ATOM 2920 N N . GLU B 1 81 ? -22.75 10.031 1.601 1 89.69 81 GLU B N 1
ATOM 2921 C CA . GLU B 1 81 ? -23.422 10.727 0.509 1 89.69 81 GLU B CA 1
ATOM 2922 C C . GLU B 1 81 ? -22.844 10.32 -0.845 1 89.69 81 GLU B C 1
ATOM 2924 O O . GLU B 1 81 ? -23.594 10.023 -1.78 1 89.69 81 GLU B O 1
ATOM 2929 N N . GLU B 1 82 ? -21.594 10.219 -0.956 1 89.12 82 GLU B N 1
ATOM 2930 C CA . GLU B 1 82 ? -20.891 9.883 -2.188 1 89.12 82 GLU B CA 1
ATOM 2931 C C . GLU B 1 82 ? -21.203 8.461 -2.639 1 89.12 82 GLU B C 1
ATOM 2933 O O . GLU B 1 82 ? -21.094 8.141 -3.824 1 89.12 82 GLU B O 1
ATOM 2938 N N . SER B 1 83 ? -21.5 7.645 -1.702 1 91.44 83 SER B N 1
ATOM 2939 C CA . SER B 1 83 ? -21.656 6.223 -1.989 1 91.44 83 SER B CA 1
ATOM 2940 C C . SER B 1 83 ? -23.125 5.809 -1.949 1 91.44 83 SER B C 1
ATOM 2942 O O . SER B 1 83 ? -23.438 4.617 -1.885 1 91.44 83 SER B O 1
ATOM 2944 N N . LYS B 1 84 ? -24.078 6.781 -1.856 1 89.88 84 LYS B N 1
ATOM 2945 C CA . LYS B 1 84 ? -25.516 6.5 -1.72 1 89.88 84 LYS B CA 1
ATOM 2946 C C . LYS B 1 84 ? -26.031 5.691 -2.902 1 89.88 84 LYS B C 1
ATOM 2948 O O . LYS B 1 84 ? -26.734 4.691 -2.719 1 89.88 84 LYS B O 1
ATOM 2953 N N . GLU B 1 85 ? -25.562 5.992 -4.105 1 88.31 85 GLU B N 1
ATOM 2954 C CA . GLU B 1 85 ? -26.078 5.355 -5.316 1 88.31 85 GLU B CA 1
ATOM 2955 C C . GLU B 1 85 ? -25.516 3.938 -5.461 1 88.31 85 GLU B C 1
ATOM 2957 O O . GLU B 1 85 ? -26.219 3.045 -5.953 1 88.31 85 GLU B O 1
ATOM 2962 N N . SER B 1 86 ? -24.344 3.707 -4.945 1 89.31 86 SER B N 1
ATOM 2963 C CA . SER B 1 86 ? -23.719 2.396 -5.078 1 89.31 86 SER B CA 1
ATOM 2964 C C . SER B 1 86 ? -24.219 1.436 -4.004 1 89.31 86 SER B C 1
ATOM 2966 O O . SER B 1 86 ? -24.016 0.222 -4.109 1 89.31 86 SER B O 1
ATOM 2968 N N . GLY B 1 87 ? -24.812 1.982 -2.945 1 90.19 87 GLY B N 1
ATOM 2969 C CA . GLY B 1 87 ? -25.25 1.145 -1.845 1 90.19 87 GLY B CA 1
ATOM 2970 C C . GLY B 1 87 ? -24.188 0.916 -0.796 1 90.19 87 GLY B C 1
ATOM 2971 O O . GLY B 1 87 ? -24.391 0.18 0.169 1 90.19 87 GLY B O 1
ATOM 2972 N N . ALA B 1 88 ? -23.141 1.563 -0.907 1 91.69 88 ALA B N 1
ATOM 2973 C CA . ALA B 1 88 ? -22 1.309 -0.031 1 91.69 88 ALA B CA 1
ATOM 2974 C C . ALA B 1 88 ? -22.047 2.195 1.21 1 91.69 88 ALA B C 1
ATOM 2976 O O . ALA B 1 88 ? -21.203 2.086 2.096 1 91.69 88 ALA B O 1
ATOM 2977 N N . ALA B 1 89 ? -23.016 3.119 1.337 1 91.19 89 ALA B N 1
ATOM 2978 C CA . ALA B 1 89 ? -23.109 4.086 2.428 1 91.19 89 ALA B CA 1
ATOM 2979 C C . ALA B 1 89 ? -23.094 3.383 3.783 1 91.19 89 ALA B C 1
ATOM 2981 O O . ALA B 1 89 ? -22.5 3.885 4.742 1 91.19 89 ALA B O 1
ATOM 2982 N N . VAL B 1 90 ? -23.578 2.256 3.795 1 92.38 90 VAL B N 1
ATOM 2983 C CA . VAL B 1 90 ? -23.75 1.543 5.055 1 92.38 90 VAL B CA 1
ATOM 2984 C C . VAL B 1 90 ? -22.375 1.128 5.598 1 92.38 90 VAL B C 1
ATOM 2986 O O . VAL B 1 90 ? -22.172 1.1 6.812 1 92.38 90 VAL B O 1
ATOM 2989 N N . PHE B 1 91 ? -21.484 0.865 4.801 1 92.44 91 PHE B N 1
ATOM 2990 C CA . PHE B 1 91 ? -20.188 0.372 5.23 1 92.44 91 PHE B CA 1
ATOM 2991 C C . PHE B 1 91 ? -19.359 1.494 5.848 1 92.44 91 PHE B C 1
ATOM 2993 O O . PHE B 1 91 ? -18.578 1.26 6.77 1 92.44 91 PHE B O 1
ATOM 3000 N N . TYR B 1 92 ? -19.547 2.688 5.453 1 92.56 92 TYR B N 1
ATOM 3001 C CA . TYR B 1 92 ? -18.859 3.838 6.035 1 92.56 92 TYR B CA 1
ATOM 3002 C C . TYR B 1 92 ? -19.453 4.191 7.395 1 92.56 92 TYR B C 1
ATOM 3004 O O . TYR B 1 92 ? -18.734 4.551 8.32 1 92.56 92 TYR B O 1
ATOM 3012 N N . SER B 1 93 ? -20.75 4.074 7.469 1 92.56 93 SER B N 1
ATOM 3013 C CA . SER B 1 93 ? -21.375 4.273 8.766 1 92.56 93 SER B CA 1
ATOM 3014 C C . SER B 1 93 ? -20.938 3.211 9.773 1 92.56 93 SER B C 1
ATOM 3016 O O . SER B 1 93 ? -20.609 3.527 10.914 1 92.56 93 SER B O 1
ATOM 3018 N N . LYS B 1 94 ? -20.859 1.976 9.289 1 92.88 94 LYS B N 1
ATOM 3019 C CA . LYS B 1 94 ? -20.469 0.863 10.156 1 92.88 94 LYS B CA 1
ATOM 3020 C C . LYS B 1 94 ? -19.031 1.01 10.641 1 92.88 94 LYS B C 1
ATOM 3022 O O . LYS B 1 94 ? -18.734 0.753 11.805 1 92.88 94 LYS B O 1
ATOM 3027 N N . VAL B 1 95 ? -18.188 1.409 9.758 1 94 95 VAL B N 1
ATOM 3028 C CA . VAL B 1 95 ? -16.781 1.5 10.148 1 94 95 VAL B CA 1
ATOM 3029 C C . VAL B 1 95 ? -16.609 2.625 11.164 1 94 95 VAL B C 1
ATOM 3031 O O . VAL B 1 95 ? -15.789 2.512 12.078 1 94 95 VAL B O 1
ATOM 3034 N N . TYR B 1 96 ? -17.375 3.715 11.008 1 93.38 96 TYR B N 1
ATOM 3035 C CA . TYR B 1 96 ? -17.266 4.844 11.93 1 93.38 96 TYR B CA 1
ATOM 3036 C C . TYR B 1 96 ? -17.594 4.414 13.359 1 93.38 96 TYR B C 1
ATOM 3038 O O . TYR B 1 96 ? -16.969 4.891 14.312 1 93.38 96 TYR B O 1
ATOM 3046 N N . GLU B 1 97 ? -18.438 3.48 13.484 1 94.06 97 GLU B N 1
ATOM 3047 C CA . GLU B 1 97 ? -18.891 3.057 14.805 1 94.06 97 GLU B CA 1
ATOM 3048 C C . GLU B 1 97 ? -18.094 1.861 15.312 1 94.06 97 GLU B C 1
ATOM 3050 O O . GLU B 1 97 ? -18.141 1.534 16.5 1 94.06 97 GLU B O 1
ATOM 3055 N N . ALA B 1 98 ? -17.438 1.203 14.445 1 95.69 98 ALA B N 1
ATOM 3056 C CA . ALA B 1 98 ? -16.766 -0.057 14.758 1 95.69 98 ALA B CA 1
ATOM 3057 C C . ALA B 1 98 ? -15.492 0.182 15.57 1 95.69 98 ALA B C 1
ATOM 3059 O O . ALA B 1 98 ? -14.977 1.301 15.617 1 95.69 98 ALA B O 1
ATOM 3060 N N . GLU B 1 99 ? -15.062 -0.84 16.203 1 95.94 99 GLU B N 1
ATOM 3061 C CA . GLU B 1 99 ? -13.773 -0.812 16.891 1 95.94 99 GLU B CA 1
ATOM 3062 C C . GLU B 1 99 ? -12.625 -0.73 15.883 1 95.94 99 GLU B C 1
ATOM 3064 O O . GLU B 1 99 ? -11.695 0.062 16.062 1 95.94 99 GLU B O 1
ATOM 3069 N N . ARG B 1 100 ? -12.672 -1.521 14.883 1 97.75 100 ARG B N 1
ATOM 3070 C CA . ARG B 1 100 ? -11.625 -1.543 13.859 1 97.75 100 ARG B CA 1
ATOM 3071 C C . ARG B 1 100 ? -11.75 -0.354 12.914 1 97.75 100 ARG B C 1
ATOM 3073 O O . ARG B 1 100 ? -12.805 -0.157 12.297 1 97.75 100 ARG B O 1
ATOM 3080 N N . PRO B 1 101 ? -10.695 0.437 12.781 1 98.31 101 PRO B N 1
ATOM 3081 C CA . PRO B 1 101 ? -10.734 1.583 11.875 1 98.31 101 PRO B CA 1
ATOM 3082 C C . PRO B 1 101 ? -10.445 1.195 10.422 1 98.31 101 PRO B C 1
ATOM 3084 O O . PRO B 1 101 ? -9.922 0.108 10.164 1 98.31 101 PRO B O 1
ATOM 3087 N N . GLU B 1 102 ? -10.859 2.039 9.531 1 98.12 102 GLU B N 1
ATOM 3088 C CA . GLU B 1 102 ? -10.359 1.953 8.164 1 98.12 102 GLU B CA 1
ATOM 3089 C C . GLU B 1 102 ? -8.922 2.455 8.07 1 98.12 102 GLU B C 1
ATOM 3091 O O . GLU B 1 102 ? -8.625 3.588 8.461 1 98.12 102 GLU B O 1
ATOM 3096 N N . LEU B 1 103 ? -8.039 1.643 7.645 1 98.75 103 LEU B N 1
ATOM 3097 C CA . LEU B 1 103 ? -6.648 1.979 7.34 1 98.75 103 LEU B CA 1
ATOM 3098 C C . LEU B 1 103 ? -6.289 1.565 5.914 1 98.75 103 LEU B C 1
ATOM 3100 O O . LEU B 1 103 ? -6.695 0.497 5.453 1 98.75 103 LEU B O 1
ATOM 3104 N N . PHE B 1 104 ? -5.594 2.404 5.219 1 98.81 104 PHE B N 1
ATOM 3105 C CA . PHE B 1 104 ? -5.215 2.029 3.861 1 98.81 104 PHE B CA 1
ATOM 3106 C C . PHE B 1 104 ? -3.84 2.59 3.51 1 98.81 104 PHE B C 1
ATOM 3108 O O . PHE B 1 104 ? -3.404 3.586 4.09 1 98.81 104 PHE B O 1
ATOM 3115 N N . PHE B 1 105 ? -3.17 1.91 2.645 1 98.88 105 PHE B N 1
ATOM 3116 C CA . PHE B 1 105 ? -1.901 2.367 2.092 1 98.88 105 PHE B CA 1
ATOM 3117 C C . PHE B 1 105 ? -2.113 3.551 1.154 1 98.88 105 PHE B C 1
ATOM 3119 O O . PHE B 1 105 ? -3.031 3.539 0.331 1 98.88 105 PHE B O 1
ATOM 3126 N N . LYS B 1 106 ? -1.281 4.578 1.345 1 98.81 106 LYS B N 1
ATOM 3127 C CA . LYS B 1 106 ? -1.435 5.785 0.533 1 98.81 106 LYS B CA 1
ATOM 3128 C C . LYS B 1 106 ? -0.273 5.938 -0.445 1 98.81 106 LYS B C 1
ATOM 3130 O O . LYS B 1 106 ? -0.482 6.223 -1.626 1 98.81 106 LYS B O 1
ATOM 3135 N N . SER B 1 107 ? 0.944 5.676 0.038 1 98.56 107 SER B N 1
ATOM 3136 C CA . SER B 1 107 ? 2.037 6.012 -0.869 1 98.56 107 SER B CA 1
ATOM 3137 C C . SER B 1 107 ? 3.365 5.457 -0.364 1 98.56 107 SER B C 1
ATOM 3139 O O . SER B 1 107 ? 3.607 5.414 0.844 1 98.56 107 SER B O 1
ATOM 3141 N N . THR B 1 108 ? 4.227 5.117 -1.309 1 97.75 108 THR B N 1
ATOM 3142 C CA . THR B 1 108 ? 5.648 5.012 -1.01 1 97.75 108 THR B CA 1
ATOM 3143 C C . THR B 1 108 ? 6.32 6.383 -1.065 1 97.75 108 THR B C 1
ATOM 3145 O O . THR B 1 108 ? 5.738 7.344 -1.576 1 97.75 108 THR B O 1
ATOM 3148 N N . HIS B 1 109 ? 7.527 6.43 -0.595 1 97.44 109 HIS B N 1
ATOM 3149 C CA . HIS B 1 109 ? 8.234 7.695 -0.428 1 97.44 109 HIS B CA 1
ATOM 3150 C C . HIS B 1 109 ? 8.531 8.344 -1.776 1 97.44 109 HIS B C 1
ATOM 3152 O O . HIS B 1 109 ? 8.547 9.57 -1.889 1 97.44 109 HIS B O 1
ATOM 3158 N N . TYR B 1 110 ? 8.695 7.586 -2.803 1 96.19 110 TYR B N 1
ATOM 3159 C CA . TYR B 1 110 ? 9.188 8.148 -4.055 1 96.19 110 TYR B CA 1
ATOM 3160 C C . TYR B 1 110 ? 8.039 8.734 -4.875 1 96.19 110 TYR B C 1
ATOM 3162 O O . TYR B 1 110 ? 8.266 9.328 -5.93 1 96.19 110 TYR B O 1
ATOM 3170 N N . ARG B 1 111 ? 6.844 8.586 -4.402 1 96.62 111 ARG B N 1
ATOM 3171 C CA . ARG B 1 111 ? 5.664 9.07 -5.113 1 96.62 111 ARG B CA 1
ATOM 3172 C C . ARG B 1 111 ? 5.078 10.305 -4.426 1 96.62 111 ARG B C 1
ATOM 3174 O O . ARG B 1 111 ? 4.098 10.883 -4.902 1 96.62 111 ARG B O 1
ATOM 3181 N N . VAL B 1 112 ? 5.684 10.773 -3.434 1 98.31 112 VAL B N 1
ATOM 3182 C CA . VAL B 1 112 ? 5.145 11.852 -2.613 1 98.31 112 VAL B CA 1
ATOM 3183 C C . VAL B 1 112 ? 5.457 13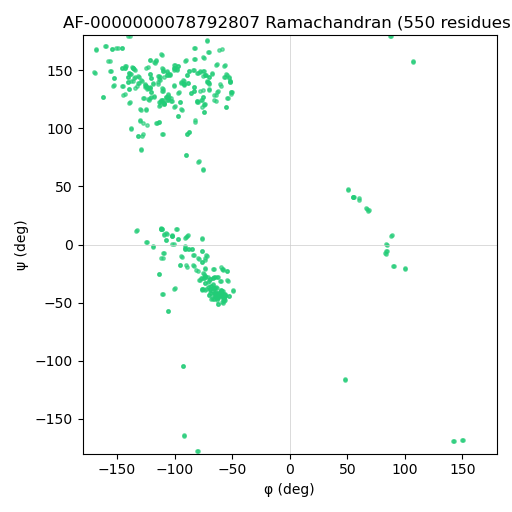.203 -3.26 1 98.31 112 VAL B C 1
ATOM 3185 O O . VAL B 1 112 ? 6.57 13.422 -3.746 1 98.31 112 VAL B O 1
ATOM 3188 N N . ALA B 1 113 ? 4.5 14.086 -3.305 1 98.31 113 ALA B N 1
ATOM 3189 C CA . ALA B 1 113 ? 4.703 15.438 -3.822 1 98.31 113 ALA B CA 1
ATOM 3190 C C . ALA B 1 113 ? 5.539 16.281 -2.859 1 98.31 113 ALA B C 1
ATOM 3192 O O . ALA B 1 113 ? 5.355 16.203 -1.642 1 98.31 113 ALA B O 1
ATOM 3193 N N . GLN B 1 114 ? 6.402 17.047 -3.414 1 97.62 114 GLN B N 1
ATOM 3194 C CA . GLN B 1 114 ? 7.227 17.953 -2.621 1 97.62 114 GLN B CA 1
ATOM 3195 C C . GLN B 1 114 ? 6.445 19.219 -2.236 1 97.62 114 GLN B C 1
ATOM 3197 O O . GLN B 1 114 ? 5.531 19.625 -2.951 1 97.62 114 GLN B O 1
ATOM 3202 N N . PRO B 1 115 ? 6.789 19.781 -1.012 1 98 115 PRO B N 1
ATOM 3203 C CA . PRO B 1 115 ? 6.246 21.125 -0.778 1 98 115 PRO B CA 1
ATOM 3204 C C . PRO B 1 115 ? 6.531 22.078 -1.929 1 98 115 PRO B C 1
ATOM 3206 O O . PRO B 1 115 ? 7.664 22.141 -2.42 1 98 115 PRO B O 1
ATOM 3209 N N . GLY B 1 116 ? 5.477 22.75 -2.355 1 97.62 116 GLY B N 1
ATOM 3210 C CA . GLY B 1 116 ? 5.637 23.656 -3.48 1 97.62 116 GLY B CA 1
ATOM 3211 C C . GLY B 1 116 ? 5.57 22.953 -4.824 1 97.62 116 GLY B C 1
ATOM 3212 O O . GLY B 1 116 ? 5.551 23.609 -5.871 1 97.62 116 GLY B O 1
ATOM 3213 N N . GLY B 1 117 ? 5.535 21.641 -4.797 1 97.44 117 GLY B N 1
ATOM 3214 C CA . GLY B 1 117 ? 5.523 20.859 -6.023 1 97.44 117 GLY B CA 1
ATOM 3215 C C . GLY B 1 117 ? 4.125 20.531 -6.512 1 97.44 117 GLY B C 1
ATOM 3216 O O . GLY B 1 117 ? 3.146 21.141 -6.059 1 97.44 117 GLY B O 1
ATOM 3217 N N . GLN B 1 118 ? 4.07 19.578 -7.41 1 98.38 118 GLN B N 1
ATOM 3218 C CA . GLN B 1 118 ? 2.816 19.219 -8.062 1 98.38 118 GLN B CA 1
ATOM 3219 C C . GLN B 1 118 ? 2.154 18.031 -7.359 1 98.38 118 GLN B C 1
ATOM 3221 O O . GLN B 1 118 ? 2.82 17.047 -7.023 1 98.38 118 GLN B O 1
ATOM 3226 N N . VAL B 1 119 ? 0.907 18.125 -7.051 1 98.81 119 VAL B N 1
ATOM 3227 C CA . VAL B 1 119 ? 0.038 16.984 -6.785 1 98.81 119 VAL B CA 1
ATOM 3228 C C . VAL B 1 119 ? -0.819 16.688 -8.016 1 98.81 119 VAL B C 1
ATOM 3230 O O . VAL B 1 119 ? -1.119 17.594 -8.797 1 98.81 119 VAL B O 1
ATOM 3233 N N . ASN B 1 120 ? -1.252 15.414 -8.141 1 98.75 120 ASN B N 1
ATOM 3234 C CA . ASN B 1 120 ? -1.953 15.031 -9.359 1 98.75 120 ASN B CA 1
ATOM 3235 C C . ASN B 1 120 ? -3.434 14.766 -9.102 1 98.75 120 ASN B C 1
ATOM 3237 O O . ASN B 1 120 ? -3.816 14.414 -7.984 1 98.75 120 ASN B O 1
ATOM 3241 N N . ILE B 1 121 ? -4.234 15.016 -10.078 1 98.5 121 ILE B N 1
ATOM 3242 C CA . ILE B 1 121 ? -5.555 14.406 -10.219 1 98.5 121 ILE B CA 1
ATOM 3243 C C . ILE B 1 121 ? -5.523 13.367 -11.336 1 98.5 121 ILE B C 1
ATOM 3245 O O . ILE B 1 121 ? -4.762 13.5 -12.297 1 98.5 121 ILE B O 1
ATOM 3249 N N . ARG B 1 122 ? -6.328 12.383 -11.188 1 97.81 122 ARG B N 1
ATOM 3250 C CA . ARG B 1 122 ? -6.348 11.305 -12.172 1 97.81 122 ARG B CA 1
ATOM 3251 C C . ARG B 1 122 ? -7.047 11.742 -13.453 1 97.81 122 ARG B C 1
ATOM 3253 O O . ARG B 1 122 ? -8.055 12.445 -13.406 1 97.81 122 ARG B O 1
ATOM 3260 N N . LYS B 1 123 ? -6.57 11.25 -14.609 1 97.12 123 LYS B N 1
ATOM 3261 C CA . LYS B 1 123 ? -7.176 11.547 -15.906 1 97.12 123 LYS B CA 1
ATOM 3262 C C . LYS B 1 123 ? -8.5 10.812 -16.078 1 97.12 123 LYS B C 1
ATOM 3264 O O . LYS B 1 123 ? -9.375 11.266 -16.812 1 97.12 123 LYS B O 1
ATOM 3269 N N . ASP B 1 124 ? -8.641 9.648 -15.398 1 97.25 124 ASP B N 1
ATOM 3270 C CA . ASP B 1 124 ? -9.844 8.836 -15.578 1 97.25 124 ASP B CA 1
ATOM 3271 C C . ASP B 1 124 ? -10.852 9.086 -14.461 1 97.25 124 ASP B C 1
ATOM 3273 O O . ASP B 1 124 ? -11.711 8.242 -14.195 1 97.25 124 ASP B O 1
ATOM 3277 N N . SER B 1 125 ? -10.648 10.156 -13.672 1 97.25 125 SER B N 1
ATOM 3278 C CA . SER B 1 125 ? -11.578 10.57 -12.633 1 97.25 125 SER B CA 1
ATOM 3279 C C . SER B 1 125 ? -12.195 11.93 -12.953 1 97.25 125 SER B C 1
ATOM 3281 O O . SER B 1 125 ? -11.516 12.828 -13.453 1 97.25 125 SER B O 1
ATOM 3283 N N . LYS B 1 126 ? -13.422 12.086 -12.594 1 96.75 126 LYS B N 1
ATOM 3284 C CA . LYS B 1 126 ? -14.141 13.32 -12.883 1 96.75 126 LYS B CA 1
ATOM 3285 C C . LYS B 1 126 ? -14.398 14.125 -11.609 1 96.75 126 LYS B C 1
ATOM 3287 O O . LYS B 1 126 ? -14.914 15.242 -11.664 1 96.75 126 LYS B O 1
ATOM 3292 N N . TRP B 1 127 ? -14.125 13.625 -10.484 1 97.81 127 TRP B N 1
ATOM 3293 C CA . TRP B 1 127 ? -14.359 14.266 -9.195 1 97.81 127 TRP B CA 1
ATOM 3294 C C . TRP B 1 127 ? -13.18 14.062 -8.258 1 97.81 127 TRP B C 1
ATOM 3296 O O . TRP B 1 127 ? -13.062 13.008 -7.621 1 97.81 127 TRP B O 1
ATOM 3306 N N . ASN B 1 128 ? -12.359 15.07 -8.18 1 98.06 128 ASN B N 1
ATOM 3307 C CA . ASN B 1 128 ? -11.117 15.031 -7.402 1 98.06 128 ASN B CA 1
ATOM 3308 C C . ASN B 1 128 ? -11.086 16.125 -6.344 1 98.06 128 ASN B C 1
ATOM 3310 O O . ASN B 1 128 ? -11.438 17.281 -6.625 1 98.06 128 ASN B O 1
ATOM 3314 N N . VAL B 1 129 ? -10.68 15.773 -5.148 1 97.88 129 VAL B N 1
ATOM 3315 C CA . VAL B 1 129 ? -10.656 16.766 -4.082 1 97.88 129 VAL B CA 1
ATOM 3316 C C . VAL B 1 129 ? -9.391 16.594 -3.242 1 97.88 129 VAL B C 1
ATOM 3318 O O . VAL B 1 129 ? -8.859 15.484 -3.139 1 97.88 129 VAL B O 1
ATOM 3321 N N . PRO B 1 130 ? -8.852 17.703 -2.703 1 98.44 130 PRO B N 1
ATOM 3322 C CA . PRO B 1 130 ? -7.855 17.562 -1.639 1 98.44 130 PRO B CA 1
ATOM 3323 C C . PRO B 1 130 ? -8.477 17.188 -0.294 1 98.44 130 PRO B C 1
ATOM 3325 O O . PRO B 1 130 ? -9.641 17.5 -0.04 1 98.44 130 PRO B O 1
ATOM 3328 N N . GLU B 1 131 ? -7.754 16.516 0.433 1 98.12 131 GLU B N 1
ATOM 3329 C CA . GLU B 1 131 ? -8.172 16.188 1.791 1 98.12 131 GLU B CA 1
ATOM 3330 C C . GLU B 1 131 ? -7.09 16.562 2.805 1 98.12 131 GLU B C 1
ATOM 3332 O O . GLU B 1 131 ? -6.18 15.766 3.066 1 98.12 131 GLU B O 1
ATOM 3337 N N . PRO B 1 132 ? -7.238 17.781 3.385 1 98.31 132 PRO B N 1
ATOM 3338 C CA . PRO B 1 132 ? -6.262 18.188 4.398 1 98.31 132 PRO B CA 1
ATOM 3339 C C . PRO B 1 132 ? -6.316 17.328 5.652 1 98.31 132 PRO B C 1
ATOM 3341 O O . PRO B 1 132 ? -7.391 17.125 6.227 1 98.31 132 PRO B O 1
ATOM 3344 N N . GLU B 1 133 ? -5.152 16.828 6.062 1 98 133 GLU B N 1
ATOM 3345 C CA . GLU B 1 133 ? -5.129 15.93 7.215 1 98 133 GLU B CA 1
ATOM 3346 C C . GLU B 1 133 ? -3.92 16.203 8.102 1 98 133 GLU B C 1
ATOM 3348 O O . GLU B 1 133 ? -2.83 16.5 7.605 1 98 133 GLU B O 1
ATOM 3353 N N . LEU B 1 134 ? -4.176 16.141 9.43 1 98.06 134 LEU B N 1
ATOM 3354 C CA . LEU B 1 134 ? -3.039 15.945 10.312 1 98.06 134 LEU B CA 1
ATOM 3355 C C . LEU B 1 134 ? -2.367 14.602 10.047 1 98.06 134 LEU B C 1
ATOM 3357 O O . LEU B 1 134 ? -3.043 13.578 9.938 1 98.06 134 LEU B O 1
ATOM 3361 N N . THR B 1 135 ? -1.054 14.641 9.906 1 98.81 135 THR B N 1
ATOM 3362 C CA . THR B 1 135 ? -0.287 13.422 9.664 1 98.81 135 THR B CA 1
ATOM 3363 C C . THR B 1 135 ? 0.696 13.164 10.805 1 98.81 135 THR B C 1
ATOM 3365 O O . THR B 1 135 ? 1.475 14.047 11.172 1 98.81 135 THR B O 1
ATOM 3368 N N . LEU B 1 136 ? 0.631 11.992 11.32 1 98.81 136 LEU B N 1
ATOM 3369 C CA . LEU B 1 136 ? 1.542 11.57 12.383 1 98.81 136 LEU B CA 1
ATOM 3370 C C . LEU B 1 136 ? 2.801 10.945 11.797 1 98.81 136 LEU B C 1
ATOM 3372 O O . LEU B 1 136 ? 2.744 10.281 10.758 1 98.81 136 LEU B O 1
ATOM 3376 N N . PHE B 1 137 ? 3.887 11.148 12.453 1 98.88 137 PHE B N 1
ATOM 3377 C CA . PHE B 1 137 ? 5.031 10.273 12.258 1 98.88 137 PHE B CA 1
ATOM 3378 C C . PHE B 1 137 ? 5.211 9.352 13.461 1 98.88 137 PHE B C 1
ATOM 3380 O O . PHE B 1 137 ? 5.309 9.812 14.594 1 98.88 137 PHE B O 1
ATOM 3387 N N . VAL B 1 138 ? 5.23 8.086 13.164 1 98.75 138 VAL B N 1
ATOM 3388 C CA . VAL B 1 138 ? 5.367 7.031 14.156 1 98.75 138 VAL B CA 1
ATOM 3389 C C . VAL B 1 138 ? 6.699 6.312 13.969 1 98.75 138 VAL B C 1
ATOM 3391 O O . VAL B 1 138 ? 6.992 5.812 12.875 1 98.75 138 VAL B O 1
ATOM 3394 N N . ASN B 1 139 ? 7.551 6.266 14.984 1 98.44 139 ASN B N 1
ATOM 3395 C CA . ASN B 1 139 ? 8.859 5.633 14.836 1 98.44 139 ASN B CA 1
ATOM 3396 C C . ASN B 1 139 ? 8.766 4.113 14.953 1 98.44 139 ASN B C 1
ATOM 3398 O O . ASN B 1 139 ? 7.668 3.564 15.07 1 98.44 139 ASN B O 1
ATOM 3402 N N . LYS B 1 140 ? 9.867 3.412 14.891 1 97.94 140 LYS B N 1
ATOM 3403 C CA . LYS B 1 140 ? 9.891 1.953 14.859 1 97.94 140 LYS B CA 1
ATOM 3404 C C . LYS B 1 140 ? 9.383 1.362 16.172 1 97.94 140 LYS B C 1
ATOM 3406 O O . LYS B 1 140 ? 8.961 0.205 16.219 1 97.94 140 LYS B O 1
ATOM 3411 N N . ALA B 1 141 ? 9.414 2.127 17.25 1 97.44 141 ALA B N 1
ATOM 3412 C CA . ALA B 1 141 ? 8.922 1.68 18.547 1 97.44 141 ALA B CA 1
ATOM 3413 C C . ALA B 1 141 ? 7.434 1.987 18.703 1 97.44 141 ALA B C 1
ATOM 3415 O O . ALA B 1 141 ? 6.871 1.843 19.797 1 97.44 141 ALA B O 1
ATOM 3416 N N . ASN B 1 142 ? 6.785 2.439 17.609 1 97.44 142 ASN B N 1
ATOM 3417 C CA . ASN B 1 142 ? 5.355 2.725 17.562 1 97.44 142 ASN B CA 1
ATOM 3418 C C . ASN B 1 142 ? 4.992 3.932 18.422 1 97.44 142 ASN B C 1
ATOM 3420 O O . ASN B 1 142 ? 3.898 3.986 18.984 1 97.44 142 ASN B O 1
ATOM 3424 N N . GLU B 1 143 ? 5.934 4.848 18.562 1 97.19 143 GLU B N 1
ATOM 3425 C CA . GLU B 1 143 ? 5.684 6.105 19.25 1 97.19 143 GLU B CA 1
ATOM 3426 C C . GLU B 1 143 ? 5.438 7.246 18.266 1 97.19 143 GLU B C 1
ATOM 3428 O O . GLU B 1 143 ? 6.133 7.355 17.25 1 97.19 143 GLU B O 1
ATOM 3433 N N . ILE B 1 144 ? 4.434 8.031 18.594 1 97.94 144 ILE B N 1
ATOM 3434 C CA . ILE B 1 144 ? 4.238 9.242 17.812 1 97.94 144 ILE B CA 1
ATOM 3435 C C . ILE B 1 144 ? 5.301 10.273 18.188 1 97.94 144 ILE B C 1
ATOM 3437 O O . ILE B 1 144 ? 5.293 10.805 19.297 1 97.94 144 ILE B O 1
ATOM 3441 N N . VAL B 1 145 ? 6.211 10.633 17.266 1 97.94 145 VAL B N 1
ATOM 3442 C CA . VAL B 1 145 ? 7.324 11.492 17.656 1 97.94 145 VAL B CA 1
ATOM 3443 C C . VAL B 1 145 ? 7.277 12.797 16.859 1 97.94 145 VAL B C 1
ATOM 3445 O O . VAL B 1 145 ? 8.07 13.703 17.109 1 97.94 145 VAL B O 1
ATOM 3448 N N . GLY B 1 146 ? 6.301 12.922 15.969 1 98.31 146 GLY B N 1
ATOM 3449 C CA . GLY B 1 146 ? 6.191 14.133 15.164 1 98.31 146 GLY B CA 1
ATOM 3450 C C . GLY B 1 146 ? 4.879 14.227 14.406 1 98.31 146 GLY B C 1
ATOM 3451 O O . GLY B 1 146 ? 4.102 13.273 14.375 1 98.31 146 GLY B O 1
ATOM 3452 N N . TYR B 1 147 ? 4.652 15.414 13.883 1 98.69 147 TYR B N 1
ATOM 3453 C CA . TYR B 1 147 ? 3.461 15.734 13.094 1 98.69 147 TYR B CA 1
ATOM 3454 C C . TYR B 1 147 ? 3.824 16.531 11.852 1 98.69 147 TYR B C 1
ATOM 3456 O O . TYR B 1 147 ? 4.812 17.281 11.852 1 98.69 147 TYR B O 1
ATOM 3464 N N . THR B 1 148 ? 3.039 16.406 10.844 1 98.88 148 THR B N 1
ATOM 3465 C CA . THR B 1 148 ? 3.186 17.219 9.648 1 98.88 148 THR B CA 1
ATOM 3466 C C . THR B 1 148 ? 1.837 17.422 8.961 1 98.88 148 THR B C 1
ATOM 3468 O O . THR B 1 148 ? 0.82 16.891 9.414 1 98.88 148 THR B O 1
ATOM 3471 N N . VAL B 1 149 ? 1.805 18.312 7.996 1 98.88 149 VAL B N 1
ATOM 3472 C CA . VAL B 1 149 ? 0.607 18.562 7.199 1 98.88 149 VAL B CA 1
ATOM 3473 C C . VAL B 1 149 ? 0.527 17.531 6.07 1 98.88 149 VAL B C 1
ATOM 3475 O O . VAL B 1 149 ? 1.528 17.234 5.414 1 98.88 149 VAL B O 1
ATOM 3478 N N . GLY B 1 150 ? -0.626 16.938 5.914 1 98.88 150 GLY B N 1
ATOM 3479 C CA . GLY B 1 150 ? -0.838 15.992 4.824 1 98.88 150 GLY B CA 1
ATOM 3480 C C . GLY B 1 150 ? -1.964 16.406 3.893 1 98.88 150 GLY B C 1
ATOM 3481 O O . GLY B 1 150 ? -2.943 17.016 4.328 1 98.88 150 GLY B O 1
ATOM 3482 N N . ASN B 1 151 ? -1.821 16.156 2.629 1 98.88 151 ASN B N 1
ATOM 3483 C CA . ASN B 1 151 ? -2.881 16.219 1.628 1 98.88 151 ASN B CA 1
ATOM 3484 C C . ASN B 1 151 ? -3.145 14.836 1.019 1 98.88 151 ASN B C 1
ATOM 3486 O O . ASN B 1 151 ? -2.336 14.336 0.235 1 98.88 151 ASN B O 1
ATOM 3490 N N . ASP B 1 152 ? -4.191 14.227 1.404 1 98.69 152 ASP B N 1
ATOM 3491 C CA . ASP B 1 152 ? -4.629 12.93 0.899 1 98.69 152 ASP B CA 1
ATOM 3492 C C . ASP B 1 152 ? -5.547 13.094 -0.312 1 98.69 152 ASP B C 1
ATOM 3494 O O . ASP B 1 152 ? -6.758 12.898 -0.21 1 98.69 152 ASP B O 1
ATOM 3498 N N . MET B 1 153 ? -4.918 13.383 -1.479 1 98.5 153 MET B N 1
ATOM 3499 C CA . MET B 1 153 ? -5.688 13.547 -2.711 1 98.5 153 MET B CA 1
ATOM 3500 C C . MET B 1 153 ? -6.605 12.352 -2.943 1 98.5 153 MET B C 1
ATOM 3502 O O . MET B 1 153 ? -6.211 11.211 -2.715 1 98.5 153 MET B O 1
ATOM 3506 N N . SER B 1 154 ? -7.77 12.648 -3.396 1 97.38 154 SER B N 1
ATOM 3507 C CA . SER B 1 154 ? -8.742 11.57 -3.553 1 97.38 154 SER B CA 1
ATOM 3508 C C . SER B 1 154 ? -9.539 11.734 -4.844 1 97.38 154 SER B C 1
ATOM 3510 O O . SER B 1 154 ? -9.961 12.836 -5.188 1 97.38 154 SER B O 1
ATOM 3512 N N . SER B 1 155 ? -9.695 10.656 -5.598 1 97.81 155 SER B N 1
ATOM 3513 C CA . SER B 1 155 ? -10.664 10.547 -6.684 1 97.81 155 SER B CA 1
ATOM 3514 C C . SER B 1 155 ? -12.008 10.023 -6.184 1 97.81 155 SER B C 1
ATOM 3516 O O . SER B 1 155 ? -12.25 8.812 -6.191 1 97.81 155 SER B O 1
ATOM 3518 N N . ARG B 1 156 ? -12.898 10.914 -5.898 1 96.69 156 ARG B N 1
ATOM 3519 C CA . ARG B 1 156 ? -14.086 10.609 -5.109 1 96.69 156 ARG B CA 1
ATOM 3520 C C . ARG B 1 156 ? -15.094 9.805 -5.926 1 96.69 156 ARG B C 1
ATOM 3522 O O . ARG B 1 156 ? -15.844 8.992 -5.375 1 96.69 156 ARG B O 1
ATOM 3529 N N . ASP B 1 157 ? -15.156 10.039 -7.207 1 96.94 157 ASP B N 1
ATOM 3530 C CA . ASP B 1 157 ? -16.094 9.273 -8.039 1 96.94 157 ASP B CA 1
ATOM 3531 C C . ASP B 1 157 ? -15.695 7.801 -8.078 1 96.94 157 ASP B C 1
ATOM 3533 O O . ASP B 1 157 ? -16.562 6.922 -8.039 1 96.94 157 ASP B O 1
ATOM 3537 N N . ILE B 1 158 ? -14.367 7.492 -8.117 1 97.44 158 ILE B N 1
ATOM 3538 C CA . ILE B 1 158 ? -13.875 6.121 -8.094 1 97.44 158 ILE B CA 1
ATOM 3539 C C . ILE B 1 158 ? -14.117 5.508 -6.715 1 97.44 158 ILE B C 1
ATOM 3541 O O . ILE B 1 158 ? -14.602 4.375 -6.609 1 97.44 158 ILE B O 1
ATOM 3545 N N . GLU B 1 159 ? -13.836 6.262 -5.723 1 95.69 159 GLU B N 1
ATOM 3546 C CA . GLU B 1 159 ? -14.055 5.805 -4.352 1 95.69 159 GLU B CA 1
ATOM 3547 C C . GLU B 1 159 ? -15.531 5.484 -4.105 1 95.69 159 GLU B C 1
ATOM 3549 O O . GLU B 1 159 ? -15.852 4.48 -3.465 1 95.69 159 GLU B O 1
ATOM 3554 N N . GLY B 1 160 ? -16.406 6.328 -4.574 1 95.06 160 GLY B N 1
ATOM 3555 C CA . GLY B 1 160 ? -17.828 6.176 -4.344 1 95.06 160 GLY B CA 1
ATOM 3556 C C . GLY B 1 160 ? -18.453 5.062 -5.164 1 95.06 160 GLY B C 1
ATOM 3557 O O . GLY B 1 160 ? -19.531 4.562 -4.828 1 95.06 160 GLY B O 1
ATOM 3558 N N . GLU B 1 161 ? -17.781 4.684 -6.234 1 96 161 GLU B N 1
ATOM 3559 C CA . GLU B 1 161 ? -18.312 3.654 -7.125 1 96 161 GLU B CA 1
ATOM 3560 C C . GLU B 1 161 ? -18.312 2.289 -6.445 1 96 161 GLU B C 1
ATOM 3562 O O . GLU B 1 161 ? -19.266 1.522 -6.59 1 96 161 GLU B O 1
ATOM 3567 N N . ASN B 1 162 ? -17.359 1.938 -5.758 1 96.69 162 ASN B N 1
ATOM 3568 C CA . ASN B 1 162 ? -17.188 0.677 -5.051 1 96.69 162 ASN B CA 1
ATOM 3569 C C . ASN B 1 162 ? -16.094 0.789 -3.979 1 96.69 162 ASN B C 1
ATOM 3571 O O . ASN B 1 162 ? -14.984 1.226 -4.262 1 96.69 162 ASN B O 1
ATOM 3575 N N . PRO B 1 163 ? -16.406 0.426 -2.732 1 96.06 163 PRO B N 1
ATOM 3576 C CA . PRO B 1 163 ? -15.391 0.517 -1.685 1 96.06 163 PRO B CA 1
ATOM 3577 C C . PRO B 1 163 ? -14.102 -0.23 -2.043 1 96.06 163 PRO B C 1
ATOM 3579 O O . PRO B 1 163 ? -13.016 0.149 -1.594 1 96.06 163 PRO B O 1
ATOM 3582 N N . LEU B 1 164 ? -14.18 -1.188 -2.922 1 97.19 164 LEU B N 1
ATOM 3583 C CA . LEU B 1 164 ? -13.031 -2.004 -3.314 1 97.19 164 LEU B CA 1
ATOM 3584 C C . LEU B 1 164 ? -12.117 -1.236 -4.258 1 97.19 164 LEU B C 1
ATOM 3586 O O . LEU B 1 164 ? -11.008 -1.686 -4.551 1 97.19 164 LEU B O 1
ATOM 3590 N N . TYR B 1 165 ? -12.508 -0.059 -4.676 1 98.19 165 TYR B N 1
ATOM 3591 C CA . TYR B 1 165 ? -11.695 0.75 -5.578 1 98.19 165 TYR B CA 1
ATOM 3592 C C . TYR B 1 165 ? -10.883 1.781 -4.805 1 98.19 165 TYR B C 1
ATOM 3594 O O . TYR B 1 165 ? -10.133 2.557 -5.395 1 98.19 165 TYR B O 1
ATOM 3602 N N . LEU B 1 166 ? -10.977 1.707 -3.5 1 98.19 166 LEU B N 1
ATOM 3603 C CA . LEU B 1 166 ? -10.305 2.691 -2.658 1 98.19 166 LEU B CA 1
ATOM 3604 C C . LEU B 1 166 ? -8.828 2.799 -3.021 1 98.19 166 LEU B C 1
ATOM 3606 O O . LEU B 1 166 ? -8.305 3.902 -3.193 1 98.19 166 LEU B O 1
ATOM 3610 N N . PRO B 1 167 ? -8.094 1.703 -3.227 1 98.5 167 PRO B N 1
ATOM 3611 C CA . PRO B 1 167 ? -6.68 1.865 -3.561 1 98.5 167 PRO B CA 1
ATOM 3612 C C . PRO B 1 167 ? -6.465 2.666 -4.844 1 98.5 167 PRO B C 1
ATOM 3614 O O . PRO B 1 167 ? -5.559 3.504 -4.906 1 98.5 167 PRO B O 1
ATOM 3617 N N . GLN B 1 168 ? -7.266 2.414 -5.828 1 98.38 168 GLN B N 1
ATOM 3618 C CA . GLN B 1 168 ? -7.105 3.15 -7.078 1 98.38 168 GLN B CA 1
ATOM 3619 C C . GLN B 1 168 ? -7.5 4.613 -6.906 1 98.38 168 GLN B C 1
ATOM 3621 O O . GLN B 1 168 ? -6.949 5.492 -7.578 1 98.38 168 GLN B O 1
ATOM 3626 N N . ALA B 1 169 ? -8.414 4.887 -6.02 1 98.31 169 ALA B N 1
ATOM 3627 C CA . ALA B 1 169 ? -8.867 6.254 -5.773 1 98.31 169 ALA B CA 1
ATOM 3628 C C . ALA B 1 169 ? -7.82 7.043 -4.988 1 98.31 169 ALA B C 1
ATOM 3630 O O . ALA B 1 169 ? -7.793 8.273 -5.043 1 98.31 169 ALA B O 1
ATOM 3631 N N . LYS B 1 170 ? -7 6.324 -4.242 1 98.62 170 LYS B N 1
ATOM 3632 C CA . LYS B 1 170 ? -6.16 6.977 -3.242 1 98.62 170 LYS B CA 1
ATOM 3633 C C . LYS B 1 170 ? -4.684 6.879 -3.613 1 98.62 170 LYS B C 1
ATOM 3635 O O . LYS B 1 170 ? -3.879 7.723 -3.211 1 98.62 170 LYS B O 1
ATOM 3640 N N . CYS B 1 171 ? -4.305 5.887 -4.383 1 98.38 171 CYS B N 1
ATOM 3641 C CA . CYS B 1 171 ? -2.896 5.605 -4.648 1 98.38 171 CYS B CA 1
ATOM 3642 C C . CYS B 1 171 ? -2.561 5.852 -6.117 1 98.38 171 CYS B C 1
ATOM 3644 O O . CYS B 1 171 ? -2.879 5.027 -6.977 1 98.38 171 CYS B O 1
ATOM 3646 N N . TYR B 1 172 ? -1.894 6.895 -6.434 1 98.19 172 TYR B N 1
ATOM 3647 C CA . TYR B 1 172 ? -1.346 7.199 -7.75 1 98.19 172 TYR B CA 1
ATOM 3648 C C . TYR B 1 172 ? -0.233 8.234 -7.652 1 98.19 172 TYR B C 1
ATOM 3650 O O . TYR B 1 172 ? 0.064 8.734 -6.566 1 98.19 172 TYR B O 1
ATOM 3658 N N . ASP B 1 173 ? 0.513 8.516 -8.719 1 98.19 173 ASP B N 1
ATOM 3659 C CA . ASP B 1 173 ? 1.664 9.414 -8.688 1 98.19 173 ASP B CA 1
ATOM 3660 C C . ASP B 1 173 ? 1.278 10.781 -8.133 1 98.19 173 ASP B C 1
ATOM 3662 O O . ASP B 1 173 ? 0.364 11.43 -8.641 1 98.19 173 ASP B O 1
ATOM 3666 N N . TYR B 1 174 ? 1.919 11.156 -6.984 1 98.56 174 TYR B N 1
ATOM 3667 C CA . TYR B 1 174 ? 1.772 12.461 -6.363 1 98.56 174 TYR B CA 1
ATOM 3668 C C . TYR B 1 174 ? 0.356 12.664 -5.836 1 98.56 174 TYR B C 1
ATOM 3670 O O . TYR B 1 174 ? -0.179 13.773 -5.887 1 98.56 174 TYR B O 1
ATOM 3678 N N . SER B 1 175 ? -0.272 11.578 -5.414 1 98.62 175 SER B N 1
ATOM 3679 C CA . SER B 1 175 ? -1.587 11.656 -4.789 1 98.62 175 SER B CA 1
ATOM 3680 C C . SER B 1 175 ? -1.472 11.977 -3.301 1 98.62 175 SER B C 1
ATOM 3682 O O . SER B 1 175 ? -2.48 12.203 -2.629 1 98.62 175 SER B O 1
ATOM 3684 N N . ALA B 1 176 ? -0.249 11.961 -2.76 1 98.88 176 ALA B N 1
ATOM 3685 C CA . ALA B 1 176 ? 0.021 12.312 -1.367 1 98.88 176 ALA B CA 1
ATOM 3686 C C . ALA B 1 176 ? 1.071 13.414 -1.272 1 98.88 176 ALA B C 1
ATOM 3688 O O . ALA B 1 176 ? 2.072 13.391 -1.99 1 98.88 176 ALA B O 1
ATOM 3689 N N . ALA B 1 177 ? 0.826 14.312 -0.462 1 98.94 177 ALA B N 1
ATOM 3690 C CA . ALA B 1 177 ? 1.808 15.336 -0.12 1 98.94 177 ALA B CA 1
ATOM 3691 C C . ALA B 1 177 ? 1.926 15.5 1.392 1 98.94 177 ALA B C 1
ATOM 3693 O O . ALA B 1 177 ? 0.922 15.461 2.107 1 98.94 177 ALA B O 1
ATOM 3694 N N . ILE B 1 178 ? 3.107 15.648 1.846 1 98.94 178 ILE B N 1
ATOM 3695 C CA . ILE B 1 178 ? 3.33 15.977 3.25 1 98.94 178 ILE B CA 1
ATOM 3696 C C . ILE B 1 178 ? 4.371 17.094 3.361 1 98.94 178 ILE B C 1
ATOM 3698 O O . ILE B 1 178 ? 5.23 17.234 2.49 1 98.94 178 ILE B O 1
ATOM 3702 N N . GLY B 1 179 ? 4.266 17.875 4.363 1 98.62 179 GLY B N 1
ATOM 3703 C CA . GLY B 1 179 ? 5.207 18.953 4.602 1 98.62 179 GLY B CA 1
ATOM 3704 C C . GLY B 1 179 ? 4.59 20.141 5.324 1 98.62 179 GLY B C 1
ATOM 3705 O O . GLY B 1 179 ? 3.512 20.016 5.91 1 98.62 179 GLY B O 1
ATOM 3706 N N . PRO B 1 180 ? 5.215 21.297 5.426 1 98.19 180 PRO B N 1
ATOM 3707 C CA . PRO B 1 180 ? 6.531 21.562 4.84 1 98.19 180 PRO B CA 1
ATOM 3708 C C . PRO B 1 180 ? 7.672 20.984 5.676 1 98.19 180 PRO B C 1
ATOM 3710 O O . PRO B 1 180 ? 8.812 20.938 5.215 1 98.19 180 PRO B O 1
ATOM 3713 N N . CYS B 1 181 ? 7.383 20.578 6.867 1 98.62 181 CYS B N 1
ATOM 3714 C CA . CYS B 1 181 ? 8.375 20.078 7.809 1 98.62 181 CYS B CA 1
ATOM 3715 C C . CYS B 1 181 ? 7.793 18.969 8.68 1 98.62 181 CYS B C 1
ATOM 3717 O O . CYS B 1 181 ? 6.609 18.641 8.57 1 98.62 181 CYS B O 1
ATOM 3719 N N . LEU B 1 182 ? 8.609 18.328 9.367 1 98.75 182 LEU B N 1
ATOM 3720 C CA . LEU B 1 182 ? 8.188 17.469 10.477 1 98.75 182 LEU B CA 1
ATOM 3721 C C . LEU B 1 182 ? 8.312 18.219 11.805 1 98.75 182 LEU B C 1
ATOM 3723 O O . LEU B 1 182 ? 9.414 18.547 12.234 1 98.75 182 LEU B O 1
ATOM 3727 N N . TRP B 1 183 ? 7.156 18.531 12.391 1 98.69 183 TRP B N 1
ATOM 3728 C CA . TRP B 1 183 ? 7.125 19.203 13.68 1 98.69 183 TRP B CA 1
ATOM 3729 C C . TRP B 1 183 ? 7.344 18.219 14.82 1 98.69 183 TRP B C 1
ATOM 3731 O O . TRP B 1 183 ? 6.664 17.188 14.906 1 98.69 183 TRP B O 1
ATOM 3741 N N . ILE B 1 184 ? 8.344 18.453 15.641 1 98.5 184 ILE B N 1
ATOM 3742 C CA . ILE B 1 184 ? 8.719 17.594 16.766 1 98.5 184 ILE B CA 1
ATOM 3743 C C . ILE B 1 184 ? 8.414 18.312 18.078 1 98.5 184 ILE B C 1
ATOM 3745 O O . ILE B 1 184 ? 9.258 19.047 18.609 1 98.5 184 ILE B O 1
ATOM 3749 N N . PRO B 1 185 ? 7.262 18.031 18.609 1 96 185 PRO B N 1
ATOM 3750 C CA . PRO B 1 185 ? 6.91 18.734 19.844 1 96 185 PRO B CA 1
ATOM 3751 C C . PRO B 1 185 ? 7.363 17.984 21.094 1 96 185 PRO B C 1
ATOM 3753 O O . PRO B 1 185 ? 7.637 16.781 21.031 1 96 185 PRO B O 1
ATOM 3756 N N . GLU B 1 186 ? 7.473 18.734 22.141 1 93.12 186 GLU B N 1
ATOM 3757 C CA . GLU B 1 186 ? 7.738 18.109 23.438 1 93.12 186 GLU B CA 1
ATOM 3758 C C . GLU B 1 186 ? 6.52 17.344 23.938 1 93.12 186 GLU B C 1
ATOM 3760 O O . GLU B 1 186 ? 6.656 16.281 24.547 1 93.12 186 GLU B O 1
AT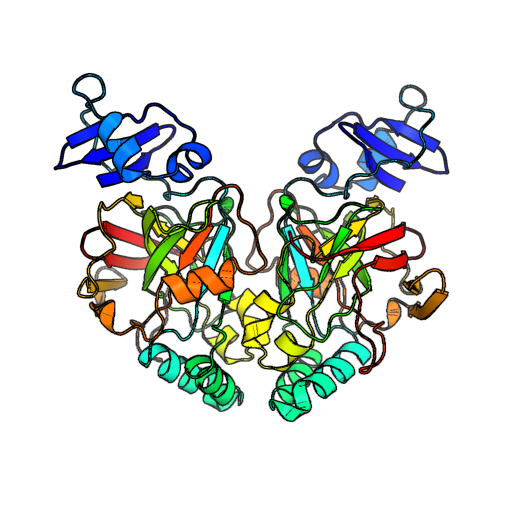OM 3765 N N . LYS B 1 187 ? 5.383 17.953 23.641 1 92.06 187 LYS B N 1
ATOM 3766 C CA . LYS B 1 187 ? 4.102 17.359 24.031 1 92.06 187 LYS B CA 1
ATOM 3767 C C . LYS B 1 187 ? 3.227 17.125 22.797 1 92.06 187 LYS B C 1
ATOM 3769 O O . LYS B 1 187 ? 3.447 17.719 21.75 1 92.06 187 LYS B O 1
ATOM 3774 N N . PRO B 1 188 ? 2.279 16.219 22.953 1 92.19 188 PRO B N 1
ATOM 3775 C CA . PRO B 1 188 ? 1.386 15.977 21.812 1 92.19 188 PRO B CA 1
ATOM 3776 C C . PRO B 1 188 ? 0.686 17.234 21.328 1 92.19 188 PRO B C 1
ATOM 3778 O O . PRO B 1 188 ? 0.503 18.188 22.094 1 92.19 188 PRO B O 1
ATOM 3781 N N . ILE B 1 189 ? 0.341 17.234 20.156 1 94.62 189 ILE B N 1
ATOM 3782 C CA . ILE B 1 189 ? -0.295 18.375 19.516 1 94.62 189 ILE B CA 1
ATOM 3783 C C . ILE B 1 189 ? -1.558 18.766 20.281 1 94.62 189 ILE B C 1
ATOM 3785 O O . ILE B 1 189 ? -2.283 17.891 20.766 1 94.62 189 ILE B O 1
ATOM 3789 N N . ASN B 1 190 ? -1.847 20.094 20.359 1 93.62 190 ASN B N 1
ATOM 3790 C CA . ASN B 1 190 ? -3.057 20.625 20.969 1 93.62 190 ASN B CA 1
ATOM 3791 C C . ASN B 1 190 ? -4.309 20.188 20.219 1 93.62 190 ASN B C 1
ATOM 3793 O O . ASN B 1 190 ? -4.441 20.438 19.016 1 93.62 190 ASN B O 1
ATOM 3797 N N . PRO B 1 191 ? -5.219 19.547 20.938 1 90.94 191 PRO B N 1
ATOM 3798 C CA . PRO B 1 191 ? -6.441 19.109 20.266 1 90.94 191 PRO B CA 1
ATOM 3799 C C . PRO B 1 191 ? -7.211 20.25 19.625 1 90.94 191 PRO B C 1
ATOM 3801 O O . PRO B 1 191 ? -8 20.031 18.703 1 90.94 191 PRO B O 1
ATOM 3804 N N . ASP B 1 192 ? -7 21.453 20.062 1 94.19 192 ASP B N 1
ATOM 3805 C CA . ASP B 1 192 ? -7.719 22.609 19.547 1 94.19 192 ASP B CA 1
ATOM 3806 C C . ASP B 1 192 ? -7.008 23.188 18.328 1 94.19 192 ASP B C 1
ATOM 3808 O O . ASP B 1 192 ? -7.492 24.141 17.719 1 94.19 192 ASP B O 1
ATOM 3812 N N . ALA B 1 193 ? -5.852 22.594 18.031 1 95.56 193 ALA B N 1
ATOM 3813 C CA . ALA B 1 193 ? -5.16 23.062 16.828 1 95.56 193 ALA B CA 1
ATOM 3814 C C . ALA B 1 193 ? -6.086 23.031 15.617 1 95.56 193 ALA B C 1
ATOM 3816 O O . ALA B 1 193 ? -6.918 22.125 15.484 1 95.56 193 ALA B O 1
ATOM 3817 N N . LYS B 1 194 ? -5.918 24 14.758 1 97.12 194 LYS B N 1
ATOM 3818 C CA . LYS B 1 194 ? -6.809 24.109 13.602 1 97.12 194 LYS B CA 1
ATOM 3819 C C . LYS B 1 194 ? -6.098 23.688 12.32 1 97.12 194 LYS B C 1
ATOM 3821 O O . LYS B 1 194 ? -4.887 23.875 12.18 1 97.12 194 LYS B O 1
ATOM 3826 N N . ILE B 1 195 ? -6.84 23.109 11.453 1 97.38 195 ILE B N 1
ATOM 3827 C CA . ILE B 1 195 ? -6.457 22.875 10.07 1 97.38 195 ILE B CA 1
ATOM 3828 C C . ILE B 1 195 ? -7.176 23.859 9.156 1 97.38 195 ILE B C 1
ATOM 3830 O O . ILE B 1 195 ? -8.391 24.031 9.258 1 97.38 195 ILE B O 1
ATOM 3834 N N . PHE B 1 196 ? -6.426 24.531 8.375 1 97.88 196 PHE B N 1
ATOM 3835 C CA . PHE B 1 196 ? -6.945 25.484 7.402 1 97.88 196 PHE B CA 1
ATOM 3836 C C . PHE B 1 196 ? -6.656 25.016 5.98 1 97.88 196 PHE B C 1
ATOM 3838 O O . PHE B 1 196 ? -5.574 24.5 5.695 1 97.88 196 PHE B O 1
ATOM 3845 N N . MET B 1 197 ? -7.613 25.188 5.09 1 98.44 197 MET B N 1
ATOM 3846 C CA . MET B 1 197 ? -7.391 24.875 3.678 1 98.44 197 MET B CA 1
ATOM 3847 C C . MET B 1 197 ? -7.922 26 2.791 1 98.44 197 MET B C 1
ATOM 3849 O O . MET B 1 197 ? -9.016 26.516 3.027 1 98.44 197 MET B O 1
ATOM 3853 N N . GLN B 1 198 ? -7.191 26.375 1.858 1 98.69 198 GLN B N 1
ATOM 3854 C CA . GLN B 1 198 ? -7.582 27.297 0.792 1 98.69 198 GLN B CA 1
ATOM 3855 C C . GLN B 1 198 ? -7.277 26.703 -0.581 1 98.69 198 GLN B C 1
ATOM 3857 O O . GLN B 1 198 ? -6.254 26.031 -0.765 1 98.69 198 GLN B O 1
ATOM 3862 N N . ILE B 1 199 ? -8.141 26.906 -1.503 1 98.75 199 ILE B N 1
ATOM 3863 C CA . ILE B 1 199 ? -7.926 26.516 -2.893 1 98.75 199 ILE B CA 1
ATOM 3864 C C . ILE B 1 199 ? -8.039 27.75 -3.793 1 98.75 199 ILE B C 1
ATOM 3866 O O . ILE B 1 199 ? -9.023 28.5 -3.713 1 98.75 199 ILE B O 1
ATOM 3870 N N . GLU B 1 200 ? -7.051 27.969 -4.523 1 98.75 200 GLU B N 1
ATOM 3871 C CA . GLU B 1 200 ? -7.012 29.078 -5.473 1 98.75 200 GLU B CA 1
ATOM 3872 C C . GLU B 1 200 ? -7.07 28.562 -6.91 1 98.75 200 GLU B C 1
ATOM 3874 O O . GLU B 1 200 ? -6.391 27.594 -7.262 1 98.75 200 GLU B O 1
ATOM 3879 N N . ARG B 1 201 ? -7.973 29.172 -7.762 1 98.31 201 ARG B N 1
ATOM 3880 C CA . ARG B 1 201 ? -8.102 28.906 -9.188 1 98.31 201 ARG B CA 1
ATOM 3881 C C . ARG B 1 201 ? -7.98 30.188 -10 1 98.31 201 ARG B C 1
ATOM 3883 O O . ARG B 1 201 ? -8.789 31.109 -9.836 1 98.31 201 ARG B O 1
ATOM 3890 N N . ASN B 1 202 ? -6.918 30.203 -10.805 1 97.31 202 ASN B N 1
ATOM 3891 C CA . ASN B 1 202 ? -6.688 31.391 -11.625 1 97.31 202 ASN B CA 1
ATOM 3892 C C . ASN B 1 202 ? -6.621 32.656 -10.766 1 97.31 202 ASN B C 1
ATOM 3894 O O . ASN B 1 202 ? -7.281 33.656 -11.07 1 97.31 202 ASN B O 1
ATOM 3898 N N . GLY B 1 203 ? -5.969 32.469 -9.664 1 96.19 203 GLY B N 1
ATOM 3899 C CA . GLY B 1 203 ? -5.703 33.625 -8.812 1 96.19 203 GLY B CA 1
ATOM 3900 C C . GLY B 1 203 ? -6.867 33.969 -7.895 1 96.19 203 GLY B C 1
ATOM 3901 O O . GLY B 1 203 ? -6.773 34.906 -7.094 1 96.19 203 GLY B O 1
ATOM 3902 N N . LYS B 1 204 ? -7.918 33.25 -7.938 1 97.88 204 LYS B N 1
ATOM 3903 C CA . LYS B 1 204 ? -9.094 33.5 -7.109 1 97.88 204 LYS B CA 1
ATOM 3904 C C . LYS B 1 204 ? -9.297 32.375 -6.102 1 97.88 204 LYS B C 1
ATOM 3906 O O . LYS B 1 204 ? -9.117 31.203 -6.43 1 97.88 204 LYS B O 1
ATOM 3911 N N . MET B 1 205 ? -9.742 32.781 -4.895 1 97.75 205 MET B N 1
ATOM 3912 C CA . MET B 1 205 ? -10.07 31.812 -3.867 1 97.75 205 MET B CA 1
ATOM 3913 C C . MET B 1 205 ? -11.414 31.141 -4.168 1 97.75 205 MET B C 1
ATOM 3915 O O . MET B 1 205 ? -12.445 31.797 -4.195 1 97.75 205 MET B O 1
ATOM 3919 N N . VAL B 1 206 ? -11.398 29.875 -4.359 1 97.62 206 VAL B N 1
ATOM 3920 C CA . VAL B 1 206 ? -12.633 29.188 -4.727 1 97.62 206 VAL B CA 1
ATOM 3921 C C . VAL B 1 206 ? -13.109 28.312 -3.564 1 97.62 206 VAL B C 1
ATOM 3923 O O . VAL B 1 206 ? -14.227 2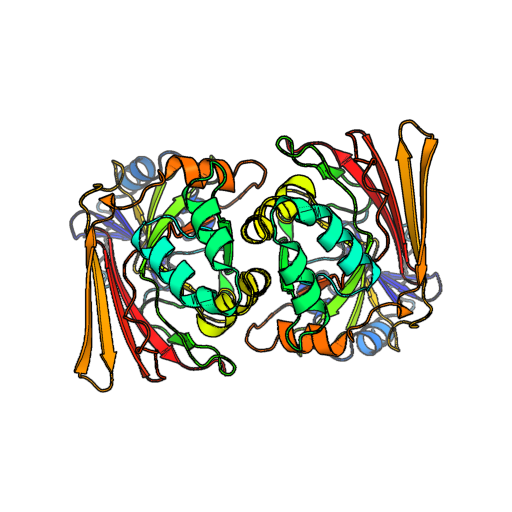7.812 -3.578 1 97.62 206 VAL B O 1
ATOM 3926 N N . PHE B 1 207 ? -12.25 28.141 -2.59 1 97.81 207 PHE B N 1
ATOM 3927 C CA . PHE B 1 207 ? -12.617 27.438 -1.36 1 97.81 207 PHE B CA 1
ATOM 3928 C C . PHE B 1 207 ? -11.766 27.922 -0.191 1 97.81 207 PHE B C 1
ATOM 3930 O O . PHE B 1 207 ? -10.57 28.172 -0.346 1 97.81 207 PHE B O 1
ATOM 3937 N N . GLU B 1 208 ? -12.328 28.125 0.93 1 97.62 208 GLU B N 1
ATOM 3938 C CA . GLU B 1 208 ? -11.656 28.422 2.197 1 97.62 208 GLU B CA 1
ATOM 3939 C C . GLU B 1 208 ? -12.406 27.781 3.369 1 97.62 208 GLU B C 1
ATOM 3941 O O . GLU B 1 208 ? -13.633 27.875 3.443 1 97.62 208 GLU B O 1
ATOM 3946 N N . GLY B 1 209 ? -11.641 27.062 4.16 1 97 209 GLY B N 1
ATOM 3947 C CA . GLY B 1 209 ? -12.25 26.453 5.328 1 97 209 GLY B CA 1
ATOM 3948 C C . GLY B 1 209 ? -11.258 26.156 6.434 1 97 209 GLY B C 1
ATOM 3949 O O . GLY B 1 209 ? -10.047 26.203 6.215 1 97 209 GLY B O 1
ATOM 3950 N N . GLU B 1 210 ? -11.727 26.031 7.633 1 95.88 210 GLU B N 1
ATOM 3951 C CA . GLU B 1 210 ? -10.914 25.641 8.781 1 95.88 210 GLU B CA 1
ATOM 3952 C C . GLU B 1 210 ? -11.695 24.734 9.727 1 95.88 210 GLU B C 1
ATOM 3954 O O . GLU B 1 210 ? -12.93 24.766 9.75 1 95.88 210 GLU B O 1
ATOM 3959 N N . ILE B 1 211 ? -11.039 23.969 10.398 1 94.5 211 ILE B N 1
ATOM 3960 C CA . ILE B 1 211 ? -11.656 23.078 11.375 1 94.5 211 ILE B CA 1
ATOM 3961 C C . ILE B 1 211 ? -10.641 22.688 12.445 1 94.5 211 ILE B C 1
ATOM 3963 O O . ILE B 1 211 ? -9.438 22.641 12.172 1 94.5 211 ILE B O 1
ATOM 3967 N N . SER B 1 212 ? -11.148 22.453 13.641 1 93.25 212 SER B N 1
ATOM 3968 C CA . SER B 1 212 ? -10.273 22 14.711 1 93.25 212 SER B CA 1
ATOM 3969 C C . SER B 1 212 ? -10.062 20.484 14.648 1 93.25 212 SER B C 1
ATOM 3971 O O . SER B 1 212 ? -10.961 19.75 14.227 1 93.25 212 SER B O 1
ATOM 3973 N N . ILE B 1 213 ? -8.914 20.031 15.094 1 89.44 213 ILE B N 1
ATOM 3974 C CA . ILE B 1 213 ? -8.57 18.609 15.062 1 89.44 213 ILE B CA 1
ATOM 3975 C C . ILE B 1 213 ? -9.352 17.859 16.141 1 89.44 213 ILE B C 1
ATOM 3977 O O . ILE B 1 213 ? -9.445 16.641 16.109 1 89.44 213 ILE B O 1
ATOM 3981 N N . ASN B 1 214 ? -9.984 18.547 17.047 1 90.12 214 ASN B N 1
ATOM 3982 C CA . ASN B 1 214 ? -10.68 17.938 18.172 1 90.12 214 ASN B CA 1
ATOM 3983 C C . ASN B 1 214 ? -12.016 17.328 17.75 1 90.12 214 ASN B C 1
ATOM 3985 O O . ASN B 1 214 ? -12.766 16.812 18.578 1 90.12 214 ASN B O 1
ATOM 3989 N N . GLN B 1 215 ? -12.305 17.328 16.469 1 89.56 215 GLN B N 1
ATOM 3990 C CA . GLN B 1 215 ? -13.547 16.766 15.953 1 89.56 215 GLN B CA 1
ATOM 3991 C C . GLN B 1 215 ? -13.375 15.289 15.594 1 89.56 215 GLN B C 1
ATOM 3993 O O . GLN B 1 215 ? -14.336 14.625 15.211 1 89.56 215 GLN B O 1
ATOM 3998 N N . MET B 1 216 ? -12.266 14.781 15.758 1 91.19 216 MET B N 1
ATOM 3999 C CA . MET B 1 216 ? -11.977 13.391 15.422 1 91.19 216 MET B CA 1
ATOM 4000 C C . MET B 1 216 ? -12.523 12.453 16.5 1 91.19 216 MET B C 1
ATOM 4002 O O . MET B 1 216 ? -12.32 12.68 17.688 1 91.19 216 MET B O 1
ATOM 4006 N N . LYS B 1 217 ? -13.172 11.477 16.062 1 90.31 217 LYS B N 1
ATOM 4007 C CA . LYS B 1 217 ? -13.719 10.477 16.984 1 90.31 217 LYS B CA 1
ATOM 4008 C C . LYS B 1 217 ? -12.625 9.547 17.5 1 90.31 217 LYS B C 1
ATOM 4010 O O . LYS B 1 217 ? -12.594 9.219 18.688 1 90.31 217 LYS B O 1
ATOM 4015 N N . ARG B 1 218 ? -11.773 9.234 16.672 1 93.69 218 ARG B N 1
ATOM 4016 C CA . ARG B 1 218 ? -10.758 8.242 17.016 1 93.69 218 ARG B CA 1
ATOM 4017 C C . ARG B 1 218 ? -9.508 8.914 17.562 1 93.69 218 ARG B C 1
ATOM 4019 O O . ARG B 1 218 ? -9.086 9.961 17.078 1 93.69 218 ARG B O 1
ATOM 4026 N N . LYS B 1 219 ? -8.969 8.227 18.547 1 94.25 219 LYS B N 1
ATOM 4027 C CA . LYS B 1 219 ? -7.707 8.719 19.094 1 94.25 219 LYS B CA 1
ATOM 4028 C C . LYS B 1 219 ? -6.535 8.352 18.188 1 94.25 219 LYS B C 1
ATOM 4030 O O . LYS B 1 219 ? -6.547 7.309 17.547 1 94.25 219 LYS B O 1
ATOM 4035 N N . HIS B 1 220 ? -5.555 9.266 18.234 1 96.94 220 HIS B N 1
ATOM 4036 C CA . HIS B 1 220 ? -4.344 9.008 17.469 1 96.94 220 HIS B CA 1
ATOM 4037 C C . HIS B 1 220 ? -3.711 7.676 17.859 1 96.94 220 HIS B C 1
ATOM 4039 O O . HIS B 1 220 ? -3.293 6.898 17 1 96.94 220 HIS B O 1
ATOM 4045 N N . THR B 1 221 ? -3.66 7.371 19.156 1 96.94 221 THR B N 1
ATOM 4046 C CA . THR B 1 221 ? -3.014 6.164 19.656 1 96.94 221 THR B CA 1
ATOM 4047 C C . THR B 1 221 ? -3.773 4.918 19.203 1 96.94 221 THR B C 1
ATOM 4049 O O . THR B 1 221 ? -3.166 3.875 18.953 1 96.94 221 THR B O 1
ATOM 4052 N N . GLU B 1 222 ? -5.086 5.016 19.125 1 97.19 222 GLU B N 1
ATOM 4053 C CA . GLU B 1 222 ? -5.902 3.91 18.625 1 97.19 222 GLU B CA 1
ATOM 4054 C C . GLU B 1 222 ? -5.57 3.576 17.172 1 97.19 222 GLU B C 1
ATOM 4056 O O . GLU B 1 222 ? -5.422 2.404 16.828 1 97.19 222 GLU B O 1
ATOM 4061 N N . LEU B 1 223 ? -5.48 4.59 16.359 1 98.25 223 LEU B N 1
ATOM 4062 C CA . LEU B 1 223 ? -5.152 4.398 14.961 1 98.25 223 LEU B CA 1
ATOM 4063 C C . LEU B 1 223 ? -3.768 3.773 14.805 1 98.25 223 LEU B C 1
ATOM 4065 O O . LEU B 1 223 ? -3.588 2.834 14.031 1 98.25 223 LEU B O 1
ATOM 4069 N N . VAL B 1 224 ? -2.793 4.281 15.562 1 98.69 224 VAL B N 1
ATOM 4070 C CA . VAL B 1 224 ? -1.429 3.766 15.5 1 98.69 224 VAL B CA 1
ATOM 4071 C C . VAL B 1 224 ? -1.406 2.309 15.961 1 98.69 224 VAL B C 1
ATOM 4073 O O . VAL B 1 224 ? -0.74 1.47 15.344 1 98.69 224 VAL B O 1
ATOM 4076 N N . ASP B 1 225 ? -2.135 2.031 17.0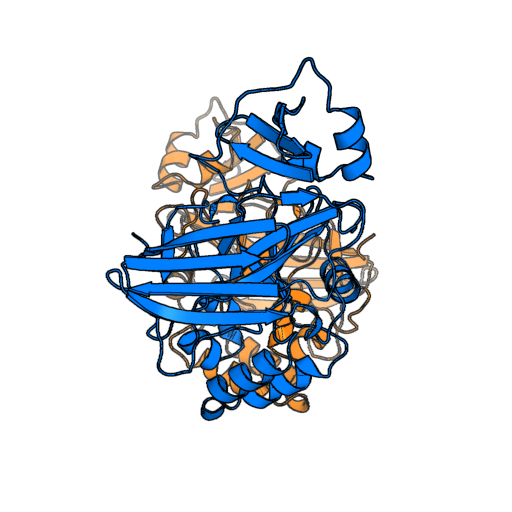31 1 98.19 225 ASP B N 1
ATOM 4077 C CA . ASP B 1 225 ? -2.18 0.674 17.562 1 98.19 225 ASP B CA 1
ATOM 4078 C C . ASP B 1 225 ? -2.688 -0.313 16.516 1 98.19 225 ASP B C 1
ATOM 4080 O O . ASP B 1 225 ? -2.127 -1.4 16.359 1 98.19 225 ASP B O 1
ATOM 4084 N N . TYR B 1 226 ? -3.732 0.045 15.82 1 98.44 226 TYR B N 1
ATOM 4085 C CA . TYR B 1 226 ? -4.273 -0.85 14.805 1 98.44 226 TYR B CA 1
ATOM 4086 C C . TYR B 1 226 ? -3.318 -0.974 13.625 1 98.44 226 TYR B C 1
ATOM 4088 O O . TYR B 1 226 ? -3.158 -2.059 13.055 1 98.44 226 TYR B O 1
ATOM 4096 N N . LEU B 1 227 ? -2.676 0.111 13.219 1 98.62 227 LEU B N 1
ATOM 4097 C CA . LEU B 1 227 ? -1.756 0.089 12.086 1 98.62 227 LEU B CA 1
ATOM 4098 C C . LEU B 1 227 ? -0.561 -0.813 12.367 1 98.62 227 LEU B C 1
ATOM 4100 O O . LEU B 1 227 ? -0.083 -1.521 11.477 1 98.62 227 LEU B O 1
ATOM 4104 N N . THR B 1 228 ? -0.12 -0.796 13.586 1 97.88 228 THR B N 1
ATOM 4105 C CA . THR B 1 228 ? 1.127 -1.476 13.922 1 97.88 228 THR B CA 1
ATOM 4106 C C . THR B 1 228 ? 0.849 -2.812 14.602 1 97.88 228 THR B C 1
ATOM 4108 O O . THR B 1 228 ? 1.763 -3.447 15.133 1 97.88 228 THR B O 1
ATOM 4111 N N . LYS B 1 229 ? -0.411 -3.197 14.633 1 96.44 229 LYS B N 1
ATOM 4112 C CA . LYS B 1 229 ? -0.812 -4.418 15.32 1 96.44 229 LYS B CA 1
ATOM 4113 C C . LYS B 1 229 ? -0.071 -5.633 14.766 1 96.44 229 LYS B C 1
ATOM 4115 O O . LYS B 1 229 ? 0.4 -6.48 15.531 1 96.44 229 LYS B O 1
ATOM 4120 N N . GLU B 1 230 ? 0.019 -5.777 13.438 1 97.12 230 GLU B N 1
ATOM 4121 C CA . GLU B 1 230 ? 0.658 -6.914 12.789 1 97.12 230 GLU B CA 1
ATOM 4122 C C . GLU B 1 230 ? 1.611 -6.457 11.688 1 97.12 230 GLU B C 1
ATOM 4124 O O . GLU B 1 230 ? 2.008 -7.254 10.836 1 97.12 230 GLU B O 1
ATOM 4129 N N . MET B 1 231 ? 1.887 -5.23 11.664 1 96.81 231 MET B N 1
ATOM 4130 C CA . MET B 1 231 ? 2.762 -4.66 10.641 1 96.81 231 MET B CA 1
ATOM 4131 C C . MET B 1 231 ? 3.891 -3.855 11.281 1 96.81 231 MET B C 1
ATOM 4133 O O . MET B 1 231 ? 3.641 -2.961 12.086 1 96.81 231 MET B O 1
ATOM 4137 N N . SER B 1 232 ? 5.098 -4.18 10.914 1 96.88 232 SER B N 1
ATOM 4138 C CA . SER B 1 232 ? 6.266 -3.463 11.414 1 96.88 232 SER B CA 1
ATOM 4139 C C . SER B 1 232 ? 6.742 -2.414 10.414 1 96.88 232 SER B C 1
ATOM 4141 O O . SER B 1 232 ? 6.582 -2.584 9.203 1 96.88 232 SER B O 1
ATOM 4143 N N . PHE B 1 233 ? 7.316 -1.392 10.969 1 98 233 PHE B N 1
ATOM 4144 C CA . PHE B 1 233 ? 7.895 -0.315 10.172 1 98 233 PHE B CA 1
ATOM 4145 C C . PHE B 1 233 ? 9.297 0.022 10.656 1 98 233 PHE B C 1
ATOM 4147 O O . PHE B 1 233 ? 9.477 0.924 11.477 1 98 233 PHE B O 1
ATOM 4154 N N . PRO B 1 234 ? 10.289 -0.578 10.055 1 97.25 234 PRO B N 1
ATOM 4155 C CA . PRO B 1 234 ? 11.648 -0.462 10.57 1 97.25 234 PRO B CA 1
ATOM 4156 C C . PRO B 1 234 ? 12.172 0.975 10.547 1 97.25 234 PRO B C 1
ATOM 4158 O O . PRO B 1 234 ? 13.016 1.34 11.375 1 97.25 234 PRO B O 1
ATOM 4161 N N . ASN B 1 235 ? 11.711 1.812 9.641 1 97.94 235 ASN B N 1
ATOM 4162 C CA . ASN B 1 235 ? 12.164 3.195 9.547 1 97.94 235 ASN B CA 1
ATOM 4163 C C . ASN B 1 235 ? 11.062 4.172 9.961 1 97.94 235 ASN B C 1
ATOM 4165 O O . ASN B 1 235 ? 11.156 5.371 9.688 1 97.94 235 ASN B O 1
ATOM 4169 N N . GLY B 1 236 ? 10.023 3.65 10.57 1 98.56 236 GLY B N 1
ATOM 4170 C CA . GLY B 1 236 ? 8.859 4.453 10.922 1 98.56 236 GLY B CA 1
ATOM 4171 C C . GLY B 1 236 ? 7.836 4.535 9.805 1 98.56 236 GLY B C 1
ATOM 4172 O O . GLY B 1 236 ? 8.016 3.934 8.742 1 98.56 236 GLY B O 1
ATOM 4173 N N . VAL B 1 237 ? 6.797 5.238 10.117 1 98.88 237 VAL B N 1
ATOM 4174 C CA . VAL B 1 237 ? 5.695 5.332 9.164 1 98.88 237 VAL B CA 1
ATOM 4175 C C . VAL B 1 237 ? 4.941 6.645 9.375 1 98.88 237 VAL B C 1
ATOM 4177 O O . VAL B 1 237 ? 4.883 7.16 10.492 1 98.88 237 VAL B O 1
ATOM 4180 N N . TYR B 1 238 ? 4.484 7.254 8.297 1 98.94 238 TYR B N 1
ATOM 4181 C CA . TYR B 1 238 ? 3.531 8.359 8.359 1 98.94 238 TYR B CA 1
ATOM 4182 C C . TYR B 1 238 ? 2.098 7.844 8.359 1 98.94 238 TYR B C 1
ATOM 4184 O O . TYR B 1 238 ? 1.771 6.898 7.641 1 98.94 238 TYR B O 1
ATOM 4192 N N . LEU B 1 239 ? 1.235 8.43 9.172 1 98.94 239 LEU B N 1
ATOM 4193 C CA . LEU B 1 239 ? -0.176 8.07 9.234 1 98.94 239 LEU B CA 1
ATOM 4194 C C . LEU B 1 239 ? -1.062 9.305 9.141 1 98.94 239 LEU B C 1
ATOM 4196 O O . LEU B 1 239 ? -1.129 10.102 10.078 1 98.94 239 LEU B O 1
ATOM 4200 N N . MET B 1 240 ? -1.71 9.461 7.953 1 98.88 240 MET B N 1
ATOM 4201 C CA . MET B 1 240 ? -2.746 10.484 7.82 1 98.88 240 MET B CA 1
ATOM 4202 C C . MET B 1 240 ? -3.996 10.102 8.602 1 98.88 240 MET B C 1
ATOM 4204 O O . MET B 1 240 ? -4.406 8.938 8.586 1 98.88 240 MET B O 1
ATOM 4208 N N . THR B 1 241 ? -4.629 11.039 9.258 1 97.94 241 THR B N 1
ATOM 4209 C CA . THR B 1 241 ? -5.57 10.648 10.297 1 97.94 241 THR B CA 1
ATOM 4210 C C . THR B 1 241 ? -7.008 10.914 9.859 1 97.94 241 THR B C 1
ATOM 4212 O O . THR B 1 241 ? -7.934 10.828 10.664 1 97.94 241 THR B O 1
ATOM 4215 N N . GLY B 1 242 ? -7.172 11.25 8.656 1 96 242 GLY B N 1
ATOM 4216 C CA . GLY B 1 242 ? -8.523 11.484 8.156 1 96 242 GLY B CA 1
ATOM 4217 C C . GLY B 1 242 ? -8.828 12.953 7.93 1 96 242 GLY B C 1
ATOM 4218 O O . GLY B 1 242 ? -8.172 13.828 8.508 1 96 242 GLY B O 1
ATOM 4219 N N . THR B 1 243 ? -9.789 13.156 7.07 1 92.81 243 THR B N 1
ATOM 4220 C CA . THR B 1 243 ? -10.125 14.531 6.727 1 92.81 243 THR B CA 1
ATOM 4221 C C . THR B 1 243 ? -11.477 14.93 7.32 1 92.81 243 THR B C 1
ATOM 4223 O O . THR B 1 243 ? -12.367 14.086 7.453 1 92.81 243 THR B O 1
ATOM 4226 N N . CYS B 1 244 ? -11.555 16.219 7.738 1 89.12 244 CYS B N 1
ATOM 4227 C CA . CYS B 1 244 ? -12.836 16.75 8.18 1 89.12 244 CYS B CA 1
ATOM 4228 C C . CYS B 1 244 ? -13.211 18 7.398 1 89.12 244 CYS B C 1
ATOM 4230 O O . CYS B 1 244 ? -14.195 18.672 7.715 1 89.12 244 CYS B O 1
ATOM 4232 N N . LEU B 1 245 ? -12.438 18.359 6.508 1 92.44 245 LEU B N 1
ATOM 4233 C CA . LEU B 1 245 ? -12.617 19.531 5.668 1 92.44 245 LEU B CA 1
ATOM 4234 C C . LEU B 1 245 ? -12.523 19.172 4.191 1 92.44 245 LEU B C 1
ATOM 4236 O O . LEU B 1 245 ? -11.453 18.781 3.713 1 92.44 245 LEU B O 1
ATOM 4240 N N . VAL B 1 246 ? -13.633 19.125 3.527 1 88.81 246 VAL B N 1
ATOM 4241 C CA . VAL B 1 246 ? -13.695 18.891 2.09 1 88.81 246 VAL B CA 1
ATOM 4242 C C . VAL B 1 246 ? -14.68 19.859 1.444 1 88.81 246 VAL B C 1
ATOM 4244 O O . VAL B 1 246 ? -15.664 20.266 2.068 1 88.81 246 VAL B O 1
ATOM 4247 N N . PRO B 1 247 ? -14.32 20.297 0.253 1 92.81 247 PRO B N 1
ATOM 4248 C CA . PRO B 1 247 ? -15.32 21.094 -0.46 1 92.81 247 PRO B CA 1
ATOM 4249 C C . PRO B 1 247 ? -16.625 20.344 -0.705 1 92.81 247 PRO B C 1
ATOM 4251 O O . PRO B 1 247 ? -16.688 19.125 -0.489 1 92.81 247 PRO B O 1
ATOM 4254 N N . ASP B 1 248 ? -17.625 21.047 -1.104 1 89.5 248 ASP B N 1
ATOM 4255 C CA . ASP B 1 248 ? -18.922 20.406 -1.332 1 89.5 248 ASP B CA 1
ATOM 4256 C C . ASP B 1 248 ? -18.891 19.531 -2.582 1 89.5 248 ASP B C 1
ATOM 4258 O O . ASP B 1 248 ? -17.875 19.484 -3.291 1 89.5 248 ASP B O 1
ATOM 4262 N N . ASP B 1 249 ? -19.938 18.844 -2.838 1 88.88 249 ASP B N 1
ATOM 4263 C CA . ASP B 1 249 ? -19.984 17.797 -3.85 1 88.88 249 ASP B CA 1
ATOM 4264 C C . ASP B 1 249 ? -19.938 18.391 -5.258 1 88.88 249 ASP B C 1
ATOM 4266 O O . ASP B 1 249 ? -19.719 17.672 -6.234 1 88.88 249 ASP B O 1
ATOM 4270 N N . HIS B 1 250 ? -20.062 19.641 -5.441 1 92.38 250 HIS B N 1
ATOM 4271 C CA . HIS B 1 250 ? -20.062 20.266 -6.762 1 92.38 250 HIS B CA 1
ATOM 4272 C C . HIS B 1 250 ? -18.672 20.734 -7.156 1 92.38 250 HIS B C 1
ATOM 4274 O O . HIS B 1 250 ? -18.438 21.094 -8.312 1 92.38 250 HIS B O 1
ATOM 4280 N N . PHE B 1 251 ? -17.812 20.688 -6.184 1 96.5 251 PHE B N 1
ATOM 4281 C CA . PHE B 1 251 ? -16.453 21.156 -6.434 1 96.5 251 PHE B CA 1
ATOM 4282 C C . PHE B 1 251 ? -15.562 20.016 -6.883 1 96.5 251 PHE B C 1
ATOM 4284 O O . PHE B 1 251 ? -15.641 18.906 -6.34 1 96.5 251 PHE B O 1
ATOM 4291 N N . THR B 1 252 ? -14.711 20.312 -7.887 1 98.19 252 THR B N 1
ATOM 4292 C CA . THR B 1 252 ? -13.625 19.406 -8.273 1 98.19 252 THR B CA 1
ATOM 4293 C C . THR B 1 252 ? -12.367 20.203 -8.617 1 98.19 252 THR B C 1
ATOM 4295 O O . THR B 1 252 ? -12.453 21.312 -9.18 1 98.19 252 THR B O 1
ATOM 4298 N N . LEU B 1 253 ? -11.266 19.609 -8.266 1 98.56 253 LEU B N 1
ATOM 4299 C CA . LEU B 1 253 ? -9.992 20.234 -8.594 1 98.56 253 LEU B CA 1
ATOM 4300 C C . LEU B 1 253 ? -9.758 20.234 -10.094 1 98.56 253 LEU B C 1
ATOM 4302 O O . LEU B 1 253 ? -10.172 19.312 -10.797 1 98.56 253 LEU B O 1
ATOM 4306 N N . GLU B 1 254 ? -9.094 21.266 -10.555 1 98.06 254 GLU B N 1
ATOM 4307 C CA . GLU B 1 254 ? -8.672 21.406 -11.945 1 98.06 254 GLU B CA 1
ATOM 4308 C C . GLU B 1 254 ? -7.16 21.609 -12.047 1 98.06 254 GLU B C 1
ATOM 4310 O O . GLU B 1 254 ? -6.527 22.078 -11.094 1 98.06 254 GLU B O 1
ATOM 4315 N N . GLU B 1 255 ? -6.609 21.188 -13.195 1 97.94 255 GLU B N 1
ATOM 4316 C CA . GLU B 1 255 ? -5.199 21.484 -13.445 1 97.94 255 GLU B CA 1
ATOM 4317 C C . GLU B 1 255 ? -4.902 22.953 -13.242 1 97.94 255 GLU B C 1
ATOM 4319 O O . GLU B 1 255 ? -5.656 23.812 -13.703 1 97.94 255 GLU B O 1
ATOM 4324 N N . GLY B 1 256 ? -3.814 23.234 -12.461 1 98.38 256 GLY B N 1
ATOM 4325 C CA . GLY B 1 256 ? -3.416 24.625 -12.234 1 98.38 256 GLY B CA 1
ATOM 4326 C C . GLY B 1 256 ? -3.883 25.172 -10.898 1 98.38 256 GLY B C 1
ATOM 4327 O O . GLY B 1 256 ? -3.389 26.188 -10.438 1 98.38 256 GLY B O 1
ATOM 4328 N N . ASP B 1 257 ? -4.934 24.531 -10.281 1 98.81 257 ASP B N 1
ATOM 4329 C CA . ASP B 1 257 ? -5.359 24.953 -8.945 1 98.81 257 ASP B CA 1
ATOM 4330 C C . ASP B 1 257 ? -4.191 24.922 -7.965 1 98.81 257 ASP B C 1
ATOM 4332 O O . ASP B 1 257 ? -3.281 24.109 -8.094 1 98.81 257 ASP B O 1
ATOM 4336 N N . TRP B 1 258 ? -4.203 25.812 -7.043 1 98.88 258 TRP B N 1
ATOM 4337 C CA . TRP B 1 258 ? -3.309 25.75 -5.891 1 98.88 258 TRP B CA 1
ATOM 4338 C C . TRP B 1 258 ? -4.066 25.328 -4.637 1 98.88 258 TRP B C 1
ATOM 4340 O O . TRP B 1 258 ? -5.141 25.859 -4.344 1 98.88 258 TRP B O 1
ATOM 4350 N N . VAL B 1 259 ? -3.531 24.344 -3.979 1 98.88 259 VAL B N 1
ATOM 4351 C CA . VAL B 1 259 ? -4.074 23.906 -2.695 1 98.88 259 VAL B CA 1
ATOM 4352 C C . VAL B 1 259 ? -3.117 24.297 -1.57 1 98.88 259 VAL B C 1
ATOM 4354 O O . VAL B 1 259 ? -1.937 23.938 -1.599 1 98.88 259 VAL B O 1
ATOM 4357 N N . HIS B 1 260 ? -3.594 25.062 -0.626 1 98.81 260 HIS B N 1
ATOM 4358 C CA . HIS B 1 260 ? -2.854 25.469 0.562 1 98.81 260 HIS B CA 1
ATOM 4359 C C . HIS B 1 260 ? -3.459 24.875 1.823 1 98.81 260 HIS B C 1
ATOM 4361 O O . HIS B 1 260 ? -4.641 25.078 2.113 1 98.81 260 HIS B O 1
ATOM 4367 N N . ILE B 1 261 ? -2.719 24.109 2.516 1 98.81 261 ILE B N 1
ATOM 4368 C CA . ILE B 1 261 ? -3.156 23.516 3.775 1 98.81 261 ILE B CA 1
ATOM 4369 C C . ILE B 1 261 ? -2.221 23.953 4.902 1 98.81 261 ILE B C 1
ATOM 4371 O O . ILE B 1 261 ? -1 23.812 4.789 1 98.81 261 ILE B O 1
ATOM 4375 N N . GLU B 1 262 ? -2.777 24.469 5.902 1 98.69 262 GLU B N 1
ATOM 4376 C CA . GLU B 1 262 ? -1.997 24.938 7.047 1 98.69 262 GLU B CA 1
ATOM 4377 C C . GLU B 1 262 ? -2.506 24.312 8.344 1 98.69 262 GLU B C 1
ATOM 4379 O O . GLU B 1 262 ? -3.715 24.203 8.555 1 98.69 262 GLU B O 1
ATOM 4384 N N . ILE B 1 263 ? -1.64 23.875 9.148 1 98.31 263 ILE B N 1
ATOM 4385 C CA . ILE B 1 263 ? -1.995 23.391 10.484 1 98.31 263 ILE B CA 1
ATOM 4386 C C . ILE B 1 263 ? -1.234 24.203 11.539 1 98.31 263 ILE B C 1
ATOM 4388 O O . ILE B 1 263 ? -0.023 24.391 11.422 1 98.31 263 ILE B O 1
ATOM 4392 N N . ASP B 1 264 ? -1.967 24.594 12.555 1 97.12 264 ASP B N 1
ATOM 4393 C CA . ASP B 1 264 ? -1.398 25.375 13.648 1 97.12 264 ASP B CA 1
ATOM 4394 C C . ASP B 1 264 ? -0.166 24.688 14.234 1 97.12 264 ASP B C 1
ATOM 4396 O O . ASP B 1 264 ? -0.21 23.5 14.57 1 97.12 264 ASP B O 1
ATOM 4400 N N . GLY B 1 265 ? 0.908 25.516 14.258 1 94.88 265 GLY B N 1
ATOM 4401 C CA . GLY B 1 265 ? 2.107 25 14.906 1 94.88 265 GLY B CA 1
ATOM 4402 C C . GLY B 1 265 ? 3.033 24.266 13.961 1 94.88 265 GLY B C 1
ATOM 4403 O O . GLY B 1 265 ? 4.219 24.094 14.25 1 94.88 265 GLY B O 1
ATOM 4404 N N . ILE B 1 266 ? 2.557 23.844 12.812 1 97.88 266 ILE B N 1
ATOM 4405 C CA . ILE B 1 266 ? 3.357 23.031 11.898 1 97.88 266 ILE B CA 1
ATOM 4406 C C . ILE B 1 266 ? 3.801 23.875 10.711 1 97.88 266 ILE B C 1
ATOM 4408 O O . ILE B 1 266 ? 4.996 24.094 10.508 1 97.88 266 ILE B O 1
ATOM 4412 N N . GLY B 1 267 ? 2.889 24.438 10.008 1 97.88 267 GLY B N 1
ATOM 4413 C CA . GLY B 1 267 ? 3.207 25.266 8.859 1 97.88 267 GLY B CA 1
ATOM 4414 C C . GLY B 1 267 ? 2.23 25.094 7.707 1 97.88 267 GLY B C 1
ATOM 4415 O O . GLY B 1 267 ? 1.119 24.594 7.902 1 97.88 267 GLY B O 1
ATOM 4416 N N . LYS B 1 268 ? 2.613 25.656 6.594 1 98.38 268 LYS B N 1
ATOM 4417 C CA . LYS B 1 268 ? 1.759 25.656 5.41 1 98.38 268 LYS B CA 1
ATOM 4418 C C . LYS B 1 268 ? 2.336 24.781 4.312 1 98.38 268 LYS B C 1
ATOM 4420 O O . LYS B 1 268 ? 3.514 24.891 3.969 1 98.38 268 LYS B O 1
ATOM 4425 N N . LEU B 1 269 ? 1.593 23.828 3.838 1 98.75 269 LEU B N 1
ATOM 4426 C CA . LEU B 1 269 ? 1.891 22.984 2.68 1 98.75 269 LEU B CA 1
ATOM 4427 C C . LEU B 1 269 ? 1.13 23.469 1.45 1 98.75 269 LEU B C 1
ATOM 4429 O O . LEU B 1 269 ? -0.102 23.531 1.463 1 98.75 269 LEU B O 1
ATOM 4433 N N . SER B 1 270 ? 1.808 23.859 0.452 1 98.62 270 SER B N 1
ATOM 4434 C CA . SER B 1 270 ? 1.205 24.328 -0.788 1 98.62 270 SER B CA 1
ATOM 4435 C C . SER B 1 270 ? 1.634 23.484 -1.977 1 98.62 270 SER B C 1
ATOM 4437 O O . SER B 1 270 ? 2.818 23.172 -2.133 1 98.62 270 SER B O 1
ATOM 4439 N N . ASN B 1 271 ? 0.687 23.078 -2.736 1 98.81 271 ASN B N 1
ATOM 4440 C CA . ASN B 1 271 ? 0.96 22.297 -3.941 1 98.81 271 ASN B CA 1
ATOM 4441 C C . ASN B 1 271 ? 0.091 22.75 -5.109 1 98.81 271 ASN B C 1
ATOM 4443 O O . ASN B 1 271 ? -1.057 23.156 -4.914 1 98.81 271 ASN B O 1
ATOM 4447 N N . LYS B 1 272 ? 0.627 22.672 -6.258 1 98.75 272 LYS B N 1
ATOM 4448 C CA . LYS B 1 272 ? -0.104 22.953 -7.492 1 98.75 272 LYS B CA 1
ATOM 4449 C C . LYS B 1 272 ? -0.665 21.656 -8.094 1 98.75 272 LYS B C 1
ATOM 4451 O O . LYS B 1 272 ? 0.011 20.641 -8.117 1 98.75 272 LYS B O 1
ATOM 4456 N N . VAL B 1 273 ? -1.865 21.734 -8.594 1 98.81 273 VAL B N 1
ATOM 4457 C CA . VAL B 1 273 ? -2.539 20.562 -9.141 1 98.81 273 VAL B CA 1
ATOM 4458 C C . VAL B 1 273 ? -2.146 20.375 -10.602 1 98.81 273 VAL B C 1
ATOM 4460 O O . VAL B 1 273 ? -2.156 21.328 -11.383 1 98.81 273 VAL B O 1
ATOM 4463 N N . GLY B 1 274 ? -1.754 19.172 -10.914 1 98.19 274 GLY B N 1
ATOM 4464 C CA . GLY B 1 274 ? -1.451 18.797 -12.289 1 98.19 274 GLY B CA 1
ATOM 4465 C C . GLY B 1 274 ? -1.96 17.422 -12.664 1 98.19 274 GLY B C 1
ATOM 4466 O O . GLY B 1 274 ? -2.672 16.781 -11.891 1 98.19 274 GLY B O 1
ATOM 4467 N N . LEU B 1 275 ? -1.704 17.062 -13.922 1 93.56 275 LEU B N 1
ATOM 4468 C CA . LEU B 1 275 ? -2.016 15.719 -14.422 1 93.56 275 LEU B CA 1
ATOM 4469 C C . LEU B 1 275 ? -0.75 14.875 -14.539 1 93.56 275 LEU B C 1
ATOM 4471 O O . LEU B 1 275 ? 0.345 15.414 -14.727 1 93.56 275 LEU B O 1
ATOM 4475 N N . SER B 1 276 ? -0.957 13.539 -14.266 1 80.88 276 SER B N 1
ATOM 4476 C CA . SER B 1 276 ? 0.193 12.664 -14.477 1 80.88 276 SER B CA 1
ATOM 4477 C C . SER B 1 276 ? 0.662 12.719 -15.93 1 80.88 276 SER B C 1
ATOM 4479 O O . SER B 1 276 ? -0.149 12.875 -16.844 1 80.88 276 SER B O 1
ATOM 4481 N N . SER B 1 277 ? 1.988 12.797 -16.172 1 67.06 277 SER B N 1
ATOM 4482 C CA . SER B 1 277 ? 2.543 12.844 -17.516 1 67.06 277 SER B CA 1
ATOM 4483 C C . SER B 1 277 ? 2.303 11.531 -18.266 1 67.06 277 SER B C 1
ATOM 4485 O O . SER B 1 277 ? 2.162 10.477 -17.641 1 67.06 277 SER B O 1
#

=== Feature glossary ===
Legend for the data blocks above and below:

— What the protein is —

The amino-acid sequence is the protein's primary structure: the linear order of residues from the N-terminus to the C-terminus, written in one-letter code. Everything else here — the 3D coordinates, the secondary structure, the domain annotations — is ultimately a consequence of this string.

Database cross-references. InterPro integrates a dozen domain/family signature databases into unified entries with residue-range hits. GO terms attach function/process/location labels with evidence codes. CATH codes position the fold in a four-level structural taxonomy. Organism is the NCBI-taxonomy species name.

— Where its atoms are —

The mmCIF block holds the 3D Cartesian coordinates of each backbone atom (N, Cα, C, O) in ångströms. mmCIF is the PDB's canonical archive format — a tagged-loop text representation of the atomic model.

The six renders are orthographic views along the three Cartesian axes in both directions. Representation (cartoon, sticks, or surface) and color scheme (sequence-rainbow or by-chain) vary across proteins so the training set covers all the common visualization conventions.

— Local backbone conformation —

Secondary structure is the local, repeating backbone conformation. DSSP classifies it into eight states by reading the hydrogen-bond network: three helix types (H, G, I), two β types (E, B), two non-regular types (T, S), and unstructured coil (-).

SS3 is a coarse helix/strand/coil call (letters a/b/c) made by the P-SEA algorithm from inter-Cα distances and dihedrals. It is less detailed than DSSP but needs only Cα positions.

Backbone dihedral angles. Every residue except chain termini has a φ (preceding-C → N → Cα → C) and a ψ (N → Cα → C → next-N). They are reported in degrees following the IUPAC sign convention. Secondary structure is essentially a statement about which (φ, ψ) basin each residue occupies.

— Global shape and packing —

The geometric summary reports three shape descriptors. Rg (radius of gyration) measures how spread out the Cα atoms are about their centre of mass; compact globular proteins have small Rg, elongated or unfolded ones large. Cα contacts (<8 Å, |i−j|>4) count long-range residue pairs in spatial proximity — high for tightly packed folds, near zero for rods or random coil. The bounding-box extents give the protein's footprint along x, y, z in Å.

Solvent accessibility: the surface area of each residue that a 1.4 Å water probe can touch, in Å². When only backbone atoms are present the absolute values are lower than full-atom SASA (side chains contribute most of the area) and are flagged as backbone-only.

Plot images: a contact map (which residues are close in 3D, as an N×N binary image), a Ramachandran scatter (backbone torsion angles, revealing secondary-structure composition at a glance), and — for AlphaFold structures — a PAE heatmap (pairwise prediction confidence).

— Structural neighborhood —

Foldseek's 3Di representation compresses backbone geometry into a per-residue letter drawn from a learned twenty-state alphabet. It captures the tertiary interaction pattern around each residue — which residues are packed against it in space, regardless of where they are in sequence.

Structural nearest neighbors (via Foldseek easy-search vs the PDB). Reported per hit: target PDB id, E-value, and alignment TM-score. A TM-score above ~0.5 is the conventional threshold for 'same fold'.

— Confidence and disorder —

pLDDT (predicted Local Distance Difference Test) is AlphaFold's per-residue confidence score, ranging from 0 to 100. Values above 90 indicate high confidence (typically well-packed cores); 70–90 is confident; 50–70 low confidence; below 50 usually means the region is disordered or the prediction is unreliable there. AlphaFold stores pLDDT in the mmCIF B-factor column.

For experimental (PDB) structures, the B-factor (temperature factor) quantifies the positional spread of each atom in the crystal — a combination of thermal vibration and static disorder — in units of Å². High B-factors mark flexible loops or poorly resolved regions; low B-factors mark the rigid, well-ordered core.

Predicted Aligned Error (PAE) is an AlphaFold confidence matrix: entry (i, j) is the expected error in the position of residue j, in ångströms, when the prediction is superimposed on the true structure at residue i. Low PAE within a block of residues means that block is internally rigid and well-predicted; high PAE between two blocks means their relative placement is uncertain even if each block individually is confident.